Protein AF-A0A953KNL7-F1 (afdb_monomer)

Solvent-accessible surface area (backbone atoms only — not comparable to full-atom values): 30552 Å² total; per-residue (Å²): 141,82,90,82,88,82,84,88,79,86,80,79,83,77,80,79,78,76,78,77,75,75,77,71,71,60,40,79,76,41,76,48,49,67,74,67,85,80,68,62,52,41,63,51,33,69,56,98,76,17,45,70,95,56,56,50,45,57,48,76,49,56,78,44,77,34,35,98,85,50,65,59,49,67,74,48,52,91,89,44,81,69,45,63,68,36,28,33,39,29,42,30,36,80,56,94,50,98,61,26,27,30,35,20,49,43,69,55,69,50,28,37,25,33,32,48,72,54,69,42,63,30,61,51,25,38,82,23,28,46,34,34,32,34,29,14,13,12,20,93,90,43,64,78,33,22,29,30,40,41,29,38,21,72,63,82,69,76,53,75,48,72,51,93,63,70,38,43,71,28,69,54,83,38,73,50,77,67,48,68,47,83,82,52,31,41,24,75,28,35,35,50,32,42,31,44,38,26,71,42,67,57,74,44,29,57,30,19,46,30,43,36,55,37,33,34,29,17,33,78,48,86,54,76,55,45,35,43,24,65,33,80,72,57,74,26,40,30,49,52,38,76,46,73,42,35,37,40,43,47,52,80,42,42,88,84,11,34,36,33,35,30,35,31,38,49,79,44,44,69,87,75,49,45,80,36,26,61,37,85,48,46,67,54,55,54,70,31,57,28,40,42,52,69,81,57,66,74,30,59,28,25,34,43,26,38,31,39,63,31,59,74,34,82,24,41,58,32,87,54,61,18,24,32,42,72,64,44,78,44,70,74,44,41,43,62,78,87,59,48,59,36,43,84,47,61,37,34,42,34,45,69,90,75,55,41,80,41,35,30,37,78,85,63,48,60,58,59,54,49,80,43,74,69,62,45,67,33,36,40,36,27,21,35,76,50,67,22,55,21,39,33,69,80,45,68,31,42,74,49,60,55,24,45,44,43,68,50,75,48,72,87,46,41,47,37,34,42,37,44,64,63,49,43,63,53,74,46,45,41,38,35,65,82,86,53,74,48,61,58,74,60,46,71,51,70,54,93,66,70,46,74,43,66,34,34,41,37,21,29,35,98,58,40,71,26,65,35,73,48,73,45,80,41,60,74,40,72,94,65,49,63,45,66,86,57,36,49,80,47,72,40,58,73,67,22,60,47,48,42,34,38,44,36,38,46,38,65,83,39,66,28,39,42,35,33,23,42,85,88,68,50,75,79,43,76,47,79,47,71,41,32,54,71,37,79,47,77,44,83,38,71,91,58,76,71,44,59,37,39,40,38,40,39,39,92,72,27,52,50,75,50,77,44,40,35,94

pLDDT: mean 86.01, std 14.49, range [29.97, 98.75]

Mean predicted aligned error: 18.54 Å

Radius of gyration: 59.67 Å; Cα contacts (8 Å, |Δi|>4): 1459; chains: 1; bounding box: 164×69×153 Å

Nearest PDB structures (foldseek):
  4g5a-assembly1_B  TM=7.945E-01  e=3.357E-02  Bacteroides thetaiotaomicron VPI-5482
  3d33-assembly2_B  TM=7.230E-01  e=3.679E-02  Phocaeicola vulgatus ATCC 8482
  1hnf-assembly1_A  TM=6.784E-01  e=1.851E-02  Homo sapiens
  7uac-assembly1_H  TM=4.678E-01  e=1.493E-03  Homo sapiens
  5jmb-assembly2_B  TM=6.474E-01  e=7.310E-02  Phocaeicola coprocola

Foldseek 3Di:
DDDDDDDDDDDDPPPPPPPPPPPQDWDFQDKDFLQDDDDQKDWQDDPPQADDPDQKTKDKAQFQDWAPPAGGQDQDDPVRPPTRRGIWIFMFGPDNDPQGTGLGHQPDFGKTKMKGNAFGFQAQFFQKWKKWKKAAAWAPPDQVAKWKWKWKDLDNPPDIGTDPDIGHRRRDTDIDDIRTDRVQHRGRGMMMMMMIGGHHGDGTHDDGIIIGTITITGRHHQPPKAKAWQDDDAQEDEAFDKDKIKIFMDHWFDQQKKKWKWKAALQQHPPPTDTFWIDRDRHGIDITIGTHHNPHDWHFAMWMWIFMVGVTYTYDINPDTHTYDAAAAWDKAKVVGPDQEQQQHKIKIATDPQWAPKAKPPPGDGDRIDIDRDFDWIKMWTQHGPRHIYIYDIRGHHYDHFKDWDWDWDDPAFQKIKIATPIDRFDWKWKDQPVDIDTDNIDIDGDDAFDWTWIKMWGDDPSGIDMDTDTDGTHGHPPAPPLPPFKDWDWDDFAAAFKIKIWMARDDFWKKKKFKAAPVRDTPDIDIDTDDRIDIDMDTCNPPDFAKIKIWMQTPNHIDIDIGTHD

Secondary structure (DSSP, 8-state):
------------------------PPEEEEEE-SSSS--SEEEEES-TTB-SS-SEEEEEE---PPPTTSPPPPPPPTTSTTTTS--EEEEEE---STTEETTEETT---BEEEEESS-B--TTEEEEEEEEEEEE-B-TT-TTTEEEEEEEESSTTSS-EEEEEEE-SEEEEEEPPPEE-GGGTT-SSBEEEEEEEE-S-S--BSSP-EEEEEEEEEEES----EEEE-----SEE-TT-EEEEEEEEES---TT-EEEEEE--TTS--SSPEEEEEEE--SSEEEEEEE--TTPPPEEEE-EEEEEETTEEEEEE-SS-EEE--PEEE--EEESTT--B-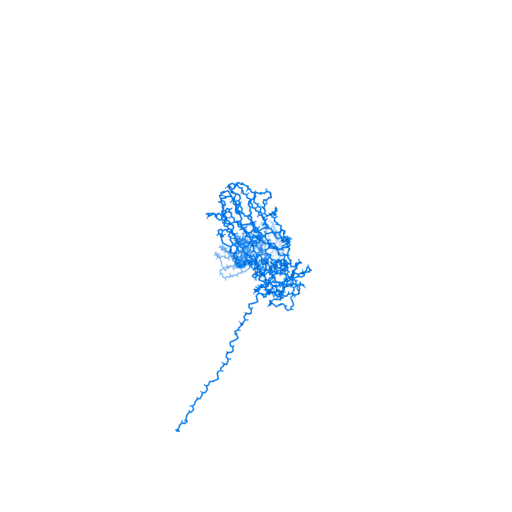TTS-EEEE--TT-EEEEEETT---SSEEEE-S-EEEEEEEE-GGG-EEEEPPEEEB--PPPB--EEEEEEEBTEEEEEE--BS-SEEEEE-SS-EE--SS-EEE-SSSEEEEEEEEEEETTEEEEEEEEEEE--B----BGGGT-EEEEESSSBSSEEEEEEES--SEEEEEEEE-TTS-EEEEEEEEE-SEEEEEEE-TTSPSEEEEEEEEETTEEEEEEEEE-

Sequence (567 aa):
MFNNFSKASHGLLMATLLGITSLNAQTVIYSENFNSGTPAFTLNASDMGSQTGGSNTWVINNVYDGGFFGGQTPTQPGGITGGPESKYMHIKSDMTDNASFNAGFSGVTGNVLTKMNTAVSTVGYTNVSLDFWTLCYGHASNTTRYYGKTFYSIDGGTTWVQNPTTYSQIDTWTKVAPITNPVFDNQPDLRFAFMWVQAGGGGAADPAFSIDEITIKGNSGSVTPTITTTFTAGASYCPGADIVVPFTSTGTFASGNTYKVELSDANGSFANPTAIGTLASNGNSGNVNATIPAGAANGTGYRVRVVSTDPVVNGSPNGTDFAIAPGQEIVVTSDPAGVNNLCGGSITLSIPNTYTGINWSPGGQTSNSIVVTAAGDYSVSANGTGGCPAQSAVISISAADAPTANFTYTQPSGYLIEFTNTSENGVTYLWNFGAATTTSVNPTFTFPFDGEYPVKLVVTNECGTDSITILVDVKKLVGINDLQANANLLIHPVPTQDVLNLDFTGATNENATINILNPTGQIVHSENCQLTASLKRTIQLGNLAQGLYLLSISSESGTITKKFIKN

Structure (mmCIF, N/CA/C/O backbone):
data_AF-A0A953KNL7-F1
#
_entry.id   AF-A0A953KNL7-F1
#
loop_
_atom_site.group_PDB
_atom_site.id
_atom_site.type_symbol
_atom_site.label_atom_id
_atom_site.label_alt_id
_atom_site.label_comp_id
_atom_site.label_asym_id
_atom_site.label_entity_id
_atom_site.label_seq_id
_atom_site.pdbx_PDB_ins_code
_atom_site.Cartn_x
_atom_site.Cartn_y
_atom_site.Cartn_z
_atom_site.occupancy
_atom_site.B_iso_or_equiv
_atom_site.auth_seq_id
_atom_site.auth_comp_id
_atom_site.auth_asym_id
_atom_site.auth_atom_id
_atom_site.pdbx_PDB_model_num
ATOM 1 N N . MET A 1 1 ? 91.371 -4.042 12.788 1.00 46.41 1 MET A N 1
ATOM 2 C CA . MET A 1 1 ? 90.566 -5.115 13.408 1.00 46.41 1 MET A CA 1
ATOM 3 C C . MET A 1 1 ? 89.578 -4.465 14.350 1.00 46.41 1 MET A C 1
ATOM 5 O O . MET A 1 1 ? 90.037 -3.922 15.335 1.00 46.41 1 MET A O 1
ATOM 9 N N . PHE A 1 2 ? 88.285 -4.467 14.035 1.00 33.22 2 PHE A N 1
ATOM 10 C CA . PHE A 1 2 ? 87.193 -4.461 15.015 1.00 33.22 2 PHE A CA 1
ATOM 11 C C . PHE A 1 2 ? 85.913 -4.818 14.252 1.00 33.22 2 PHE A C 1
ATOM 13 O O . PHE A 1 2 ? 85.444 -4.050 13.417 1.00 33.22 2 PHE A O 1
ATOM 20 N N . ASN A 1 3 ? 85.414 -6.028 14.499 1.00 37.84 3 ASN A N 1
ATOM 21 C CA . ASN A 1 3 ? 84.054 -6.437 14.162 1.00 37.84 3 ASN A CA 1
ATOM 22 C C . ASN A 1 3 ? 83.105 -5.817 15.188 1.00 37.84 3 ASN A C 1
ATOM 24 O O . ASN A 1 3 ? 83.423 -5.834 16.376 1.00 37.84 3 ASN A O 1
ATOM 28 N N . ASN A 1 4 ? 81.920 -5.384 14.757 1.00 36.59 4 ASN A N 1
ATOM 29 C CA . ASN A 1 4 ? 80.737 -5.433 15.609 1.00 36.59 4 ASN A CA 1
ATOM 30 C C . ASN A 1 4 ? 79.444 -5.570 14.791 1.00 36.59 4 ASN A C 1
ATOM 32 O O . ASN A 1 4 ? 79.271 -4.965 13.738 1.00 36.59 4 ASN A O 1
ATOM 36 N N . PHE A 1 5 ? 78.579 -6.430 15.324 1.00 39.97 5 PHE A N 1
ATOM 37 C CA . PHE A 1 5 ? 77.238 -6.822 14.891 1.00 39.97 5 PHE A CA 1
ATOM 38 C C . PHE A 1 5 ? 76.262 -5.647 14.698 1.00 39.97 5 PHE A C 1
ATOM 40 O O . PHE A 1 5 ? 76.324 -4.695 15.468 1.00 39.97 5 PHE A O 1
ATOM 47 N N . SER A 1 6 ? 75.252 -5.803 13.819 1.00 31.05 6 SER A N 1
ATOM 48 C CA . SER A 1 6 ? 73.821 -5.645 14.180 1.00 31.05 6 SER A CA 1
ATOM 49 C C . SER A 1 6 ? 72.845 -5.744 12.981 1.00 31.05 6 SER A C 1
ATOM 51 O O . SER A 1 6 ? 72.898 -4.946 12.058 1.00 31.05 6 SER A O 1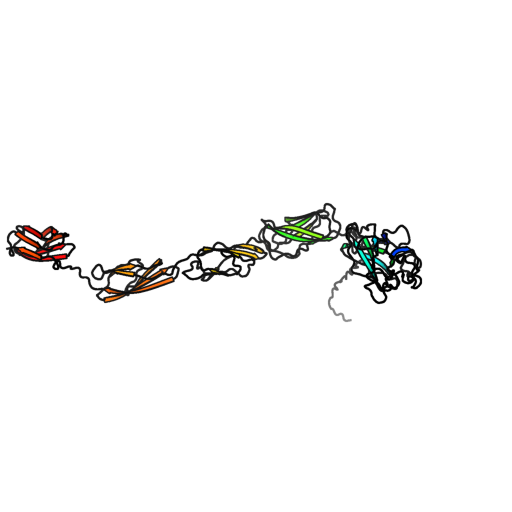
ATOM 53 N N . LYS A 1 7 ? 71.915 -6.706 13.097 1.00 32.16 7 LYS A N 1
ATOM 54 C CA . LYS A 1 7 ? 70.467 -6.720 12.763 1.00 32.16 7 LYS A CA 1
ATOM 55 C C . LYS A 1 7 ? 69.915 -6.135 11.440 1.00 32.16 7 LYS A C 1
ATOM 57 O O . LYS A 1 7 ? 69.851 -4.933 11.242 1.00 32.16 7 LYS A O 1
ATOM 62 N N . ALA A 1 8 ? 69.293 -7.057 10.694 1.00 34.88 8 ALA A N 1
ATOM 63 C CA . ALA A 1 8 ? 67.909 -7.071 10.187 1.00 34.88 8 ALA A CA 1
ATOM 64 C C . ALA A 1 8 ? 67.340 -5.882 9.382 1.00 34.88 8 ALA A C 1
ATOM 66 O O . ALA A 1 8 ? 67.022 -4.832 9.926 1.00 34.88 8 ALA A O 1
ATOM 67 N N . SER A 1 9 ? 66.962 -6.167 8.131 1.00 29.97 9 SER A N 1
ATOM 68 C CA . SER A 1 9 ? 65.647 -5.795 7.583 1.00 29.97 9 SER A CA 1
ATOM 69 C C . SER A 1 9 ? 65.290 -6.726 6.414 1.00 29.97 9 SER A C 1
ATOM 71 O O . SER A 1 9 ? 66.025 -6.834 5.437 1.00 29.97 9 SER A O 1
ATOM 73 N N . HIS A 1 10 ? 64.178 -7.456 6.538 1.00 34.66 10 HIS A N 1
ATOM 74 C CA . HIS A 1 10 ? 63.549 -8.141 5.408 1.00 34.66 10 HIS A CA 1
ATOM 75 C C . HIS A 1 10 ? 62.748 -7.088 4.640 1.00 34.66 10 HIS A C 1
ATOM 77 O O . HIS A 1 10 ? 61.700 -6.641 5.106 1.00 34.66 10 HIS A O 1
ATOM 83 N N . GLY A 1 11 ? 63.274 -6.657 3.494 1.00 31.66 11 GLY A N 1
ATOM 84 C CA . GLY A 1 11 ? 62.558 -5.810 2.548 1.00 31.66 11 GLY A CA 1
ATOM 85 C C . GLY A 1 11 ? 61.434 -6.603 1.889 1.00 31.66 11 GLY A C 1
ATOM 86 O O . GLY A 1 11 ? 61.685 -7.541 1.136 1.00 31.66 11 GLY A O 1
ATOM 87 N N . LEU A 1 12 ? 60.196 -6.231 2.200 1.00 31.55 12 LEU A N 1
ATOM 88 C CA . LEU A 1 12 ? 58.996 -6.703 1.524 1.00 31.55 12 LEU A CA 1
ATOM 89 C C . LEU A 1 12 ? 59.008 -6.137 0.094 1.00 31.55 12 LEU A C 1
ATOM 91 O O . LEU A 1 12 ? 58.912 -4.925 -0.099 1.00 31.55 12 LEU A O 1
ATOM 95 N N . LEU A 1 13 ? 59.170 -7.006 -0.905 1.00 31.91 13 LEU A N 1
ATOM 96 C CA . LEU A 1 13 ? 59.095 -6.642 -2.318 1.00 31.91 13 LEU A CA 1
ATOM 97 C C . LEU A 1 13 ? 57.631 -6.296 -2.648 1.00 31.91 13 LEU A C 1
ATOM 99 O O . LEU A 1 13 ? 56.806 -7.177 -2.881 1.00 31.91 13 LEU A O 1
ATOM 103 N N . MET A 1 14 ? 57.286 -5.010 -2.614 1.00 32.28 14 MET A N 1
ATOM 104 C CA . MET A 1 14 ? 55.994 -4.517 -3.090 1.00 32.28 14 MET A CA 1
ATOM 105 C C . MET A 1 14 ? 56.041 -4.501 -4.623 1.00 32.28 14 MET A C 1
ATOM 107 O O . MET A 1 14 ? 56.598 -3.589 -5.230 1.00 32.28 14 MET A O 1
ATOM 111 N N . ALA A 1 15 ? 55.505 -5.543 -5.258 1.00 35.09 15 ALA A N 1
ATOM 112 C CA . ALA A 1 15 ? 55.237 -5.526 -6.689 1.00 35.09 15 ALA A CA 1
ATOM 113 C C . ALA A 1 15 ? 54.053 -4.582 -6.941 1.00 35.09 15 ALA A C 1
ATOM 115 O O . ALA A 1 15 ? 52.892 -4.955 -6.776 1.00 35.09 15 ALA A O 1
ATOM 116 N N . THR A 1 16 ? 54.344 -3.336 -7.308 1.00 35.88 16 THR A N 1
ATOM 117 C CA . THR A 1 16 ? 53.372 -2.422 -7.908 1.00 35.88 16 THR A CA 1
ATOM 118 C C . THR A 1 16 ? 52.953 -2.999 -9.256 1.00 35.88 16 THR A C 1
ATOM 120 O O . THR A 1 16 ? 53.613 -2.811 -10.275 1.00 35.88 16 THR A O 1
ATOM 123 N N . LEU A 1 17 ? 51.841 -3.735 -9.257 1.00 36.25 17 LEU A N 1
ATOM 124 C CA . LEU A 1 17 ? 51.121 -4.087 -10.470 1.00 36.25 17 LEU A CA 1
ATOM 125 C C . LEU A 1 17 ? 50.503 -2.793 -11.019 1.00 36.25 17 LEU A C 1
ATOM 127 O O . LEU A 1 17 ? 49.385 -2.420 -10.670 1.00 36.25 17 LEU A O 1
ATOM 131 N N . LEU A 1 18 ? 51.269 -2.065 -11.835 1.00 38.06 18 LEU A N 1
ATOM 132 C CA . LEU A 1 18 ? 50.726 -1.068 -12.752 1.00 38.06 18 LEU A CA 1
ATOM 133 C C . LEU A 1 18 ? 49.735 -1.807 -13.650 1.00 38.06 18 LEU A C 1
ATOM 135 O O . LEU A 1 18 ? 50.129 -2.510 -14.579 1.00 38.06 18 LEU A O 1
ATOM 139 N N . GLY A 1 19 ? 48.448 -1.695 -13.324 1.00 34.38 19 GLY A N 1
ATOM 140 C CA . GLY A 1 19 ? 47.375 -2.070 -14.225 1.00 34.38 19 GLY A CA 1
ATOM 141 C C . GLY A 1 19 ? 47.517 -1.223 -15.478 1.00 34.38 19 GLY A C 1
ATOM 142 O O . GLY A 1 19 ? 47.094 -0.071 -15.506 1.00 34.38 19 GLY A O 1
ATOM 143 N N . ILE A 1 20 ? 48.157 -1.782 -16.500 1.00 38.06 20 ILE A N 1
ATOM 144 C CA . ILE A 1 20 ? 48.057 -1.271 -17.857 1.00 38.06 20 ILE A CA 1
ATOM 145 C C . ILE A 1 20 ? 46.597 -1.509 -18.232 1.00 38.06 20 ILE A C 1
ATOM 147 O O . ILE A 1 20 ? 46.216 -2.615 -18.612 1.00 38.06 20 ILE A O 1
ATOM 151 N N . THR A 1 21 ? 45.749 -0.497 -18.059 1.00 35.84 21 THR A N 1
ATOM 152 C CA . THR A 1 21 ? 44.483 -0.456 -18.777 1.00 35.84 21 THR A CA 1
ATOM 153 C C . THR A 1 21 ? 44.868 -0.399 -20.246 1.00 35.84 21 THR A C 1
ATOM 155 O O . THR A 1 21 ? 45.337 0.620 -20.750 1.00 35.84 21 THR A O 1
ATOM 158 N N . SER A 1 22 ? 44.755 -1.526 -20.945 1.00 40.72 22 SER A N 1
ATOM 159 C CA . SER A 1 22 ? 44.759 -1.489 -22.397 1.00 40.72 22 SER A CA 1
ATOM 160 C C . SER A 1 22 ? 43.578 -0.606 -22.791 1.00 40.72 22 SER A C 1
ATOM 162 O O . SER A 1 22 ? 42.422 -1.015 -22.658 1.00 40.72 22 SER A O 1
ATOM 164 N N . LEU A 1 23 ? 43.852 0.627 -23.215 1.00 42.50 23 LEU A N 1
ATOM 165 C CA . LEU A 1 23 ? 42.907 1.398 -24.005 1.00 42.50 23 LEU A CA 1
ATOM 166 C C . LEU A 1 23 ? 42.659 0.563 -25.259 1.00 42.50 23 LEU A C 1
ATOM 168 O O . LEU A 1 23 ? 43.455 0.586 -26.194 1.00 42.50 23 LEU A O 1
ATOM 172 N N . ASN A 1 24 ? 41.599 -0.245 -25.244 1.00 57.22 24 ASN A N 1
ATOM 173 C CA . ASN A 1 24 ? 41.099 -0.836 -26.470 1.00 57.22 24 ASN A CA 1
ATOM 174 C C . ASN A 1 24 ? 40.695 0.343 -27.348 1.00 57.22 24 ASN A C 1
ATOM 176 O O . ASN A 1 24 ? 39.771 1.083 -27.010 1.00 57.22 24 ASN A O 1
ATOM 180 N N . ALA A 1 25 ? 41.456 0.574 -28.416 1.00 67.38 25 ALA A N 1
ATOM 181 C CA . ALA A 1 25 ? 41.088 1.553 -29.417 1.00 67.38 25 ALA A CA 1
ATOM 182 C C . ALA A 1 25 ? 39.725 1.145 -29.987 1.00 67.38 25 ALA A C 1
ATOM 184 O O . ALA A 1 25 ? 39.529 -0.019 -30.347 1.00 67.38 25 ALA A O 1
ATOM 185 N N . GLN A 1 26 ? 38.779 2.083 -30.042 1.00 81.94 26 GLN A N 1
ATOM 186 C CA . GLN A 1 26 ? 37.492 1.812 -30.670 1.00 81.94 26 GLN A CA 1
ATOM 187 C C . GLN A 1 26 ? 37.716 1.391 -32.131 1.00 81.94 26 GLN A C 1
ATOM 189 O O . GLN A 1 26 ? 38.494 2.002 -32.866 1.00 81.94 26 GLN A O 1
ATOM 194 N N . THR A 1 27 ? 37.010 0.348 -32.551 1.00 90.19 27 THR A N 1
ATOM 195 C CA . THR A 1 27 ? 36.946 -0.120 -33.936 1.00 90.19 27 THR A CA 1
ATOM 196 C C . THR A 1 27 ? 35.937 0.725 -34.709 1.00 90.19 27 THR A C 1
ATOM 198 O O . THR A 1 27 ? 34.872 1.037 -34.182 1.00 90.19 27 THR A O 1
ATOM 201 N N . VAL A 1 28 ? 36.250 1.084 -35.957 1.00 93.44 28 VAL A N 1
ATOM 202 C CA . VAL A 1 28 ? 35.294 1.733 -36.868 1.00 93.44 28 VAL A CA 1
ATOM 203 C C . VAL A 1 28 ? 34.292 0.683 -37.355 1.00 93.44 28 VAL A C 1
ATOM 205 O O . VAL A 1 28 ? 34.678 -0.284 -38.005 1.00 93.44 28 VAL A O 1
ATOM 208 N N . ILE A 1 29 ? 33.020 0.870 -37.010 1.00 94.19 29 ILE A N 1
ATOM 209 C CA . ILE A 1 29 ? 31.888 0.000 -37.369 1.00 94.19 29 ILE A CA 1
ATOM 210 C C . ILE A 1 29 ? 31.284 0.452 -38.705 1.00 94.19 29 ILE A C 1
ATOM 212 O O . ILE A 1 29 ? 30.901 -0.366 -39.536 1.00 94.19 29 ILE A O 1
ATOM 216 N N . TYR A 1 30 ? 31.224 1.767 -38.915 1.00 95.94 30 TYR A N 1
ATOM 217 C CA . TYR A 1 30 ? 30.721 2.395 -40.132 1.00 95.94 30 TYR A CA 1
ATOM 218 C C . TYR A 1 30 ? 31.559 3.627 -40.463 1.00 95.94 30 TYR A C 1
ATOM 220 O O . TYR A 1 30 ? 31.981 4.346 -39.554 1.00 95.94 30 TYR A O 1
ATOM 228 N N . SER A 1 31 ? 31.760 3.887 -41.753 1.00 94.62 31 SER A N 1
ATOM 229 C CA . SER A 1 31 ? 32.416 5.094 -42.252 1.00 94.62 31 SER A CA 1
ATOM 230 C C . SER A 1 31 ? 31.765 5.586 -43.540 1.00 94.62 31 SER A C 1
ATOM 232 O O . SER A 1 31 ? 31.501 4.781 -44.431 1.00 94.62 31 SER A O 1
ATOM 234 N N . GLU A 1 32 ? 31.586 6.896 -43.661 1.00 95.50 32 GLU A N 1
ATOM 235 C CA . GLU A 1 32 ? 31.118 7.573 -44.869 1.00 95.50 32 GLU A CA 1
ATOM 236 C C . GLU A 1 32 ? 31.901 8.874 -45.060 1.00 95.50 32 GLU A C 1
ATOM 238 O O . GLU A 1 32 ? 31.928 9.728 -44.173 1.00 95.50 32 GLU A O 1
ATOM 243 N N . ASN A 1 33 ? 32.531 9.009 -46.225 1.00 93.81 33 ASN A N 1
ATOM 244 C CA . ASN A 1 33 ? 33.341 10.165 -46.613 1.00 93.81 33 ASN A CA 1
ATOM 245 C C . ASN A 1 33 ? 32.858 10.810 -47.920 1.00 93.81 33 ASN A C 1
ATOM 247 O O . ASN A 1 33 ? 33.561 11.631 -48.490 1.00 93.81 33 ASN A O 1
ATOM 251 N N . PHE A 1 34 ? 31.715 10.370 -48.458 1.00 94.19 34 PHE A N 1
ATOM 252 C CA . PHE A 1 34 ? 31.017 10.932 -49.616 1.00 94.19 34 PHE A CA 1
ATOM 253 C C . PHE A 1 34 ? 31.772 10.932 -50.957 1.00 94.19 34 PHE A C 1
ATOM 255 O O . PHE A 1 34 ? 31.248 11.408 -51.971 1.00 94.19 34 PHE A O 1
ATOM 262 N N . ASN A 1 35 ? 32.976 10.360 -51.012 1.00 90.69 35 ASN A N 1
ATOM 263 C CA . ASN A 1 35 ? 33.837 10.394 -52.193 1.00 90.69 35 ASN A CA 1
ATOM 264 C C . ASN A 1 35 ? 33.593 9.233 -53.171 1.00 90.69 35 ASN A C 1
ATOM 266 O O . ASN A 1 35 ? 34.034 9.292 -54.321 1.00 90.69 35 ASN A O 1
ATOM 270 N N . SER A 1 36 ? 32.883 8.182 -52.755 1.00 81.69 36 SER A N 1
ATOM 271 C CA . SER A 1 36 ? 32.622 7.003 -53.590 1.00 81.69 36 SER A CA 1
ATOM 272 C C . SER A 1 36 ? 31.292 6.329 -53.245 1.00 81.69 36 SER A C 1
ATOM 274 O O . SER A 1 36 ? 30.797 6.467 -52.133 1.00 81.69 36 SER A O 1
ATOM 276 N N . GLY A 1 37 ? 30.717 5.590 -54.200 1.00 80.06 37 GLY A N 1
ATOM 277 C CA . GLY A 1 37 ? 29.446 4.882 -54.010 1.00 80.06 37 GLY A CA 1
ATOM 278 C C . GLY A 1 37 ? 28.212 5.792 -53.966 1.00 80.06 37 GLY A C 1
ATOM 279 O O . GLY A 1 37 ? 28.291 7.001 -54.178 1.00 80.06 37 GLY A O 1
ATOM 280 N N . THR A 1 38 ? 27.044 5.186 -53.740 1.00 83.25 38 THR A N 1
ATOM 281 C CA . THR A 1 38 ? 25.817 5.908 -53.379 1.00 83.25 38 THR A CA 1
ATOM 282 C C . THR A 1 38 ? 25.750 5.959 -51.854 1.00 83.25 38 THR A C 1
ATOM 284 O O . THR A 1 38 ? 25.642 4.892 -51.248 1.00 83.25 38 THR A O 1
ATOM 287 N N . PRO A 1 39 ? 25.810 7.149 -51.234 1.00 87.62 39 PRO A N 1
ATOM 288 C CA . PRO A 1 39 ? 25.784 7.269 -49.783 1.00 87.62 39 PRO A CA 1
ATOM 289 C C . PRO A 1 39 ? 24.525 6.643 -49.190 1.00 87.62 39 PRO A C 1
ATOM 291 O O . PRO A 1 39 ? 23.437 6.758 -49.765 1.00 87.62 39 PRO A O 1
ATOM 294 N N . ALA A 1 40 ? 24.654 6.019 -48.020 1.00 91.88 40 ALA A N 1
ATOM 295 C CA . ALA A 1 40 ? 23.551 5.360 -47.313 1.00 91.88 40 ALA A CA 1
ATOM 296 C C . ALA A 1 40 ? 22.593 6.364 -46.637 1.00 91.88 40 ALA A C 1
ATOM 298 O O . ALA A 1 40 ? 22.176 6.187 -45.491 1.00 91.88 40 ALA A O 1
ATOM 299 N N . PHE A 1 41 ? 22.243 7.436 -47.349 1.00 95.38 41 PHE A N 1
ATOM 300 C CA . PHE A 1 41 ? 21.427 8.549 -46.888 1.00 95.38 41 PHE A CA 1
ATOM 301 C C . PHE A 1 41 ? 20.249 8.801 -47.829 1.00 95.38 41 PHE A C 1
ATOM 303 O O . PHE A 1 41 ? 20.375 8.791 -49.052 1.00 95.38 41 PHE A O 1
ATOM 310 N N . THR A 1 42 ? 19.089 9.087 -47.243 1.00 95.56 42 THR A N 1
ATOM 311 C CA . THR A 1 42 ? 17.995 9.766 -47.939 1.00 95.56 42 THR A CA 1
ATOM 312 C C . THR A 1 42 ? 18.196 11.264 -47.759 1.00 95.56 42 THR A C 1
ATOM 314 O O . THR A 1 42 ? 17.952 11.792 -46.671 1.00 95.56 42 THR A O 1
ATOM 317 N N . LEU A 1 43 ? 18.652 11.938 -48.814 1.00 93.75 43 LEU A N 1
ATOM 318 C CA . LEU A 1 43 ? 18.737 13.397 -48.835 1.00 93.75 43 LEU A CA 1
ATOM 319 C C . LEU A 1 43 ? 17.333 13.997 -48.949 1.00 93.75 43 LEU A C 1
ATOM 321 O O . LEU A 1 43 ? 16.486 13.450 -49.654 1.00 93.75 43 LEU A O 1
ATOM 325 N N . ASN A 1 44 ? 17.113 15.146 -48.305 1.00 92.75 44 ASN A N 1
ATOM 326 C CA . ASN A 1 44 ? 15.861 15.907 -48.393 1.00 92.75 44 ASN A CA 1
ATOM 327 C C . ASN A 1 44 ? 14.627 15.088 -47.981 1.00 92.75 44 ASN A C 1
ATOM 329 O O . ASN A 1 44 ? 13.589 15.111 -48.645 1.00 92.75 44 ASN A O 1
ATOM 333 N N . ALA A 1 45 ? 14.756 14.332 -46.891 1.00 93.44 45 ALA A N 1
ATOM 334 C CA . ALA A 1 45 ? 13.673 13.523 -46.353 1.00 93.44 45 ALA A CA 1
ATOM 335 C C . ALA A 1 45 ? 12.498 14.406 -45.886 1.00 93.44 45 ALA A C 1
ATOM 337 O O . ALA A 1 45 ? 12.692 15.557 -45.497 1.00 93.44 45 ALA A O 1
ATOM 338 N N . SER A 1 46 ? 11.276 13.871 -45.937 1.00 92.00 46 SER A N 1
ATOM 339 C CA . SER A 1 46 ? 10.022 14.609 -45.706 1.00 92.00 46 SER A CA 1
ATOM 340 C C . SER A 1 46 ? 9.428 14.451 -44.298 1.00 92.00 46 SER A C 1
ATOM 342 O O . SER A 1 46 ? 8.308 14.889 -44.045 1.00 92.00 46 SER A O 1
ATOM 344 N N . ASP A 1 47 ? 10.145 13.802 -43.383 1.00 90.12 47 ASP A N 1
ATOM 345 C CA . ASP A 1 47 ? 9.719 13.540 -42.008 1.00 90.12 47 ASP A CA 1
ATOM 346 C C . ASP A 1 47 ? 10.376 14.484 -40.989 1.00 90.12 47 ASP A C 1
ATOM 348 O O . ASP A 1 47 ? 11.093 15.416 -41.344 1.00 90.12 47 ASP A O 1
ATOM 352 N N . MET A 1 48 ? 10.071 14.295 -39.700 1.00 91.75 48 MET A N 1
ATOM 353 C CA . MET A 1 48 ? 10.583 15.110 -38.582 1.00 91.75 48 MET A CA 1
ATOM 354 C C . MET A 1 48 ? 10.393 16.631 -38.760 1.00 91.75 48 MET A C 1
ATOM 356 O O . MET A 1 48 ? 11.211 17.430 -38.304 1.00 91.75 48 MET A O 1
ATOM 360 N N . GLY A 1 49 ? 9.310 17.039 -39.430 1.00 88.69 49 GLY A N 1
ATOM 361 C CA . GLY A 1 49 ? 9.010 18.449 -39.704 1.00 88.69 49 GLY A CA 1
ATOM 362 C C . GLY A 1 49 ? 9.879 19.083 -40.798 1.00 88.69 49 GLY A C 1
ATOM 363 O O . GLY A 1 49 ? 9.951 20.308 -40.873 1.00 88.69 49 GLY A O 1
ATOM 364 N N . SER A 1 50 ? 10.546 18.267 -41.618 1.00 91.19 50 SER A N 1
ATOM 365 C CA . SER A 1 50 ? 11.318 18.705 -42.779 1.00 91.19 50 SER A CA 1
ATOM 366 C C . SER A 1 50 ? 10.416 19.198 -43.913 1.00 91.19 50 SER A C 1
ATOM 368 O O . SER A 1 50 ? 9.402 18.580 -44.245 1.00 91.19 50 SER A O 1
ATOM 370 N N . GLN A 1 51 ? 10.793 20.313 -44.527 1.00 87.50 51 GLN A N 1
ATOM 371 C CA . GLN A 1 51 ? 10.126 20.888 -45.685 1.00 87.50 51 GLN A CA 1
ATOM 372 C C . GLN A 1 51 ? 10.488 20.112 -46.959 1.00 87.50 51 GLN A C 1
ATOM 374 O O . GLN A 1 51 ? 11.644 19.771 -47.195 1.00 87.50 51 GLN A O 1
ATOM 379 N N . THR A 1 52 ? 9.498 19.894 -47.827 1.00 77.50 52 THR A N 1
ATOM 380 C CA . THR A 1 52 ? 9.692 19.313 -49.165 1.00 77.50 52 THR A CA 1
ATOM 381 C C . THR A 1 52 ? 9.554 20.383 -50.245 1.00 77.50 52 THR A C 1
ATOM 383 O O . THR A 1 52 ? 8.696 21.259 -50.146 1.00 77.50 52 THR A O 1
ATOM 386 N N . GLY A 1 53 ? 10.420 20.342 -51.265 1.00 71.38 53 GLY A N 1
ATOM 387 C CA . GLY A 1 53 ? 10.389 21.291 -52.389 1.00 71.38 53 GLY A CA 1
ATOM 388 C C . GLY A 1 53 ? 10.681 22.751 -52.012 1.00 71.38 53 GLY A C 1
ATOM 389 O O . GLY A 1 53 ? 10.242 23.657 -52.715 1.00 71.38 53 GLY A O 1
ATOM 390 N N . GLY A 1 54 ? 11.357 22.983 -50.880 1.00 73.94 54 GLY A N 1
ATOM 391 C CA . GLY A 1 54 ? 11.782 24.310 -50.435 1.00 73.94 54 GLY A CA 1
ATOM 392 C C . GLY A 1 54 ? 13.053 24.806 -51.124 1.00 73.94 54 GLY A C 1
ATOM 393 O O . GLY A 1 54 ? 13.715 24.065 -51.842 1.00 73.94 54 GLY A O 1
ATOM 394 N N . SER A 1 55 ? 13.406 26.067 -50.866 1.00 80.06 55 SER A N 1
ATOM 395 C CA . SER A 1 55 ? 14.582 26.728 -51.449 1.00 80.06 55 SER A CA 1
ATOM 396 C C . SER A 1 55 ? 15.919 26.130 -51.013 1.00 80.06 55 SER A C 1
ATOM 398 O O . SER A 1 55 ? 16.902 26.307 -51.721 1.00 80.06 55 SER A O 1
ATOM 400 N N . ASN A 1 56 ? 15.967 25.444 -49.868 1.00 83.75 56 ASN A N 1
ATOM 401 C CA . ASN A 1 56 ? 17.183 24.820 -49.358 1.00 83.75 56 ASN A CA 1
ATOM 402 C C . ASN A 1 56 ? 17.142 23.308 -49.594 1.00 83.75 56 ASN A C 1
ATOM 404 O O . ASN A 1 56 ? 16.143 22.661 -49.269 1.00 83.75 56 ASN A O 1
ATOM 408 N N . THR A 1 57 ? 18.240 22.743 -50.090 1.00 87.25 57 THR A N 1
ATOM 409 C CA . THR A 1 57 ? 18.372 21.309 -50.361 1.00 87.25 57 THR A CA 1
ATOM 410 C C . THR A 1 57 ? 19.724 20.770 -49.903 1.00 87.25 57 THR A C 1
ATOM 412 O O . THR A 1 57 ? 20.766 21.414 -50.026 1.00 87.25 57 THR A O 1
ATOM 415 N N . TRP A 1 58 ? 19.707 19.563 -49.340 1.00 90.81 58 TRP A N 1
ATOM 416 C CA . TRP A 1 58 ? 20.892 18.762 -49.078 1.00 90.81 58 TRP A CA 1
ATOM 417 C C . TRP A 1 58 ? 21.426 18.204 -50.386 1.00 90.81 58 TRP A C 1
ATOM 419 O O . TRP A 1 58 ? 20.690 17.562 -51.145 1.00 90.81 58 TRP A O 1
ATOM 429 N N . VAL A 1 59 ? 22.722 18.391 -50.604 1.00 89.12 59 VAL A N 1
ATOM 430 C CA . VAL A 1 59 ? 23.458 17.846 -51.742 1.00 89.12 59 VAL A CA 1
ATOM 431 C C . VAL A 1 59 ? 24.785 17.246 -51.304 1.00 89.12 59 VAL A C 1
ATOM 433 O O . VAL A 1 59 ? 25.262 17.478 -50.194 1.00 89.12 59 VAL A O 1
ATOM 436 N N . ILE A 1 60 ? 25.373 16.458 -52.202 1.00 92.00 60 ILE A N 1
ATOM 437 C CA . ILE A 1 60 ? 26.700 15.871 -52.041 1.00 92.00 60 ILE A CA 1
ATOM 438 C C . ILE A 1 60 ? 27.508 16.186 -53.293 1.00 92.00 60 ILE A C 1
ATOM 440 O O . ILE A 1 60 ? 27.220 15.672 -54.377 1.00 92.00 60 ILE A O 1
ATOM 444 N N . ASN A 1 61 ? 28.502 17.052 -53.153 1.00 89.00 61 ASN A N 1
ATOM 445 C CA . ASN A 1 61 ? 29.438 17.419 -54.211 1.00 89.00 61 ASN A CA 1
ATOM 446 C C . ASN A 1 61 ? 30.697 18.047 -53.579 1.00 89.00 61 ASN A C 1
ATOM 448 O O . ASN A 1 61 ? 30.831 18.064 -52.359 1.00 89.00 61 ASN A O 1
ATOM 452 N N . ASN A 1 62 ? 31.620 18.523 -54.413 1.00 83.88 62 ASN A N 1
ATOM 453 C CA . ASN A 1 62 ? 32.849 19.216 -54.022 1.00 83.88 62 ASN A CA 1
ATOM 454 C C . ASN A 1 62 ? 32.865 20.679 -54.509 1.00 83.88 62 ASN A C 1
ATOM 456 O O . ASN A 1 62 ? 33.914 21.228 -54.832 1.00 83.88 62 ASN A O 1
ATOM 460 N N . VAL A 1 63 ? 31.689 21.291 -54.648 1.00 74.12 63 VAL A N 1
ATOM 461 C CA . VAL A 1 63 ? 31.560 22.684 -55.077 1.00 74.12 63 VAL A CA 1
ATOM 462 C C . VAL A 1 63 ? 31.717 23.566 -53.840 1.00 74.12 63 VAL A C 1
ATOM 464 O O . VAL A 1 63 ? 30.998 23.405 -52.855 1.00 74.12 63 VAL A O 1
ATOM 467 N N . TYR A 1 64 ? 32.689 24.476 -53.879 1.00 66.19 64 TYR A N 1
ATOM 468 C CA . TYR A 1 64 ? 32.971 25.431 -52.799 1.00 66.19 64 TYR A CA 1
ATOM 469 C C . TYR A 1 64 ? 32.232 26.763 -52.998 1.00 66.19 64 TYR A C 1
ATOM 471 O O . TYR A 1 64 ? 32.328 27.647 -52.151 1.00 66.19 64 TYR A O 1
ATOM 479 N N . ASP A 1 65 ? 31.469 26.897 -54.086 1.00 58.53 65 ASP A N 1
ATOM 480 C CA . ASP A 1 65 ? 30.831 28.147 -54.480 1.00 58.53 65 ASP A CA 1
ATOM 481 C C . ASP A 1 65 ? 29.647 28.508 -53.579 1.00 58.53 65 ASP A C 1
ATOM 483 O O . ASP A 1 65 ? 28.664 27.774 -53.490 1.00 58.53 65 ASP A O 1
ATOM 487 N N . GLY A 1 66 ? 29.748 29.663 -52.917 1.00 55.03 66 GLY A N 1
ATOM 488 C CA . GLY A 1 66 ? 28.608 30.396 -52.367 1.00 55.03 66 GLY A CA 1
ATOM 489 C C . GLY A 1 66 ? 27.857 31.163 -53.458 1.00 55.03 66 GLY A C 1
ATOM 490 O O . GLY A 1 66 ? 28.363 31.366 -54.565 1.00 55.03 66 GLY A O 1
ATOM 491 N N . GLY A 1 67 ? 26.635 31.608 -53.154 1.00 50.69 67 GLY A N 1
ATOM 492 C CA . GLY A 1 67 ? 25.883 32.516 -54.025 1.00 50.69 67 GLY A CA 1
ATOM 493 C C . GLY A 1 67 ? 26.624 33.839 -54.289 1.00 50.69 67 GLY A C 1
ATOM 494 O O . GLY A 1 67 ? 27.599 34.171 -53.619 1.00 50.69 67 GLY A O 1
ATOM 495 N N . PHE A 1 68 ? 26.128 34.625 -55.254 1.00 52.81 68 PHE A N 1
ATOM 496 C CA . PHE A 1 68 ? 26.751 35.807 -55.895 1.00 52.81 68 PHE A CA 1
ATOM 497 C C . PHE A 1 68 ? 27.347 36.902 -54.957 1.00 52.81 68 PHE A C 1
ATOM 499 O O . PHE A 1 68 ? 28.023 37.802 -55.450 1.00 52.81 68 PHE A O 1
ATOM 506 N N . PHE A 1 69 ? 27.148 36.842 -53.628 1.00 52.62 69 PHE A N 1
ATOM 507 C CA . PHE A 1 69 ? 27.637 37.821 -52.635 1.00 52.62 69 PHE A CA 1
ATOM 508 C C . PHE A 1 69 ? 28.284 37.253 -51.341 1.00 52.62 69 PHE A C 1
ATOM 510 O O . PHE A 1 69 ? 28.520 38.034 -50.417 1.00 52.62 69 PHE A O 1
ATOM 517 N N . GLY A 1 70 ? 28.622 35.961 -51.219 1.00 51.28 70 GLY A N 1
ATOM 518 C CA . GLY A 1 70 ? 29.127 35.410 -49.941 1.00 51.28 70 GLY A CA 1
ATOM 519 C C . GLY A 1 70 ? 30.151 34.283 -50.078 1.00 51.28 70 GLY A C 1
ATOM 520 O O . GLY A 1 70 ? 30.138 33.554 -51.059 1.00 51.28 70 GLY A O 1
ATOM 521 N N . GLY A 1 71 ? 31.082 34.212 -49.120 1.00 58.94 71 GLY A N 1
ATOM 522 C CA . GLY A 1 71 ? 32.343 33.462 -49.170 1.00 58.94 71 GLY A CA 1
ATOM 523 C C . GLY A 1 71 ? 32.248 31.986 -49.568 1.00 58.94 71 GLY A C 1
ATOM 524 O O . GLY A 1 71 ? 31.282 31.292 -49.273 1.00 58.94 71 GLY A O 1
ATOM 525 N N . GLN A 1 72 ? 33.315 31.514 -50.211 1.00 65.56 72 GLN A N 1
ATOM 526 C CA . GLN A 1 72 ? 33.503 30.104 -50.541 1.00 65.56 72 GLN A CA 1
ATOM 527 C C . GLN A 1 72 ? 33.474 29.249 -49.268 1.00 65.56 72 GLN A C 1
ATOM 529 O O . GLN A 1 72 ? 33.955 29.690 -48.216 1.00 65.56 72 GLN A O 1
ATOM 534 N N . THR A 1 73 ? 32.968 28.017 -49.363 1.00 75.19 73 THR A N 1
ATOM 535 C CA . THR A 1 73 ? 33.131 27.033 -48.289 1.00 75.19 73 THR A CA 1
ATOM 536 C C . THR A 1 73 ? 34.625 26.948 -47.939 1.00 75.19 73 THR A C 1
ATOM 538 O O . THR A 1 73 ? 35.448 26.792 -48.845 1.00 75.19 73 THR A O 1
ATOM 541 N N . PRO A 1 74 ? 35.009 27.063 -46.654 1.00 84.25 74 PRO A N 1
ATOM 542 C CA . PRO A 1 74 ? 36.397 26.933 -46.238 1.00 84.25 74 PRO A CA 1
ATOM 543 C C . PRO A 1 74 ? 37.056 25.674 -46.806 1.00 84.25 74 PRO A C 1
ATOM 545 O O . PRO A 1 74 ? 36.462 24.592 -46.822 1.00 84.25 74 PRO A O 1
ATOM 548 N N . THR A 1 75 ? 38.311 25.811 -47.228 1.00 86.25 75 THR A N 1
ATOM 549 C CA . THR A 1 75 ? 39.129 24.697 -47.716 1.00 86.25 75 THR A CA 1
ATOM 550 C C . THR A 1 75 ? 39.215 23.589 -46.663 1.00 86.25 75 THR A C 1
ATOM 552 O O . THR A 1 75 ? 39.460 23.861 -45.484 1.00 86.25 75 THR A O 1
ATOM 555 N N . GLN A 1 76 ? 39.019 22.336 -47.077 1.00 89.06 76 GLN A N 1
ATOM 556 C CA . GLN A 1 76 ? 39.073 21.192 -46.167 1.00 89.06 76 GLN A CA 1
ATOM 557 C C . GLN A 1 76 ? 40.496 20.990 -45.603 1.00 89.06 76 GLN A C 1
ATOM 559 O O . GLN A 1 76 ? 41.474 21.071 -46.353 1.00 89.06 76 GLN A O 1
ATOM 564 N N . PRO A 1 77 ? 40.647 20.715 -44.294 1.00 90.56 77 PRO A N 1
ATOM 565 C CA . PRO A 1 77 ? 41.940 20.459 -43.670 1.00 90.56 77 PRO A CA 1
ATOM 566 C C . PRO A 1 77 ? 42.460 19.056 -44.015 1.00 90.56 77 PRO A C 1
ATOM 568 O O . PRO A 1 77 ? 41.696 18.167 -44.380 1.00 90.56 77 PRO A O 1
ATOM 571 N N . GLY A 1 78 ? 43.756 18.807 -43.790 1.00 85.62 78 GLY A N 1
ATOM 572 C CA . GLY A 1 78 ? 44.394 17.507 -44.071 1.00 85.62 78 GLY A CA 1
ATOM 573 C C . GLY A 1 78 ? 43.867 16.305 -43.264 1.00 85.62 78 GLY A C 1
ATOM 574 O O . GLY A 1 78 ? 44.341 15.193 -43.463 1.00 85.62 78 GLY A O 1
ATOM 575 N N . GLY A 1 79 ? 42.917 16.514 -42.345 1.00 86.00 79 GLY A N 1
ATOM 576 C CA . GLY A 1 79 ? 42.220 15.456 -41.607 1.00 86.00 79 GLY A CA 1
ATOM 577 C C . GLY A 1 79 ? 40.959 14.911 -42.294 1.00 86.00 79 GLY A C 1
ATOM 578 O O . GLY A 1 79 ? 40.340 14.009 -41.730 1.00 86.00 79 GLY A O 1
ATOM 579 N N . ILE A 1 80 ? 40.581 15.457 -43.456 1.00 90.56 80 ILE A N 1
ATOM 580 C CA . ILE A 1 80 ? 39.481 14.982 -44.309 1.00 90.56 80 ILE A CA 1
ATOM 581 C C . ILE A 1 80 ? 40.062 14.176 -45.479 1.00 90.56 80 ILE A C 1
ATOM 583 O O . ILE A 1 80 ? 40.995 14.632 -46.152 1.00 90.56 80 ILE A O 1
ATOM 587 N N . THR A 1 81 ? 39.539 12.973 -45.727 1.00 91.38 81 THR A N 1
ATOM 588 C CA . THR A 1 81 ? 40.060 12.075 -46.766 1.00 91.38 81 THR A CA 1
ATOM 589 C C . THR A 1 81 ? 39.817 12.667 -48.148 1.00 91.38 81 THR A C 1
ATOM 591 O O . THR A 1 81 ? 38.693 12.974 -48.523 1.00 91.38 81 THR A O 1
ATOM 594 N N . GLY A 1 82 ? 40.883 12.795 -48.942 1.00 86.19 82 GLY A N 1
ATOM 595 C CA . GLY A 1 82 ? 40.797 13.340 -50.300 1.00 86.19 82 GLY A CA 1
ATOM 596 C C . GLY A 1 82 ? 40.688 14.866 -50.374 1.00 86.19 82 GLY A C 1
ATOM 597 O O . GLY A 1 82 ? 40.534 15.395 -51.473 1.00 86.19 82 GLY A O 1
ATOM 598 N N . GLY A 1 83 ? 40.768 15.582 -49.244 1.00 85.56 83 GLY A N 1
ATOM 599 C CA . GLY A 1 83 ? 40.849 17.044 -49.240 1.00 85.56 83 GLY A CA 1
ATOM 600 C C . GLY A 1 83 ? 42.074 17.558 -50.023 1.00 85.56 83 GLY A C 1
ATOM 601 O O . GLY A 1 83 ? 43.048 16.820 -50.203 1.00 85.56 83 GLY A O 1
ATOM 602 N N . PRO A 1 84 ? 42.071 18.819 -50.490 1.00 84.81 84 PRO A N 1
ATOM 603 C CA . PRO A 1 84 ? 41.121 19.875 -50.148 1.00 84.81 84 PRO A CA 1
ATOM 604 C C . PRO A 1 84 ? 39.873 19.970 -51.038 1.00 84.81 84 PRO A C 1
ATOM 606 O O . PRO A 1 84 ? 39.069 20.853 -50.770 1.00 84.81 84 PRO A O 1
ATOM 609 N N . GLU A 1 85 ? 39.737 19.120 -52.065 1.00 80.44 85 GLU A N 1
ATOM 610 C CA . GLU A 1 85 ? 38.681 19.167 -53.102 1.00 80.44 85 GLU A CA 1
ATOM 611 C C . GLU A 1 85 ? 37.736 17.945 -53.058 1.00 80.44 85 GLU A C 1
ATOM 613 O O . GLU A 1 85 ? 37.160 17.538 -54.077 1.00 80.44 85 GLU A O 1
ATOM 618 N N . SER A 1 86 ? 37.612 17.313 -51.886 1.00 90.38 86 SER A N 1
ATOM 619 C CA . SER A 1 86 ? 36.779 16.122 -51.712 1.00 90.38 86 SER A CA 1
ATOM 620 C C . SER A 1 86 ? 35.292 16.468 -51.670 1.00 90.38 86 SER A C 1
ATOM 622 O O . SER A 1 86 ? 34.896 17.609 -51.419 1.00 90.38 86 SER A O 1
ATOM 624 N N . LYS A 1 87 ? 34.442 15.477 -51.946 1.00 91.94 87 LYS A N 1
ATOM 625 C CA . LYS A 1 87 ? 32.994 15.656 -51.816 1.00 91.94 87 LYS A CA 1
ATOM 626 C C . LYS A 1 87 ? 32.591 15.633 -50.347 1.00 91.94 87 LYS A C 1
ATOM 628 O O . LYS A 1 87 ? 33.109 14.831 -49.588 1.00 91.94 87 LYS A O 1
ATOM 633 N N . TYR A 1 88 ? 31.595 16.436 -49.996 1.00 92.56 88 TYR A N 1
ATOM 634 C CA . TYR A 1 88 ? 30.999 16.471 -48.663 1.00 92.56 88 TYR A CA 1
ATOM 635 C C . TYR A 1 88 ? 29.490 16.711 -48.764 1.00 92.56 88 TYR A C 1
ATOM 637 O O . TYR A 1 88 ? 28.982 17.217 -49.773 1.00 92.56 88 TYR A O 1
ATOM 645 N N . MET A 1 89 ? 28.753 16.342 -47.718 1.00 93.12 89 MET A N 1
ATOM 646 C CA . MET A 1 89 ? 27.314 16.577 -47.650 1.00 93.12 89 MET A CA 1
ATOM 647 C C . MET A 1 89 ? 27.046 17.949 -47.038 1.00 93.12 89 MET A C 1
ATOM 649 O O . MET A 1 89 ? 27.517 18.236 -45.942 1.00 93.12 89 MET A O 1
ATOM 653 N N . HIS A 1 90 ? 26.276 18.799 -47.708 1.00 90.19 90 HIS A N 1
ATOM 654 C CA . HIS A 1 90 ? 25.945 20.128 -47.191 1.00 90.19 90 HIS A CA 1
ATOM 655 C C . HIS A 1 90 ? 24.579 20.601 -47.663 1.00 90.19 90 HIS A C 1
ATOM 657 O O . HIS A 1 90 ? 24.042 20.123 -48.667 1.00 90.19 90 HIS A O 1
ATOM 663 N N . ILE A 1 91 ? 24.018 21.545 -46.913 1.00 88.00 91 ILE A N 1
ATOM 664 C CA . ILE A 1 91 ? 22.857 22.308 -47.352 1.00 88.00 91 ILE A CA 1
ATOM 665 C C . ILE A 1 91 ? 23.312 23.419 -48.307 1.00 88.00 91 ILE A C 1
ATOM 667 O O . ILE A 1 91 ? 24.332 24.066 -48.073 1.00 88.00 91 ILE A O 1
ATOM 671 N N . LYS A 1 92 ? 22.549 23.638 -49.375 1.00 81.81 92 LYS A N 1
ATOM 672 C CA . LYS A 1 92 ? 22.678 24.804 -50.253 1.00 81.81 92 LYS A CA 1
ATOM 673 C C . LYS A 1 92 ? 21.306 25.407 -50.550 1.00 81.81 92 LYS A C 1
ATOM 675 O O . LYS A 1 92 ? 20.287 24.740 -50.370 1.00 81.81 92 LYS A O 1
ATOM 680 N N . SER A 1 93 ? 21.290 26.636 -51.058 1.00 79.75 93 SER A N 1
ATOM 681 C CA . SER A 1 93 ? 20.097 27.246 -51.653 1.00 79.75 93 SER A CA 1
ATOM 682 C C . SER A 1 93 ? 20.065 26.996 -53.167 1.00 79.75 93 SER A C 1
ATOM 684 O O . SER A 1 93 ? 21.063 27.221 -53.849 1.00 79.75 93 SER A O 1
ATOM 686 N N . ASP A 1 94 ? 18.923 26.562 -53.707 1.00 73.38 94 ASP A N 1
ATOM 687 C CA . ASP A 1 94 ? 18.674 26.436 -55.156 1.00 73.38 94 ASP A CA 1
ATOM 688 C C . ASP A 1 94 ? 18.110 27.734 -55.781 1.00 73.38 94 ASP A C 1
ATOM 690 O O . ASP A 1 94 ? 17.790 27.779 -56.970 1.00 73.38 94 ASP A O 1
ATOM 694 N N . MET A 1 95 ? 17.983 28.806 -54.992 1.00 71.50 95 MET A N 1
ATOM 695 C CA . MET A 1 95 ? 17.522 30.118 -55.457 1.00 71.50 95 MET A CA 1
ATOM 696 C C . MET A 1 95 ? 18.667 30.908 -56.109 1.00 71.50 95 MET A C 1
ATOM 698 O O . MET A 1 95 ? 19.791 30.929 -55.616 1.00 71.50 95 MET A O 1
ATOM 702 N N . THR A 1 96 ? 18.374 31.601 -57.213 1.00 62.75 96 THR A N 1
ATOM 703 C CA . THR A 1 96 ? 19.359 32.364 -58.007 1.00 62.75 96 THR A CA 1
ATOM 704 C C . THR A 1 96 ? 19.337 33.873 -57.723 1.00 62.75 96 THR A C 1
ATOM 706 O O . THR A 1 96 ? 19.624 34.668 -58.617 1.00 62.75 96 THR A O 1
ATOM 709 N N . ASP A 1 97 ? 18.935 34.296 -56.522 1.00 62.38 97 ASP A N 1
ATOM 710 C CA . ASP A 1 97 ? 18.813 35.714 -56.155 1.00 62.38 97 ASP A CA 1
ATOM 711 C C . ASP A 1 97 ? 19.925 36.209 -55.209 1.00 62.38 97 ASP A C 1
ATOM 713 O O . ASP A 1 97 ? 20.681 35.438 -54.622 1.00 62.38 97 ASP A O 1
ATOM 717 N N . ASN A 1 98 ? 20.019 37.535 -55.050 1.00 57.50 98 ASN A N 1
ATOM 718 C CA . ASN A 1 98 ? 21.044 38.200 -54.234 1.00 57.50 98 ASN A CA 1
ATOM 719 C C . ASN A 1 98 ? 20.886 37.993 -52.708 1.00 57.50 98 ASN A C 1
ATOM 721 O O . ASN A 1 98 ? 21.680 38.548 -51.951 1.00 57.50 98 ASN A O 1
ATOM 725 N N . ALA A 1 99 ? 19.872 37.251 -52.244 1.00 60.22 99 ALA A N 1
ATOM 726 C CA . ALA A 1 99 ? 19.623 36.955 -50.826 1.00 60.22 99 ALA A CA 1
ATOM 727 C C . ALA A 1 99 ? 19.942 35.489 -50.458 1.00 60.22 99 ALA A C 1
ATOM 729 O O . ALA A 1 99 ? 19.662 35.038 -49.342 1.00 60.22 99 ALA A O 1
ATOM 730 N N . SER A 1 100 ? 20.514 34.741 -51.403 1.00 64.00 100 SER A N 1
ATOM 731 C CA . SER A 1 100 ? 20.817 33.318 -51.280 1.00 64.00 100 SER A CA 1
ATOM 732 C C . SER A 1 100 ? 22.266 33.089 -50.841 1.00 64.00 100 SER A C 1
ATOM 734 O O . SER A 1 100 ? 23.200 33.410 -51.574 1.00 64.00 100 SER A O 1
ATOM 736 N N . PHE A 1 101 ? 22.442 32.507 -49.652 1.00 71.25 101 PHE A N 1
ATOM 737 C CA . PHE A 1 101 ? 23.725 32.011 -49.135 1.00 71.25 101 PHE A CA 1
ATOM 738 C C . PHE A 1 101 ? 23.758 30.477 -49.216 1.00 71.25 101 PHE A C 1
ATOM 740 O O . PHE A 1 101 ? 22.701 29.846 -49.336 1.00 71.25 101 PHE A O 1
ATOM 747 N N . ASN A 1 102 ? 24.934 29.849 -49.100 1.00 69.62 102 ASN A N 1
ATOM 748 C CA . ASN A 1 102 ? 24.989 28.387 -48.942 1.00 69.62 102 ASN A CA 1
ATOM 749 C C . ASN A 1 102 ? 24.302 27.973 -47.638 1.00 69.62 102 ASN A C 1
ATOM 751 O O . ASN A 1 102 ? 23.555 26.998 -47.613 1.00 69.62 102 ASN A O 1
ATOM 755 N N . ALA A 1 103 ? 24.444 28.777 -46.582 1.00 72.12 103 ALA A N 1
ATOM 756 C CA . ALA A 1 103 ? 23.676 28.646 -45.345 1.00 72.12 103 ALA A CA 1
ATOM 757 C C . ALA A 1 103 ? 22.155 28.876 -45.522 1.00 72.12 103 ALA A C 1
ATOM 759 O O . ALA A 1 103 ? 21.407 28.837 -44.554 1.00 72.12 103 ALA A O 1
ATOM 760 N N . GLY A 1 104 ? 21.662 29.085 -46.740 1.00 73.06 104 GLY A N 1
ATOM 761 C CA . GLY A 1 104 ? 20.248 29.038 -47.080 1.00 73.06 104 GLY A CA 1
ATOM 762 C C . GLY A 1 104 ? 19.642 30.381 -47.478 1.00 73.06 104 GLY A C 1
ATOM 763 O O . GLY A 1 104 ? 20.258 31.445 -47.377 1.00 73.06 104 GLY A O 1
ATOM 764 N N . PHE A 1 105 ? 18.401 30.321 -47.961 1.00 72.25 105 PHE A N 1
ATOM 765 C CA . PHE A 1 105 ? 17.657 31.481 -48.449 1.00 72.25 105 PHE A CA 1
ATOM 766 C C . PHE A 1 105 ? 17.061 32.315 -47.306 1.00 72.25 105 PHE A C 1
ATOM 768 O O . PHE A 1 105 ? 16.174 31.848 -46.586 1.00 72.25 105 PHE A O 1
ATOM 775 N N . SER A 1 106 ? 17.487 33.573 -47.155 1.00 64.94 106 SER A N 1
ATOM 776 C CA . SER A 1 106 ? 17.011 34.444 -46.075 1.00 64.94 106 SER A CA 1
ATOM 777 C C . SER A 1 106 ? 15.599 34.987 -46.339 1.00 64.94 106 SER A C 1
ATOM 779 O O . SER A 1 106 ? 15.434 36.110 -46.811 1.00 64.94 106 SER A O 1
ATOM 781 N N . GLY A 1 107 ? 14.558 34.211 -46.025 1.00 63.19 107 GLY A N 1
ATOM 782 C CA . GLY A 1 107 ? 13.175 34.673 -46.218 1.00 63.19 107 GLY A CA 1
ATOM 783 C C . GLY A 1 107 ? 12.059 33.677 -45.912 1.00 63.19 107 GLY A C 1
ATOM 784 O O . GLY A 1 107 ? 10.903 34.084 -45.823 1.00 63.19 107 GLY A O 1
ATOM 785 N N . VAL A 1 108 ? 12.377 32.398 -45.715 1.00 66.31 108 VAL A N 1
ATOM 786 C CA . VAL A 1 108 ? 11.395 31.337 -45.448 1.00 66.31 108 VAL A CA 1
ATOM 787 C C . VAL A 1 108 ? 11.771 30.574 -44.185 1.0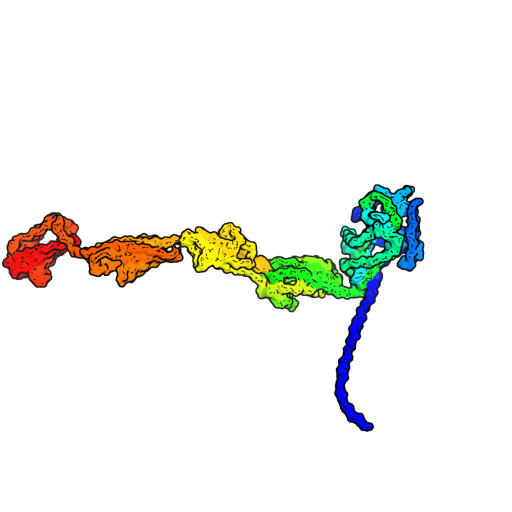0 66.31 108 VAL A C 1
ATOM 789 O O . VAL A 1 108 ? 12.942 30.372 -43.915 1.00 66.31 108 VAL A O 1
ATOM 792 N N . THR A 1 109 ? 10.796 30.159 -43.385 1.00 73.81 109 THR A N 1
ATOM 793 C CA . THR A 1 109 ? 11.040 29.219 -42.281 1.00 73.81 109 THR A CA 1
ATOM 794 C C . THR A 1 109 ? 10.926 27.808 -42.841 1.00 73.81 109 THR A C 1
ATOM 796 O O . THR A 1 109 ? 9.934 27.511 -43.505 1.00 73.81 109 THR A O 1
ATOM 799 N N . GLY A 1 110 ? 11.898 26.940 -42.568 1.00 84.19 110 GLY A N 1
ATOM 800 C CA . GLY A 1 110 ? 11.903 25.605 -43.160 1.00 84.19 110 GLY A CA 1
ATOM 801 C C . GLY A 1 110 ? 13.084 24.751 -42.731 1.00 84.19 110 GLY A C 1
ATOM 802 O O . GLY A 1 110 ? 14.222 25.016 -43.107 1.00 84.19 110 GLY A O 1
ATOM 803 N N . ASN A 1 111 ? 12.817 23.696 -41.966 1.00 90.94 111 ASN A N 1
ATOM 804 C CA . ASN A 1 111 ? 13.842 22.712 -41.633 1.00 90.94 111 ASN A CA 1
ATOM 805 C C . ASN A 1 111 ? 14.055 21.782 -42.825 1.00 90.94 111 ASN A C 1
ATOM 807 O O . ASN A 1 111 ? 13.093 21.460 -43.516 1.00 90.94 111 ASN A O 1
ATOM 811 N N . VAL A 1 112 ? 15.277 21.304 -43.043 1.00 91.88 112 VAL A N 1
ATOM 812 C CA . VAL A 1 112 ? 15.563 20.328 -44.102 1.00 91.88 112 VAL A CA 1
ATOM 813 C C . VAL A 1 112 ? 16.383 19.184 -43.527 1.00 91.88 112 VAL A C 1
ATOM 815 O O . VAL A 1 112 ? 17.452 19.387 -42.946 1.00 91.88 112 VAL A O 1
ATOM 818 N N . LEU A 1 113 ? 15.872 17.968 -43.679 1.00 95.56 113 LEU A N 1
ATOM 819 C CA . LEU A 1 113 ? 16.421 16.749 -43.099 1.00 95.56 113 LEU A CA 1
ATOM 820 C C . LEU A 1 113 ? 17.181 15.915 -44.135 1.00 95.56 113 LEU A C 1
ATOM 822 O O . LEU A 1 113 ? 16.736 15.730 -45.268 1.00 95.56 113 LEU A O 1
ATOM 826 N N . THR A 1 114 ? 18.285 15.328 -43.695 1.00 95.88 114 THR A N 1
ATOM 827 C CA . THR A 1 114 ? 18.920 14.166 -44.319 1.00 95.88 114 THR A CA 1
ATOM 828 C C . THR A 1 114 ? 19.096 13.078 -43.264 1.00 95.88 114 THR A C 1
ATOM 830 O O . THR A 1 114 ? 19.368 13.370 -42.098 1.00 95.88 114 THR A O 1
ATOM 833 N N . LYS A 1 115 ? 18.904 11.811 -43.630 1.00 96.75 115 LYS A N 1
ATOM 834 C CA . LYS A 1 115 ? 18.945 10.699 -42.667 1.00 96.75 115 LYS A CA 1
ATOM 835 C C . LYS A 1 115 ? 19.502 9.429 -43.275 1.00 96.75 115 LYS A C 1
ATOM 837 O O . LYS A 1 115 ? 19.298 9.179 -44.463 1.00 96.75 115 LYS A O 1
ATOM 842 N N . MET A 1 116 ? 20.150 8.608 -42.456 1.00 97.12 116 MET A N 1
ATOM 843 C CA . MET A 1 116 ? 20.601 7.290 -42.890 1.00 97.12 116 MET A CA 1
ATOM 844 C C . MET A 1 116 ? 19.403 6.429 -43.318 1.00 97.12 116 MET A C 1
ATOM 846 O O . MET A 1 116 ? 18.384 6.368 -42.625 1.00 97.12 116 MET A O 1
ATOM 850 N N . ASN A 1 117 ? 19.519 5.772 -44.473 1.00 93.06 117 ASN A N 1
ATOM 851 C CA . ASN A 1 117 ? 18.508 4.848 -45.004 1.00 93.06 117 ASN A CA 1
ATOM 852 C C . ASN A 1 117 ? 18.858 3.374 -44.766 1.00 93.06 117 ASN A C 1
ATOM 854 O O . ASN A 1 117 ? 18.009 2.505 -44.950 1.00 93.06 117 ASN A O 1
ATOM 858 N N . THR A 1 118 ? 20.088 3.116 -44.329 1.00 92.56 118 THR A N 1
ATOM 859 C CA . THR A 1 118 ? 20.601 1.791 -44.002 1.00 92.56 118 THR A CA 1
ATOM 860 C C . THR A 1 118 ? 21.003 1.769 -42.533 1.00 92.56 118 THR A C 1
ATOM 862 O O . THR A 1 118 ? 21.607 2.716 -42.031 1.00 92.56 118 THR A O 1
ATOM 865 N N . ALA A 1 119 ? 20.630 0.692 -41.850 1.00 93.12 119 ALA A N 1
ATOM 866 C CA . ALA A 1 119 ? 20.963 0.443 -40.457 1.00 93.12 119 ALA A CA 1
ATOM 867 C C . ALA A 1 119 ? 22.458 0.155 -40.270 1.00 93.12 119 ALA A C 1
ATOM 869 O O . ALA A 1 119 ? 23.063 -0.542 -41.088 1.00 93.12 119 ALA A O 1
ATOM 870 N N . VAL A 1 120 ? 23.028 0.610 -39.155 1.00 95.06 120 VAL A N 1
ATOM 871 C CA . VAL A 1 120 ? 24.339 0.159 -38.680 1.00 95.06 120 VAL A CA 1
ATOM 872 C C . VAL A 1 120 ? 24.127 -0.746 -37.479 1.00 95.06 120 VAL A C 1
ATOM 874 O O . VAL A 1 120 ? 23.557 -0.333 -36.473 1.00 95.06 120 VAL A O 1
ATOM 877 N N . SER A 1 121 ? 24.585 -1.993 -37.584 1.00 91.19 121 SER A N 1
ATOM 878 C CA . SER A 1 121 ? 24.556 -2.915 -36.453 1.00 91.19 121 SER A CA 1
ATOM 879 C C . SER A 1 121 ? 25.755 -2.656 -35.551 1.00 91.19 121 SER A C 1
ATOM 881 O O . SER A 1 121 ? 26.902 -2.762 -35.980 1.00 91.19 121 SER A O 1
ATOM 883 N N . THR A 1 122 ? 25.488 -2.338 -34.291 1.00 89.94 122 THR A N 1
ATOM 884 C CA . THR A 1 122 ? 26.491 -2.183 -33.232 1.00 89.94 122 THR A CA 1
ATOM 885 C C . THR A 1 122 ? 26.429 -3.340 -32.231 1.00 89.94 122 THR A C 1
ATOM 887 O O . THR A 1 122 ? 26.981 -3.259 -31.134 1.00 89.94 122 THR A O 1
ATOM 890 N N . VAL A 1 123 ? 25.775 -4.446 -32.609 1.00 81.81 123 VAL A N 1
ATOM 891 C CA . VAL A 1 123 ? 25.726 -5.694 -31.835 1.00 81.81 123 VAL A CA 1
ATOM 892 C C . VAL A 1 123 ? 27.144 -6.180 -31.535 1.00 81.81 123 VAL A C 1
ATOM 894 O O . VAL A 1 123 ? 27.967 -6.319 -32.436 1.00 81.81 123 VAL A O 1
ATOM 897 N N . GLY A 1 124 ? 27.431 -6.438 -30.258 1.00 76.81 124 GLY A N 1
ATOM 898 C CA . GLY A 1 124 ? 28.768 -6.835 -29.802 1.00 76.81 124 GLY A CA 1
ATOM 899 C C . GLY A 1 124 ? 29.771 -5.684 -29.637 1.00 76.81 124 GLY A C 1
ATOM 900 O O . GLY A 1 124 ? 30.959 -5.948 -29.441 1.00 76.81 124 GLY A O 1
ATOM 901 N N . TYR A 1 125 ? 29.316 -4.427 -29.691 1.00 83.56 125 TYR A N 1
ATOM 902 C CA . TYR A 1 125 ? 30.137 -3.244 -29.426 1.00 83.56 125 TYR A CA 1
ATOM 903 C C . TYR A 1 125 ? 29.623 -2.449 -28.219 1.00 83.56 125 TYR A C 1
ATOM 905 O O . TYR A 1 125 ? 28.419 -2.376 -27.969 1.00 83.56 125 TYR A O 1
ATOM 913 N N . THR A 1 126 ? 30.558 -1.838 -27.486 1.00 83.94 126 THR A N 1
ATOM 914 C CA . THR A 1 126 ? 30.294 -0.907 -26.368 1.00 83.94 126 THR A CA 1
ATOM 915 C C . THR A 1 126 ? 31.005 0.419 -26.571 1.00 83.94 126 THR A C 1
ATOM 917 O O . THR A 1 126 ? 31.916 0.505 -27.399 1.00 83.94 126 THR A O 1
ATOM 920 N N . ASN A 1 127 ? 30.643 1.437 -25.786 1.00 85.62 127 ASN A N 1
ATOM 921 C CA . ASN A 1 127 ? 31.172 2.795 -25.932 1.00 85.62 127 ASN A CA 1
ATOM 922 C C . ASN A 1 127 ? 31.017 3.281 -27.375 1.00 85.62 127 ASN A C 1
ATOM 924 O O . ASN A 1 127 ? 31.970 3.800 -27.964 1.00 85.62 127 ASN A O 1
ATOM 928 N N . VAL A 1 128 ? 29.848 3.035 -27.961 1.00 92.44 128 VAL A N 1
ATOM 929 C CA . VAL A 1 128 ? 29.564 3.400 -29.336 1.00 92.44 128 VAL A CA 1
ATOM 930 C C . VAL A 1 128 ? 29.464 4.921 -29.439 1.00 92.44 128 VAL A C 1
ATOM 932 O O . VAL A 1 128 ? 28.787 5.574 -28.640 1.00 92.44 128 VAL A O 1
ATOM 935 N N . SER A 1 129 ? 30.148 5.494 -30.427 1.00 94.75 129 SER A N 1
ATOM 936 C CA . SER A 1 129 ? 30.156 6.932 -30.689 1.00 94.75 129 SER A CA 1
ATOM 937 C C . SER A 1 129 ? 29.884 7.263 -32.149 1.00 94.75 129 SER A C 1
ATOM 939 O O . SER A 1 129 ? 30.211 6.482 -33.042 1.00 94.75 129 SER A O 1
ATOM 941 N N . LEU A 1 130 ? 29.311 8.448 -32.373 1.00 97.12 130 LEU A N 1
ATOM 942 C CA . LEU A 1 130 ? 29.264 9.119 -33.670 1.00 97.12 130 LEU A CA 1
ATOM 943 C C . LEU A 1 130 ? 30.318 10.233 -33.703 1.00 97.12 130 LEU A C 1
ATOM 945 O O . LEU A 1 130 ? 30.301 11.146 -32.873 1.00 97.12 130 LEU A O 1
ATOM 949 N N . ASP A 1 131 ? 31.173 10.199 -34.715 1.00 95.44 131 ASP A N 1
ATOM 950 C CA . ASP A 1 131 ? 32.200 11.196 -34.994 1.00 95.44 131 ASP A CA 1
ATOM 951 C C . ASP A 1 131 ? 31.999 11.732 -36.420 1.00 95.44 131 ASP A C 1
ATOM 953 O O . ASP A 1 131 ? 31.698 10.960 -37.328 1.00 95.44 131 ASP A O 1
ATOM 957 N N . PHE A 1 132 ? 32.192 13.033 -36.643 1.00 96.88 132 PHE A N 1
ATOM 958 C CA . PHE A 1 132 ? 32.173 13.641 -37.981 1.00 96.88 132 PHE A CA 1
ATOM 959 C C . PHE A 1 132 ? 32.884 15.000 -37.981 1.00 96.88 132 PHE A C 1
ATOM 961 O O . PHE A 1 132 ? 33.125 15.596 -36.926 1.00 96.88 132 PHE A O 1
ATOM 968 N N . TRP A 1 133 ? 33.226 15.496 -39.165 1.00 96.69 133 TRP A N 1
ATOM 969 C CA . TRP A 1 133 ? 33.680 16.866 -39.391 1.00 96.69 133 TRP A CA 1
ATOM 970 C C . TRP A 1 133 ? 32.514 17.751 -39.809 1.00 96.69 133 TRP A C 1
ATOM 972 O O . TRP A 1 133 ? 31.620 17.302 -40.525 1.00 96.69 133 TRP A O 1
ATOM 982 N N . THR A 1 134 ? 32.516 19.012 -39.376 1.00 95.94 134 THR A N 1
ATOM 983 C CA . THR A 1 134 ? 31.434 19.938 -39.707 1.00 95.94 134 THR A CA 1
ATOM 984 C C . THR A 1 134 ? 31.879 21.378 -39.940 1.00 95.94 134 THR A C 1
ATOM 986 O O . THR A 1 134 ? 32.865 21.846 -39.366 1.00 95.94 134 THR A O 1
ATOM 989 N N . LEU A 1 135 ? 31.094 22.070 -40.763 1.00 92.56 135 LEU A N 1
ATOM 990 C CA . LEU A 1 135 ? 30.963 23.523 -40.826 1.00 92.56 135 LEU A CA 1
ATOM 991 C C . LEU A 1 135 ? 29.516 23.866 -40.519 1.00 92.56 135 LEU A C 1
ATOM 993 O O . LEU A 1 135 ? 28.629 23.104 -40.894 1.00 92.56 135 LEU A O 1
ATOM 997 N N . CYS A 1 136 ? 29.266 24.984 -39.848 1.00 92.00 136 CYS A N 1
ATOM 998 C CA . CYS A 1 136 ? 27.910 25.439 -39.573 1.00 92.00 136 CYS A CA 1
ATOM 999 C C . CYS A 1 136 ? 27.951 26.847 -38.985 1.00 92.00 136 CYS A C 1
ATOM 1001 O O . CYS A 1 136 ? 27.895 27.005 -37.766 1.00 92.00 136 CYS A O 1
ATOM 1003 N N . TYR A 1 137 ? 28.085 27.884 -39.804 1.00 88.12 137 TYR A N 1
ATOM 1004 C CA . TYR A 1 137 ? 28.122 29.249 -39.285 1.00 88.12 137 TYR A CA 1
ATOM 1005 C C . TYR A 1 137 ? 26.716 29.772 -38.986 1.00 88.12 137 TYR A C 1
ATOM 1007 O O . TYR A 1 137 ? 26.423 30.183 -37.859 1.00 88.12 137 TYR A O 1
ATOM 1015 N N . GLY A 1 138 ? 25.814 29.662 -39.960 1.00 85.69 138 GLY A N 1
ATOM 1016 C CA . GLY A 1 138 ? 24.394 29.940 -39.789 1.00 85.69 138 GLY A CA 1
ATOM 1017 C C . GLY A 1 138 ? 24.054 31.422 -39.794 1.00 85.69 138 GLY A C 1
ATOM 1018 O O . GLY A 1 138 ? 23.643 31.938 -40.824 1.00 85.69 138 GLY A O 1
ATOM 1019 N N . HIS A 1 139 ? 24.164 32.115 -38.660 1.00 84.38 139 HIS A N 1
ATOM 1020 C CA . HIS A 1 139 ? 23.862 33.550 -38.569 1.00 84.38 139 HIS A CA 1
ATOM 1021 C C . HIS A 1 139 ? 24.870 34.255 -37.672 1.00 84.38 139 HIS A C 1
ATOM 1023 O O . HIS A 1 139 ? 25.049 33.873 -36.514 1.00 84.38 139 HIS A O 1
ATOM 1029 N N . ALA A 1 140 ? 25.450 35.348 -38.172 1.00 81.94 140 ALA A N 1
ATOM 1030 C CA . ALA A 1 140 ? 26.562 36.051 -37.526 1.00 81.94 140 ALA A CA 1
ATOM 1031 C C . ALA A 1 140 ? 26.288 36.436 -36.059 1.00 81.94 140 ALA A C 1
ATOM 1033 O O . ALA A 1 140 ? 27.165 36.322 -35.210 1.00 81.94 140 ALA A O 1
ATOM 1034 N N . SER A 1 141 ? 25.059 36.856 -35.742 1.00 82.38 141 SER A N 1
ATOM 1035 C CA . SER A 1 141 ? 24.690 37.353 -34.405 1.00 82.38 141 SER A CA 1
ATOM 1036 C C . SER A 1 141 ? 23.541 36.615 -33.700 1.00 82.38 141 SER A C 1
ATOM 1038 O O . SER A 1 141 ? 23.126 37.044 -32.626 1.00 82.38 141 SER A O 1
ATOM 1040 N N . ASN A 1 142 ? 22.990 35.533 -34.269 1.00 85.88 142 ASN A N 1
ATOM 1041 C CA . ASN A 1 142 ? 21.825 34.848 -33.686 1.00 85.88 142 ASN A CA 1
ATOM 1042 C C . ASN A 1 142 ? 21.827 33.342 -33.980 1.00 85.88 142 ASN A C 1
ATOM 1044 O O . ASN A 1 142 ? 21.252 32.875 -34.963 1.00 85.88 142 ASN A O 1
ATOM 1048 N N . THR A 1 143 ? 22.408 32.581 -33.060 1.00 86.75 143 THR A N 1
ATOM 1049 C CA . THR A 1 143 ? 22.582 31.122 -33.138 1.00 86.75 143 THR A CA 1
ATOM 1050 C C . THR A 1 143 ? 21.279 30.319 -33.140 1.00 86.75 143 THR A C 1
ATOM 1052 O O . THR A 1 143 ? 21.301 29.121 -33.395 1.00 86.75 143 THR A O 1
ATOM 1055 N N . THR A 1 144 ? 20.130 30.953 -32.889 1.00 87.94 144 THR A N 1
ATOM 1056 C CA . THR A 1 144 ? 18.826 30.270 -32.834 1.00 87.94 144 THR A CA 1
ATOM 1057 C C . THR A 1 144 ? 18.056 30.308 -34.152 1.00 87.94 144 THR A C 1
ATOM 1059 O O . THR A 1 144 ? 17.007 29.677 -34.257 1.00 87.94 144 THR A O 1
ATOM 1062 N N . ARG A 1 145 ? 18.542 31.044 -35.161 1.00 85.69 145 ARG A N 1
ATOM 1063 C CA . ARG A 1 145 ? 17.842 31.199 -36.449 1.00 85.69 145 ARG A CA 1
ATOM 1064 C C . ARG A 1 145 ? 18.250 30.170 -37.494 1.00 85.69 145 ARG A C 1
ATOM 1066 O O . ARG A 1 145 ? 17.375 29.660 -38.181 1.00 85.69 145 ARG A O 1
ATOM 1073 N N . TYR A 1 146 ? 19.545 29.888 -37.590 1.00 87.88 146 TYR A N 1
ATOM 1074 C CA . TYR A 1 146 ? 20.143 29.032 -38.611 1.00 87.88 146 TYR A CA 1
ATOM 1075 C C . TYR A 1 146 ? 21.199 28.156 -37.957 1.00 87.88 146 TYR A C 1
ATOM 1077 O O . TYR A 1 146 ? 22.198 28.681 -37.461 1.00 87.88 146 TYR A O 1
ATOM 1085 N N . TYR A 1 147 ? 20.951 26.854 -37.881 1.00 92.56 147 TYR A N 1
ATOM 1086 C CA . TYR A 1 147 ? 21.828 25.947 -37.150 1.00 92.56 147 TYR A CA 1
ATOM 1087 C C . TYR A 1 147 ? 21.590 24.480 -37.523 1.00 92.56 147 TYR A C 1
ATOM 1089 O O . TYR A 1 147 ? 20.527 24.101 -38.014 1.00 92.56 147 TYR A O 1
ATOM 1097 N N . GLY A 1 148 ? 22.591 23.644 -37.272 1.00 94.31 148 GLY A N 1
ATOM 1098 C CA . GLY A 1 148 ? 22.530 22.200 -37.457 1.00 94.31 148 GLY A CA 1
ATOM 1099 C C . GLY A 1 148 ? 22.060 21.466 -36.200 1.00 94.31 148 GLY A C 1
ATOM 1100 O O . GLY A 1 148 ? 22.338 21.889 -35.075 1.00 94.31 148 GLY A O 1
ATOM 1101 N N . LYS A 1 149 ? 21.397 20.324 -36.381 1.00 95.50 149 LYS A N 1
ATOM 1102 C CA . LYS A 1 149 ? 21.069 19.350 -35.326 1.00 95.50 149 LYS A CA 1
ATOM 1103 C C . LYS A 1 149 ? 21.375 17.932 -35.788 1.00 95.50 149 LYS A C 1
ATOM 1105 O O . LYS A 1 149 ? 21.291 17.647 -36.982 1.00 95.50 149 LYS A O 1
ATOM 1110 N N . THR A 1 150 ? 21.631 17.038 -34.837 1.00 97.69 150 THR A N 1
ATOM 1111 C CA . THR A 1 150 ? 21.701 15.593 -35.089 1.00 97.69 150 THR A CA 1
ATOM 1112 C C . THR A 1 150 ? 20.662 14.826 -34.283 1.00 97.69 150 THR A C 1
ATOM 1114 O O . THR A 1 150 ? 20.226 15.262 -33.216 1.00 97.69 150 THR A O 1
ATOM 1117 N N . PHE A 1 151 ? 20.262 13.673 -34.807 1.00 98.00 151 PHE A N 1
ATOM 1118 C CA . PHE A 1 151 ? 19.291 12.767 -34.206 1.00 98.00 151 PHE A CA 1
ATOM 1119 C C . PHE A 1 151 ? 19.752 11.324 -34.375 1.00 98.00 151 PHE A C 1
ATOM 1121 O O . PHE A 1 151 ? 20.543 11.034 -35.274 1.00 98.00 151 PHE A O 1
ATOM 1128 N N . TYR A 1 152 ? 19.220 10.426 -33.553 1.00 97.75 152 TYR A N 1
ATOM 1129 C CA . TYR A 1 152 ? 19.421 8.988 -33.682 1.00 97.75 152 TYR A CA 1
ATOM 1130 C C . TYR A 1 152 ? 18.096 8.223 -33.656 1.00 97.75 152 TYR A C 1
ATOM 1132 O O . TYR A 1 152 ? 17.093 8.718 -33.137 1.00 97.75 152 TYR A O 1
ATOM 1140 N N . SER A 1 153 ? 18.113 7.008 -34.196 1.00 96.00 153 SER A N 1
ATOM 1141 C CA . SER A 1 153 ? 17.023 6.035 -34.113 1.00 96.00 153 SER A CA 1
ATOM 1142 C C . SER A 1 153 ? 17.597 4.649 -33.826 1.00 96.00 153 SER A C 1
ATOM 1144 O O . SER A 1 153 ? 18.665 4.308 -34.339 1.00 96.00 153 SER A O 1
ATOM 1146 N N . ILE A 1 154 ? 16.884 3.887 -32.994 1.00 93.06 154 ILE A N 1
ATOM 1147 C CA . ILE A 1 154 ? 17.203 2.498 -32.618 1.00 93.06 154 ILE A CA 1
ATOM 1148 C C . ILE A 1 154 ? 16.058 1.518 -32.940 1.00 93.06 154 ILE A C 1
ATOM 1150 O O . ILE A 1 154 ? 16.077 0.360 -32.536 1.00 93.06 154 ILE A O 1
ATOM 1154 N N . ASP A 1 155 ? 15.015 1.996 -33.624 1.00 84.12 155 ASP A N 1
ATOM 1155 C CA . ASP A 1 155 ? 13.747 1.287 -33.847 1.00 84.12 155 ASP A CA 1
ATOM 1156 C C . ASP A 1 155 ? 13.383 1.202 -35.338 1.00 84.12 155 ASP A C 1
ATOM 1158 O O . ASP A 1 155 ? 12.218 1.293 -35.745 1.00 84.12 155 ASP A O 1
ATOM 1162 N N . GLY A 1 156 ? 14.410 1.069 -36.179 1.00 85.12 156 GLY A N 1
ATOM 1163 C CA . GLY A 1 156 ? 14.254 0.973 -37.628 1.00 85.12 156 GLY A CA 1
ATOM 1164 C C . GLY A 1 156 ? 13.929 2.297 -38.322 1.00 85.12 156 GLY A C 1
ATOM 1165 O O . GLY A 1 156 ? 13.525 2.290 -39.487 1.00 85.12 156 GLY A O 1
ATOM 1166 N N . GLY A 1 157 ? 14.119 3.434 -37.645 1.00 88.12 157 GLY A N 1
ATOM 1167 C CA . GLY A 1 157 ? 13.802 4.762 -38.173 1.00 88.12 157 GLY A CA 1
ATOM 1168 C C . GLY A 1 157 ? 12.360 5.206 -37.924 1.00 88.12 157 GLY A C 1
ATOM 1169 O O . GLY A 1 157 ? 11.916 6.138 -38.599 1.00 88.12 157 GLY A O 1
ATOM 1170 N N . THR A 1 158 ? 11.638 4.552 -37.004 1.00 88.56 158 THR A N 1
ATOM 1171 C CA . THR A 1 158 ? 10.239 4.873 -36.666 1.00 88.56 158 THR A CA 1
ATOM 1172 C C . THR A 1 158 ? 10.165 6.098 -35.760 1.00 88.56 158 THR A C 1
ATOM 1174 O O . THR A 1 158 ? 9.373 7.011 -36.006 1.00 88.56 158 THR A O 1
ATOM 1177 N N . THR A 1 159 ? 11.019 6.149 -34.738 1.00 92.25 159 THR A N 1
ATOM 1178 C CA . THR A 1 159 ? 11.190 7.305 -33.858 1.00 92.25 159 THR A CA 1
ATOM 1179 C C . THR A 1 159 ? 12.611 7.847 -33.950 1.00 92.25 159 THR A C 1
ATOM 1181 O O . THR A 1 159 ? 13.578 7.113 -34.162 1.00 92.25 159 THR A O 1
ATOM 1184 N N . TRP A 1 160 ? 12.732 9.169 -33.816 1.00 95.56 160 TRP A N 1
ATOM 1185 C CA . TRP A 1 160 ? 13.999 9.886 -33.902 1.00 95.56 160 TRP A CA 1
ATOM 1186 C C . TRP A 1 160 ? 14.170 10.792 -32.691 1.00 95.56 160 TRP A C 1
ATOM 1188 O O . TRP A 1 160 ? 13.355 11.685 -32.447 1.00 95.56 160 TRP A O 1
ATOM 1198 N N . VAL A 1 161 ? 15.248 10.576 -31.944 1.00 96.19 161 VAL A N 1
ATOM 1199 C CA . VAL A 1 161 ? 15.565 11.320 -30.723 1.00 96.19 161 VAL A CA 1
ATOM 1200 C C . VAL A 1 161 ? 16.696 12.300 -31.011 1.00 96.19 161 VAL A C 1
ATOM 1202 O O . VAL A 1 161 ? 17.719 11.930 -31.582 1.00 96.19 161 VAL A O 1
ATOM 1205 N N . GLN A 1 162 ? 16.512 13.569 -30.637 1.00 96.12 162 GLN A N 1
ATOM 1206 C CA . GLN A 1 162 ? 17.519 14.610 -30.853 1.00 96.12 162 GLN A CA 1
ATOM 1207 C C . GLN A 1 162 ? 18.715 14.407 -29.918 1.00 96.12 162 GLN A C 1
ATOM 1209 O O . GLN A 1 162 ? 18.538 14.208 -28.715 1.00 96.12 162 GLN A O 1
ATOM 1214 N N . ASN A 1 163 ? 19.931 14.543 -30.445 1.00 94.69 163 ASN A N 1
ATOM 1215 C CA . ASN A 1 163 ? 21.108 14.715 -29.602 1.00 94.69 163 ASN A CA 1
ATOM 1216 C C . ASN A 1 163 ? 21.123 16.134 -28.984 1.00 94.69 163 ASN A C 1
ATOM 1218 O O . ASN A 1 163 ? 20.572 17.073 -29.571 1.00 94.69 163 ASN A O 1
ATOM 1222 N N . PRO A 1 164 ? 21.759 16.334 -27.815 1.00 90.56 164 PRO A N 1
ATOM 1223 C CA . PRO A 1 164 ? 21.705 17.619 -27.108 1.00 90.56 164 PRO A CA 1
ATOM 1224 C C . PRO A 1 164 ? 22.345 18.793 -27.864 1.00 90.56 164 PRO A C 1
ATOM 1226 O O . PRO A 1 164 ? 21.943 19.939 -27.676 1.00 90.56 164 PRO A O 1
ATOM 1229 N N . THR A 1 165 ? 23.340 18.520 -28.710 1.00 92.12 165 THR A N 1
ATOM 1230 C CA . THR A 1 165 ? 24.173 19.549 -29.342 1.00 92.12 165 THR A CA 1
ATOM 1231 C C . THR A 1 165 ? 23.522 20.147 -30.589 1.00 92.12 165 THR A C 1
ATOM 1233 O O . THR A 1 165 ? 23.093 19.432 -31.496 1.00 92.12 165 THR A O 1
ATOM 1236 N N . THR A 1 166 ? 23.520 21.478 -30.660 1.00 94.38 166 THR A N 1
ATOM 1237 C CA . THR A 1 166 ? 23.216 22.267 -31.861 1.00 94.38 166 THR A CA 1
ATOM 1238 C C . THR A 1 166 ? 24.496 22.884 -32.421 1.00 94.38 166 THR A C 1
ATOM 1240 O O . THR A 1 166 ? 25.366 23.285 -31.650 1.00 94.38 166 THR A O 1
ATOM 1243 N N . TYR A 1 167 ? 24.600 23.011 -33.742 1.00 94.88 167 TYR A N 1
ATOM 1244 C CA . TYR A 1 167 ? 25.800 23.500 -34.427 1.00 94.88 167 TYR A CA 1
ATOM 1245 C C . TYR A 1 167 ? 25.535 24.875 -35.044 1.00 94.88 167 TYR A C 1
ATOM 1247 O O . TYR A 1 167 ? 24.622 25.021 -35.848 1.00 94.88 167 TYR A O 1
ATOM 1255 N N . SER A 1 168 ? 26.311 25.890 -34.676 1.00 93.19 168 SER A N 1
ATOM 1256 C CA . SER A 1 168 ? 26.235 27.259 -35.214 1.00 93.19 168 SER A CA 1
ATOM 1257 C C . SER A 1 168 ? 27.560 27.976 -34.945 1.00 93.19 168 SER A C 1
ATOM 1259 O O . SER A 1 168 ? 28.252 27.593 -34.004 1.00 93.19 168 SER A O 1
ATOM 1261 N N . GLN A 1 169 ? 27.877 29.039 -35.685 1.00 91.81 169 GLN A N 1
ATOM 1262 C CA . GLN A 1 169 ? 29.121 29.814 -35.551 1.00 91.81 169 GLN A CA 1
ATOM 1263 C C . GLN A 1 169 ? 30.412 28.991 -35.740 1.00 91.81 169 GLN A C 1
ATOM 1265 O O . GLN A 1 169 ? 31.443 29.299 -35.152 1.00 91.81 169 GLN A O 1
ATOM 1270 N N . ILE A 1 170 ? 30.363 27.953 -36.579 1.00 92.88 170 ILE A N 1
ATOM 1271 C CA . ILE A 1 170 ? 31.521 27.139 -36.969 1.00 92.88 170 ILE A CA 1
ATOM 1272 C C . ILE A 1 170 ? 31.926 27.535 -38.395 1.00 92.88 170 ILE A C 1
ATOM 1274 O O . ILE A 1 170 ? 31.351 27.039 -39.366 1.00 92.88 170 ILE A O 1
ATOM 1278 N N . ASP A 1 171 ? 32.883 28.457 -38.510 1.00 89.75 171 ASP A N 1
ATOM 1279 C CA . ASP A 1 171 ? 33.416 29.001 -39.774 1.00 89.75 171 ASP A CA 1
ATOM 1280 C C . ASP A 1 171 ? 34.644 28.254 -40.312 1.00 89.75 171 ASP A C 1
ATOM 1282 O O . ASP A 1 171 ? 35.127 28.543 -41.403 1.00 89.75 171 ASP A O 1
ATOM 1286 N N . THR A 1 172 ? 35.152 27.282 -39.560 1.00 91.19 172 THR A N 1
ATOM 1287 C CA . THR A 1 172 ? 36.318 26.470 -39.904 1.00 91.19 172 THR A CA 1
ATOM 1288 C C . THR A 1 172 ? 36.002 25.004 -39.671 1.00 91.19 172 THR A C 1
ATOM 1290 O O . THR A 1 172 ? 35.327 24.649 -38.701 1.00 91.19 172 THR A O 1
ATOM 1293 N N . TRP A 1 173 ? 36.456 24.138 -40.585 1.00 93.25 173 TRP A N 1
ATOM 1294 C CA . TRP A 1 173 ? 36.166 22.707 -40.520 1.00 93.25 173 TRP A CA 1
ATOM 1295 C C . TRP A 1 173 ? 36.609 22.165 -39.170 1.00 93.25 173 TRP A C 1
ATOM 1297 O O . TRP A 1 173 ? 37.796 22.168 -38.842 1.00 93.25 173 TRP A O 1
ATOM 1307 N N . THR A 1 174 ? 35.639 21.711 -38.387 1.00 96.31 174 THR A N 1
ATOM 1308 C CA . THR A 1 174 ? 35.857 21.299 -37.006 1.00 96.31 174 THR A CA 1
ATOM 1309 C C . THR A 1 174 ? 35.450 19.850 -36.849 1.00 96.31 174 THR A C 1
ATOM 1311 O O . THR A 1 174 ? 34.327 19.466 -37.182 1.00 96.31 174 THR A O 1
ATOM 1314 N N . LYS A 1 175 ? 36.358 19.033 -36.316 1.00 95.31 175 LYS A N 1
ATOM 1315 C CA . LYS A 1 175 ? 36.023 17.673 -35.908 1.00 95.31 175 LYS A CA 1
ATOM 1316 C C . LYS A 1 175 ? 35.188 17.728 -34.634 1.00 95.31 175 LYS A C 1
ATOM 1318 O O . LYS A 1 175 ? 35.644 18.240 -33.612 1.00 95.31 175 LYS A O 1
ATOM 1323 N N . VAL A 1 176 ? 33.969 17.210 -34.701 1.00 93.81 176 VAL A N 1
ATOM 1324 C CA . VAL A 1 176 ? 33.039 17.197 -33.571 1.00 93.81 176 VAL A CA 1
ATOM 1325 C C . VAL A 1 176 ? 33.560 16.245 -32.494 1.00 93.81 176 VAL A C 1
ATOM 1327 O O . VAL A 1 176 ? 34.071 15.166 -32.799 1.00 93.81 176 VAL A O 1
ATOM 1330 N N . ALA A 1 177 ? 33.444 16.648 -31.225 1.00 92.31 177 ALA A N 1
ATOM 1331 C CA . ALA A 1 177 ? 33.717 15.754 -30.103 1.00 92.31 177 ALA A CA 1
ATOM 1332 C C . ALA A 1 177 ? 32.780 14.530 -30.183 1.00 92.31 177 ALA A C 1
ATOM 1334 O O . ALA A 1 177 ? 31.591 14.733 -30.436 1.00 92.31 177 ALA A O 1
ATOM 1335 N N . PRO A 1 178 ? 33.268 13.290 -29.974 1.00 92.56 178 PRO A N 1
ATOM 1336 C CA . PRO A 1 178 ? 32.459 12.091 -30.180 1.00 92.56 178 PRO A CA 1
ATOM 1337 C C . PRO A 1 178 ? 31.133 12.156 -29.420 1.00 92.56 178 PRO A C 1
ATOM 1339 O O . PRO A 1 178 ? 31.112 12.353 -28.203 1.00 92.56 178 PRO A O 1
ATOM 1342 N N . ILE A 1 179 ? 30.023 11.988 -30.137 1.00 95.12 179 ILE A N 1
ATOM 1343 C CA . ILE A 1 179 ? 28.697 11.914 -29.526 1.00 95.12 179 ILE A CA 1
ATOM 1344 C C . ILE A 1 179 ? 28.528 10.494 -29.002 1.00 95.12 179 ILE A C 1
ATOM 1346 O O . ILE A 1 179 ? 28.463 9.552 -29.790 1.00 95.12 179 ILE A O 1
ATOM 1350 N N . THR A 1 180 ? 28.448 10.343 -27.684 1.00 90.56 180 THR A N 1
ATOM 1351 C CA . THR A 1 180 ? 28.231 9.057 -27.018 1.00 90.56 180 THR A CA 1
ATOM 1352 C C . THR A 1 180 ? 26.867 9.024 -26.346 1.00 90.56 180 THR A C 1
ATOM 1354 O O . THR A 1 180 ? 26.393 10.013 -25.783 1.00 90.56 180 THR A O 1
ATOM 1357 N N . ASN A 1 181 ? 26.227 7.862 -26.394 1.00 87.94 181 ASN A N 1
ATOM 1358 C CA . ASN A 1 181 ? 25.018 7.574 -25.641 1.00 87.94 181 ASN A CA 1
ATOM 1359 C C . ASN A 1 181 ? 25.000 6.065 -25.369 1.00 87.94 181 ASN A C 1
ATOM 1361 O O . ASN A 1 181 ? 25.118 5.305 -26.328 1.00 87.94 181 ASN A O 1
ATOM 1365 N N . PRO A 1 182 ? 24.833 5.608 -24.113 1.00 83.06 182 PRO A N 1
ATOM 1366 C CA . PRO A 1 182 ? 24.770 4.178 -23.807 1.00 83.06 182 PRO A CA 1
ATOM 1367 C C . PRO A 1 182 ? 23.727 3.408 -24.627 1.00 83.06 182 PRO A C 1
ATOM 1369 O O . PRO A 1 182 ? 23.886 2.215 -24.849 1.00 83.06 182 PRO A O 1
ATOM 1372 N N . VAL A 1 183 ? 22.678 4.081 -25.116 1.00 85.44 183 VAL A N 1
ATOM 1373 C CA . VAL A 1 183 ? 21.661 3.464 -25.979 1.00 85.44 183 VAL A CA 1
ATOM 1374 C C . VAL A 1 183 ? 22.178 3.099 -27.379 1.00 85.44 183 VAL A C 1
ATOM 1376 O O . VAL A 1 183 ? 21.507 2.375 -28.101 1.00 85.44 183 VAL A O 1
ATOM 1379 N N . PHE A 1 184 ? 23.347 3.596 -27.793 1.00 91.19 184 PHE A N 1
ATOM 1380 C CA . PHE A 1 184 ? 23.965 3.243 -29.078 1.00 91.19 184 PHE A CA 1
ATOM 1381 C C . PHE A 1 184 ? 24.649 1.875 -29.036 1.00 91.19 184 PHE A C 1
ATOM 1383 O O . PHE A 1 184 ? 24.905 1.282 -30.088 1.00 91.19 184 PHE A O 1
ATOM 1390 N N . ASP A 1 185 ? 24.953 1.380 -27.838 1.00 86.38 185 ASP A N 1
ATOM 1391 C CA . ASP A 1 185 ? 25.629 0.108 -27.641 1.00 86.38 185 ASP A CA 1
ATOM 1392 C C . ASP A 1 185 ? 24.689 -1.049 -27.982 1.00 86.38 185 ASP A C 1
ATOM 1394 O O . ASP A 1 185 ? 23.503 -1.039 -27.642 1.00 86.38 185 ASP A O 1
ATOM 1398 N N . ASN A 1 186 ? 25.246 -2.074 -28.628 1.00 79.12 186 ASN A N 1
ATOM 1399 C CA . ASN A 1 186 ? 24.564 -3.332 -28.905 1.00 79.12 186 ASN A CA 1
ATOM 1400 C C . ASN A 1 186 ? 23.206 -3.202 -29.633 1.00 79.12 186 ASN A C 1
ATOM 1402 O O . ASN A 1 186 ? 22.268 -3.950 -29.359 1.00 79.12 186 ASN A O 1
ATOM 1406 N N . GLN A 1 187 ? 23.095 -2.268 -30.575 1.00 86.25 187 GLN A N 1
ATOM 1407 C CA . GLN A 1 187 ? 21.872 -2.052 -31.341 1.00 86.25 187 GLN A CA 1
ATOM 1408 C C . GLN A 1 187 ? 21.903 -2.843 -32.655 1.00 86.25 187 GLN A C 1
ATOM 1410 O O . GLN A 1 187 ? 22.864 -2.730 -33.418 1.00 86.25 187 GLN A O 1
ATOM 1415 N N . PRO A 1 188 ? 20.864 -3.636 -32.975 1.00 83.25 188 PRO A N 1
ATOM 1416 C CA . PRO A 1 188 ? 20.769 -4.292 -34.278 1.00 83.25 188 PRO A CA 1
ATOM 1417 C C . PRO A 1 188 ? 20.529 -3.287 -35.411 1.00 83.25 188 PRO A C 1
ATOM 1419 O O . PRO A 1 188 ? 20.920 -3.558 -36.544 1.00 83.25 188 PRO A O 1
ATOM 1422 N N . ASP A 1 189 ? 19.924 -2.138 -35.100 1.00 91.12 189 ASP A N 1
ATOM 1423 C CA . ASP A 1 189 ? 19.601 -1.084 -36.054 1.00 91.12 189 ASP A CA 1
ATOM 1424 C C . ASP A 1 189 ? 19.831 0.294 -35.422 1.00 91.12 189 ASP A C 1
ATOM 1426 O O . ASP A 1 189 ? 18.924 0.857 -34.819 1.00 91.12 189 ASP A O 1
ATOM 1430 N N . LEU A 1 190 ? 21.054 0.822 -35.523 1.00 95.94 190 LEU A N 1
ATOM 1431 C CA . LEU A 1 190 ? 21.374 2.205 -35.167 1.00 95.94 190 LEU A CA 1
ATOM 1432 C C . LEU A 1 190 ? 21.433 3.069 -36.430 1.00 95.94 190 LEU A C 1
ATOM 1434 O O . LEU A 1 190 ? 22.106 2.723 -37.406 1.00 95.94 190 LEU A O 1
ATOM 1438 N N . ARG A 1 191 ? 20.769 4.227 -36.401 1.00 97.25 191 ARG A N 1
ATOM 1439 C CA . ARG A 1 191 ? 20.786 5.213 -37.494 1.00 97.25 191 ARG A CA 1
ATOM 1440 C C . ARG A 1 191 ? 20.977 6.619 -36.961 1.00 97.25 191 ARG A C 1
ATOM 1442 O O . ARG A 1 191 ? 20.524 6.930 -35.862 1.00 97.25 191 ARG A O 1
ATOM 1449 N N . PHE A 1 192 ? 21.562 7.483 -37.786 1.00 98.00 192 PHE A N 1
ATOM 1450 C CA . PHE A 1 192 ? 21.695 8.909 -37.504 1.00 98.00 192 PHE A CA 1
ATOM 1451 C C . PHE A 1 192 ? 21.040 9.774 -38.582 1.00 98.00 192 PHE A C 1
ATOM 1453 O O . PHE A 1 192 ? 20.918 9.385 -39.746 1.00 98.00 192 PHE A O 1
ATOM 1460 N N . ALA A 1 193 ? 20.606 10.962 -38.177 1.00 97.94 193 ALA A N 1
ATOM 1461 C CA . ALA A 1 193 ? 20.062 11.976 -39.064 1.00 97.94 193 ALA A CA 1
ATOM 1462 C C . ALA A 1 193 ? 20.620 13.353 -38.725 1.00 97.94 193 ALA A C 1
ATOM 1464 O O . ALA A 1 193 ? 20.988 13.630 -37.581 1.00 97.94 193 ALA A O 1
ATOM 1465 N N . PHE A 1 194 ? 20.656 14.214 -39.733 1.00 97.62 194 PHE A N 1
ATOM 1466 C CA . PHE A 1 194 ? 21.174 15.568 -39.659 1.00 97.62 194 PHE A CA 1
ATOM 1467 C C . PHE A 1 194 ? 20.128 16.525 -40.211 1.00 97.62 194 PHE A C 1
ATOM 1469 O O . PHE A 1 194 ? 19.542 16.296 -41.269 1.00 97.62 194 PHE A O 1
ATOM 1476 N N . MET A 1 195 ? 19.881 17.604 -39.485 1.00 95.62 195 MET A N 1
ATOM 1477 C CA . MET A 1 195 ? 18.855 18.571 -39.840 1.00 95.62 195 MET A CA 1
ATOM 1478 C C . MET A 1 195 ? 19.460 19.958 -39.907 1.00 95.62 195 MET A C 1
ATOM 1480 O O . MET A 1 195 ? 20.085 20.414 -38.949 1.00 95.62 195 MET A O 1
ATOM 1484 N N . TRP A 1 196 ? 19.226 20.626 -41.029 1.00 92.75 196 TRP A N 1
ATOM 1485 C CA . TRP A 1 196 ? 19.361 22.066 -41.123 1.00 92.75 196 TRP A CA 1
ATOM 1486 C C . TRP A 1 196 ? 18.092 22.710 -40.579 1.00 92.75 196 TRP A C 1
ATOM 1488 O O . TRP A 1 196 ? 16.994 22.397 -41.042 1.00 92.75 196 TRP A O 1
ATOM 1498 N N . VAL A 1 197 ? 18.229 23.579 -39.584 1.00 91.62 197 VAL A N 1
ATOM 1499 C CA . VAL A 1 197 ? 17.111 24.309 -38.991 1.00 91.62 197 VAL A CA 1
ATOM 1500 C C . VAL A 1 197 ? 17.154 25.750 -39.462 1.00 91.62 197 VAL A C 1
ATOM 1502 O O . VAL A 1 197 ? 18.144 26.445 -39.242 1.00 91.62 197 VAL A O 1
ATOM 1505 N N . GLN A 1 198 ? 16.040 26.204 -40.033 1.00 87.06 198 GLN A N 1
ATOM 1506 C CA . GLN A 1 198 ? 15.795 27.603 -40.353 1.00 87.06 198 GLN A CA 1
ATOM 1507 C C . GLN A 1 198 ? 14.541 28.064 -39.610 1.00 87.06 198 GLN A C 1
ATOM 1509 O O . GLN A 1 198 ? 13.417 27.863 -40.067 1.00 87.06 198 GLN A O 1
ATOM 1514 N N . ALA A 1 199 ? 14.740 28.663 -38.438 1.00 83.44 199 ALA A N 1
ATOM 1515 C CA . ALA A 1 199 ? 13.681 28.998 -37.486 1.00 83.44 199 ALA A CA 1
ATOM 1516 C C . ALA A 1 199 ? 13.120 30.430 -37.634 1.00 83.44 199 ALA A C 1
ATOM 1518 O O . ALA A 1 199 ? 12.282 30.844 -36.834 1.00 83.44 199 ALA A O 1
ATOM 1519 N N . GLY A 1 200 ? 13.557 31.206 -38.632 1.00 73.31 200 GLY A N 1
ATOM 1520 C CA . GLY A 1 200 ? 13.000 32.533 -38.912 1.00 73.31 200 GLY A CA 1
ATOM 1521 C C . GLY A 1 200 ? 13.695 33.281 -40.053 1.00 73.31 200 GLY A C 1
ATOM 1522 O O . GLY A 1 200 ? 14.715 32.836 -40.568 1.00 73.31 200 GLY A O 1
ATOM 1523 N N . GLY A 1 201 ? 13.144 34.441 -40.432 1.00 68.25 201 GLY A N 1
ATOM 1524 C CA . GLY A 1 201 ? 13.722 35.329 -41.451 1.00 68.25 201 GLY A CA 1
ATOM 1525 C C . GLY A 1 201 ? 14.906 36.173 -40.949 1.00 68.25 201 GLY A C 1
ATOM 1526 O O . GLY A 1 201 ? 15.109 36.335 -39.745 1.00 68.25 201 GLY A O 1
ATOM 1527 N N . GLY A 1 202 ? 15.680 36.745 -41.877 1.00 65.19 202 GLY A N 1
ATOM 1528 C CA . GLY A 1 202 ? 16.926 37.493 -41.620 1.00 65.19 202 GLY A CA 1
ATOM 1529 C C . GLY A 1 202 ? 18.139 36.823 -42.275 1.00 65.19 202 GLY A C 1
ATOM 1530 O O . GLY A 1 202 ? 18.080 35.630 -42.549 1.00 65.19 202 GLY A O 1
ATOM 1531 N N . GLY A 1 203 ? 19.195 37.584 -42.578 1.00 73.31 203 GLY A N 1
ATOM 1532 C CA . GLY A 1 203 ? 20.325 37.131 -43.405 1.00 73.31 203 GLY A CA 1
ATOM 1533 C C . GLY A 1 203 ? 21.048 35.904 -42.845 1.00 73.31 203 GLY A C 1
ATOM 1534 O O . GLY A 1 203 ? 21.501 35.929 -41.703 1.00 73.31 203 GLY A O 1
ATOM 1535 N N . ALA A 1 204 ? 21.151 34.841 -43.642 1.00 75.75 204 ALA A N 1
ATOM 1536 C CA . ALA A 1 204 ? 22.044 33.726 -43.350 1.00 75.75 204 ALA A CA 1
ATOM 1537 C C . ALA A 1 204 ? 23.506 34.159 -43.569 1.00 75.75 204 ALA A C 1
ATOM 1539 O O . ALA A 1 204 ? 23.779 35.166 -44.222 1.00 75.75 204 ALA A O 1
ATOM 1540 N N . ALA A 1 205 ? 24.445 33.425 -42.987 1.00 80.75 205 ALA A N 1
ATOM 1541 C CA . ALA A 1 205 ? 25.870 33.655 -43.129 1.00 80.75 205 ALA A CA 1
ATOM 1542 C C . ALA A 1 205 ? 26.590 32.318 -43.327 1.00 80.75 205 ALA A C 1
ATOM 1544 O O . ALA A 1 205 ? 26.335 31.344 -42.614 1.00 80.75 205 ALA A O 1
ATOM 1545 N N . ASP A 1 206 ? 27.484 32.300 -44.309 1.00 79.00 206 ASP A N 1
ATOM 1546 C CA . ASP A 1 206 ? 28.274 31.134 -44.685 1.00 79.00 206 ASP A CA 1
ATOM 1547 C C . ASP A 1 206 ? 29.419 30.874 -43.695 1.00 79.00 206 ASP A C 1
ATOM 1549 O O . ASP A 1 206 ? 29.889 31.809 -43.041 1.00 79.00 206 ASP A O 1
ATOM 1553 N N . PRO A 1 207 ? 29.913 29.626 -43.600 1.00 84.31 207 PRO A N 1
ATOM 1554 C CA . PRO A 1 207 ? 29.470 28.424 -44.319 1.00 84.31 207 PRO A CA 1
ATOM 1555 C C . PRO A 1 207 ? 28.178 27.772 -43.800 1.00 84.31 207 PRO A C 1
ATOM 1557 O O . PRO A 1 207 ? 27.788 27.898 -42.637 1.00 84.31 207 PRO A O 1
ATOM 1560 N N . ALA A 1 208 ? 27.541 27.014 -44.691 1.00 82.00 208 ALA A N 1
ATOM 1561 C CA . ALA A 1 208 ? 26.350 26.216 -44.428 1.00 82.00 208 ALA A CA 1
ATOM 1562 C C . ALA A 1 208 ? 26.617 25.010 -43.522 1.00 82.00 208 ALA A C 1
ATOM 1564 O O . ALA A 1 208 ? 27.769 24.598 -43.361 1.00 82.00 208 ALA A O 1
ATOM 1565 N N . PHE A 1 209 ? 25.552 24.389 -42.996 1.00 92.19 209 PHE A N 1
ATOM 1566 C CA . PHE A 1 209 ? 25.706 23.110 -42.306 1.00 92.19 209 PHE A CA 1
ATOM 1567 C C . PHE A 1 209 ? 26.221 22.049 -43.273 1.00 92.19 209 PHE A C 1
ATOM 1569 O O . PHE A 1 209 ? 25.534 21.646 -44.212 1.00 92.19 209 PHE A O 1
ATOM 1576 N N . SER A 1 210 ? 27.455 21.641 -43.025 1.00 92.69 210 SER A N 1
ATOM 1577 C CA . SER A 1 210 ? 28.225 20.714 -43.838 1.00 92.69 210 SER A CA 1
ATOM 1578 C C . SER A 1 210 ? 28.732 19.599 -42.944 1.00 92.69 210 SER A C 1
ATOM 1580 O O . SER A 1 210 ? 29.064 19.837 -41.780 1.00 92.69 210 SER A O 1
ATOM 1582 N N . ILE A 1 211 ? 28.764 18.384 -43.472 1.00 95.44 211 ILE A N 1
ATOM 1583 C CA . ILE A 1 211 ? 29.125 17.164 -42.763 1.00 95.44 211 ILE A CA 1
ATOM 1584 C C . ILE A 1 211 ? 30.060 16.364 -43.658 1.00 95.44 211 ILE A C 1
ATOM 1586 O O . ILE A 1 211 ? 29.792 16.182 -44.848 1.00 95.44 211 ILE A O 1
ATOM 1590 N N . ASP A 1 212 ? 31.130 15.862 -43.061 1.00 95.00 212 ASP A N 1
ATOM 1591 C CA . ASP A 1 212 ? 32.084 14.987 -43.725 1.00 95.00 212 ASP A CA 1
ATOM 1592 C C . ASP A 1 212 ? 32.659 13.958 -42.744 1.00 95.00 212 ASP A C 1
ATOM 1594 O O . ASP A 1 212 ? 32.532 14.124 -41.526 1.00 95.00 212 ASP A O 1
ATOM 1598 N N . GLU A 1 213 ? 33.303 12.912 -43.265 1.00 95.00 213 GLU A N 1
ATOM 1599 C CA . GLU A 1 213 ? 34.052 11.915 -42.484 1.00 95.00 213 GLU A CA 1
ATOM 1600 C C . GLU A 1 213 ? 33.246 11.344 -41.307 1.00 95.00 213 GLU A C 1
ATOM 1602 O O . GLU A 1 213 ? 33.698 11.295 -40.154 1.00 95.00 213 GLU A O 1
ATOM 1607 N N . ILE A 1 214 ? 32.012 10.933 -41.599 1.00 96.25 214 ILE A N 1
ATOM 1608 C CA . ILE A 1 214 ? 31.140 10.301 -40.618 1.00 96.25 214 ILE A CA 1
ATOM 1609 C C . ILE A 1 214 ? 31.750 8.953 -40.262 1.00 96.25 214 ILE A C 1
ATOM 1611 O O . ILE A 1 214 ? 31.935 8.101 -41.126 1.00 96.25 214 ILE A O 1
ATOM 1615 N N . THR A 1 215 ? 32.004 8.720 -38.979 1.00 95.75 215 THR A N 1
ATOM 1616 C CA . THR A 1 215 ? 32.376 7.401 -38.471 1.00 95.75 215 THR A CA 1
ATOM 1617 C C . THR A 1 215 ? 31.531 7.039 -37.262 1.00 95.75 215 THR A C 1
ATOM 1619 O O . THR A 1 215 ? 31.297 7.864 -36.382 1.00 95.75 215 THR A O 1
ATOM 1622 N N . ILE A 1 216 ? 31.078 5.787 -37.223 1.00 96.81 216 ILE A N 1
ATOM 1623 C CA . ILE A 1 216 ? 30.517 5.176 -36.018 1.00 96.81 216 ILE A CA 1
ATOM 1624 C C . ILE A 1 216 ? 31.561 4.206 -35.506 1.00 96.81 216 ILE A C 1
ATOM 1626 O O . ILE A 1 216 ? 32.039 3.351 -36.258 1.00 96.81 216 ILE A O 1
ATOM 1630 N N . LYS A 1 217 ? 31.938 4.349 -34.242 1.00 94.50 217 LYS A N 1
ATOM 1631 C CA . LYS A 1 217 ? 32.997 3.551 -33.626 1.00 94.50 217 LYS A CA 1
ATOM 1632 C C . LYS A 1 217 ? 32.489 2.880 -32.371 1.00 94.50 217 LYS A C 1
ATOM 1634 O O . LYS A 1 217 ? 31.567 3.387 -31.755 1.00 94.50 217 LYS A O 1
ATOM 1639 N N . GLY A 1 218 ? 33.108 1.777 -31.974 1.00 92.06 218 GLY A N 1
ATOM 1640 C CA . GLY A 1 218 ? 32.838 1.125 -30.697 1.00 92.06 218 GLY A CA 1
ATOM 1641 C C . GLY A 1 218 ? 33.941 0.146 -30.322 1.00 92.06 218 GLY A C 1
ATOM 1642 O O . GLY A 1 218 ? 34.717 -0.307 -31.163 1.00 92.06 218 GLY A O 1
ATOM 1643 N N . ASN A 1 219 ? 34.030 -0.198 -29.048 1.00 87.75 219 ASN A N 1
ATOM 1644 C CA . ASN A 1 219 ? 34.959 -1.207 -28.561 1.00 87.75 219 ASN A CA 1
ATOM 1645 C C . ASN A 1 219 ? 34.410 -2.595 -28.897 1.00 87.75 219 ASN A C 1
ATOM 1647 O O . ASN A 1 219 ? 33.360 -2.981 -28.381 1.00 87.75 219 ASN A O 1
ATOM 1651 N N . SER A 1 220 ? 35.122 -3.337 -29.750 1.00 75.69 220 SER A N 1
ATOM 1652 C CA . SER A 1 220 ? 34.790 -4.725 -30.075 1.00 75.69 220 SER A CA 1
ATOM 1653 C C . SER A 1 220 ? 35.065 -5.626 -28.873 1.00 75.69 220 SER A C 1
ATOM 1655 O O . SER A 1 220 ? 36.196 -5.680 -28.383 1.00 75.69 220 SER A O 1
ATOM 1657 N N . GLY A 1 221 ? 34.060 -6.364 -28.420 1.00 64.81 221 GLY A N 1
ATOM 1658 C CA . GLY A 1 221 ? 34.226 -7.354 -27.365 1.00 64.81 221 GLY A CA 1
ATOM 1659 C C . GLY A 1 221 ? 32.898 -8.009 -27.025 1.00 64.81 221 GLY A C 1
ATOM 1660 O O . GLY A 1 221 ? 31.867 -7.347 -27.009 1.00 64.81 221 GLY A O 1
ATOM 1661 N N . SER A 1 222 ? 32.921 -9.313 -26.740 1.00 56.94 222 SER A N 1
ATOM 1662 C CA . SER A 1 222 ? 31.753 -10.019 -26.210 1.00 56.94 222 SER A CA 1
ATOM 1663 C C . SER A 1 222 ? 31.309 -9.331 -24.922 1.00 56.94 222 SER A C 1
ATOM 1665 O O . SER A 1 222 ? 31.935 -9.505 -23.876 1.00 56.94 222 SER A O 1
ATOM 1667 N N . VAL A 1 223 ? 30.242 -8.537 -24.993 1.00 62.59 223 VAL A N 1
ATOM 1668 C CA . VAL A 1 223 ? 29.607 -7.987 -23.800 1.00 62.59 223 VAL A CA 1
ATOM 1669 C C . VAL A 1 223 ? 28.928 -9.158 -23.125 1.00 62.59 223 VAL A C 1
ATOM 1671 O O . VAL A 1 223 ? 27.891 -9.618 -23.598 1.00 62.59 223 VAL A O 1
ATOM 1674 N N . THR A 1 224 ? 29.539 -9.684 -22.064 1.00 73.88 224 THR A N 1
ATOM 1675 C CA . THR A 1 224 ? 28.857 -10.623 -21.173 1.00 73.88 224 THR A CA 1
ATOM 1676 C C . THR A 1 224 ? 27.563 -9.953 -20.731 1.00 73.88 224 THR A C 1
ATOM 1678 O O . THR A 1 224 ? 27.647 -8.905 -20.085 1.00 73.88 224 THR A O 1
ATOM 1681 N N . PRO A 1 225 ? 26.386 -10.487 -21.094 1.00 85.50 225 PRO A N 1
ATOM 1682 C CA . PRO A 1 225 ? 25.151 -9.786 -20.811 1.00 85.50 225 PRO A CA 1
ATOM 1683 C C . PRO A 1 225 ? 24.951 -9.657 -19.305 1.00 85.50 225 PRO A C 1
ATOM 1685 O O . PRO A 1 225 ? 25.190 -10.599 -18.546 1.00 85.50 225 PRO A O 1
ATOM 1688 N N . THR A 1 226 ? 24.551 -8.470 -18.867 1.00 89.81 226 THR A N 1
ATOM 1689 C CA . THR A 1 226 ? 24.295 -8.169 -17.455 1.00 89.81 226 THR A CA 1
ATOM 1690 C C . THR A 1 226 ? 22.887 -7.637 -17.294 1.00 89.81 226 THR A C 1
ATOM 1692 O O . THR A 1 226 ? 22.332 -7.055 -18.222 1.00 89.81 226 THR A O 1
ATOM 1695 N N . ILE A 1 227 ? 22.309 -7.826 -16.111 1.00 95.06 227 ILE A N 1
ATOM 1696 C CA . ILE A 1 227 ? 21.016 -7.256 -15.735 1.00 95.06 227 ILE A CA 1
ATOM 1697 C C . ILE A 1 227 ? 21.204 -6.544 -14.399 1.00 95.06 227 ILE A C 1
ATOM 1699 O O . ILE A 1 227 ? 21.755 -7.114 -13.456 1.00 95.06 227 ILE A O 1
ATOM 1703 N N . THR A 1 228 ? 20.725 -5.312 -14.313 1.00 96.38 228 THR A N 1
ATOM 1704 C CA . THR A 1 228 ? 20.704 -4.518 -13.089 1.00 96.38 228 THR A CA 1
ATOM 1705 C C . THR A 1 228 ? 19.259 -4.331 -12.661 1.00 96.38 228 THR A C 1
ATOM 1707 O O . THR A 1 228 ? 18.472 -3.688 -13.357 1.00 96.38 228 THR A O 1
ATOM 1710 N N . THR A 1 229 ? 18.901 -4.882 -11.502 1.00 97.94 229 THR A N 1
ATOM 1711 C CA . THR A 1 229 ? 17.583 -4.647 -10.897 1.00 97.94 229 THR A CA 1
ATOM 1712 C C . THR A 1 229 ? 17.585 -3.275 -10.237 1.00 97.94 229 THR A C 1
ATOM 1714 O O . THR A 1 229 ? 18.350 -3.045 -9.304 1.00 97.94 229 THR A O 1
ATOM 1717 N N . THR A 1 230 ? 16.723 -2.366 -10.692 1.00 95.00 230 THR A N 1
ATOM 1718 C CA . THR A 1 230 ? 16.674 -0.973 -10.208 1.00 95.00 230 THR A CA 1
ATOM 1719 C C . THR A 1 230 ? 15.466 -0.710 -9.306 1.00 95.00 230 THR A C 1
ATOM 1721 O O . THR A 1 230 ? 15.052 0.433 -9.114 1.00 95.00 230 THR A O 1
ATOM 1724 N N . PHE A 1 231 ? 14.858 -1.772 -8.779 1.00 95.75 231 PHE A N 1
ATOM 1725 C CA . PHE A 1 231 ? 13.733 -1.687 -7.858 1.00 95.75 231 PHE A CA 1
ATOM 1726 C C . PHE A 1 231 ? 14.143 -1.013 -6.548 1.00 95.75 231 PHE A C 1
ATOM 1728 O O . PHE A 1 231 ? 15.075 -1.449 -5.880 1.00 95.75 231 PHE A O 1
ATOM 1735 N N . THR A 1 232 ? 13.418 0.035 -6.166 1.00 94.19 232 THR A N 1
ATOM 1736 C CA . THR A 1 232 ? 13.568 0.666 -4.852 1.00 94.19 232 THR A CA 1
ATOM 1737 C C . THR A 1 232 ? 12.514 0.078 -3.932 1.00 94.19 232 THR A C 1
ATOM 1739 O O . THR A 1 232 ? 11.323 0.323 -4.122 1.00 94.19 232 THR A O 1
ATOM 1742 N N . ALA A 1 233 ? 12.947 -0.731 -2.971 1.00 86.88 233 ALA A N 1
ATOM 1743 C CA . ALA A 1 233 ? 12.019 -1.422 -2.096 1.00 86.88 233 ALA A CA 1
ATOM 1744 C C . ALA A 1 233 ? 11.411 -0.467 -1.059 1.00 86.88 233 ALA A C 1
ATOM 1746 O O . ALA A 1 233 ? 12.113 0.346 -0.455 1.00 86.88 233 ALA A O 1
ATOM 1747 N N . GLY A 1 234 ? 10.102 -0.585 -0.841 1.00 82.94 234 GLY A N 1
ATOM 1748 C CA . GLY A 1 234 ? 9.444 -0.037 0.340 1.00 82.94 234 GLY A CA 1
ATOM 1749 C C . GLY A 1 234 ? 9.861 -0.788 1.608 1.00 82.94 234 GLY A C 1
ATOM 1750 O O . GLY A 1 234 ? 10.461 -1.858 1.543 1.00 82.94 234 GLY A O 1
ATOM 1751 N N . ALA A 1 235 ? 9.519 -0.242 2.778 1.00 80.88 235 ALA A N 1
ATOM 1752 C CA . ALA A 1 235 ? 9.900 -0.848 4.057 1.00 80.88 235 ALA A CA 1
ATOM 1753 C C . ALA A 1 235 ? 9.283 -2.245 4.273 1.00 80.88 235 ALA A C 1
ATOM 1755 O O . ALA A 1 235 ? 9.922 -3.126 4.845 1.00 80.88 235 ALA A O 1
ATOM 1756 N N . SER A 1 236 ? 8.039 -2.450 3.829 1.00 87.88 236 SER A N 1
ATOM 1757 C CA . SER A 1 236 ? 7.314 -3.710 3.985 1.00 87.88 236 SER A CA 1
ATOM 1758 C C . SER A 1 236 ? 6.255 -3.863 2.898 1.00 87.88 236 SER A C 1
ATOM 1760 O O . SER A 1 236 ? 5.745 -2.865 2.393 1.00 87.88 236 SER A O 1
ATOM 1762 N N . TYR A 1 237 ? 5.904 -5.107 2.592 1.00 91.00 237 TYR A N 1
ATOM 1763 C CA . TYR A 1 237 ? 4.804 -5.490 1.716 1.00 91.00 237 TYR A CA 1
ATOM 1764 C C . TYR A 1 237 ? 4.008 -6.639 2.336 1.00 91.00 237 TYR A C 1
ATOM 1766 O O . TYR A 1 237 ? 4.486 -7.340 3.230 1.00 91.00 237 TYR A O 1
ATOM 1774 N N . CYS A 1 238 ? 2.797 -6.856 1.837 1.00 90.62 238 CYS A N 1
ATOM 1775 C CA . CYS A 1 238 ? 1.932 -7.929 2.312 1.00 90.62 238 CYS A CA 1
ATOM 1776 C C . CYS A 1 238 ? 2.060 -9.154 1.407 1.00 90.62 238 CYS A C 1
ATOM 1778 O O . CYS A 1 238 ? 2.283 -9.004 0.200 1.00 90.62 238 CYS A O 1
ATOM 1780 N N . PRO A 1 239 ? 1.857 -10.369 1.937 1.00 91.62 239 PRO A N 1
ATOM 1781 C CA . PRO A 1 239 ? 1.596 -11.530 1.102 1.00 91.62 239 PRO A CA 1
ATOM 1782 C C . PRO A 1 239 ? 0.454 -11.233 0.119 1.00 91.62 239 PRO A C 1
ATOM 1784 O O . PRO A 1 239 ? -0.591 -10.717 0.515 1.00 91.62 239 PRO A O 1
ATOM 1787 N N . GLY A 1 240 ? 0.658 -11.529 -1.165 1.00 91.69 240 GLY A N 1
ATOM 1788 C CA . GLY A 1 240 ? -0.306 -11.235 -2.231 1.00 91.69 240 GLY A CA 1
ATOM 1789 C C . GLY A 1 240 ? -0.225 -9.824 -2.821 1.00 91.69 240 GLY A C 1
ATOM 1790 O O . GLY A 1 240 ? -0.984 -9.533 -3.739 1.00 91.69 240 GLY A O 1
ATOM 1791 N N . ALA A 1 241 ? 0.652 -8.943 -2.326 1.00 91.62 241 ALA A N 1
ATOM 1792 C CA . ALA A 1 241 ? 0.772 -7.587 -2.858 1.00 91.62 241 ALA A CA 1
ATOM 1793 C C . ALA A 1 241 ? 1.394 -7.569 -4.264 1.00 91.62 241 ALA A C 1
ATOM 1795 O O . ALA A 1 241 ? 2.389 -8.253 -4.522 1.00 91.62 241 ALA A O 1
ATOM 1796 N N . ASP A 1 242 ? 0.851 -6.728 -5.142 1.00 93.94 242 ASP A N 1
ATOM 1797 C CA . ASP A 1 242 ? 1.426 -6.461 -6.459 1.00 93.94 242 ASP A CA 1
ATOM 1798 C C . ASP A 1 242 ? 2.557 -5.428 -6.366 1.00 93.94 242 ASP A C 1
ATOM 1800 O O . ASP A 1 242 ? 2.442 -4.396 -5.699 1.00 93.94 242 ASP A O 1
ATOM 1804 N N . ILE A 1 243 ? 3.657 -5.697 -7.067 1.00 94.81 243 ILE A N 1
ATOM 1805 C CA . ILE A 1 243 ? 4.829 -4.829 -7.178 1.00 94.81 243 ILE A CA 1
ATOM 1806 C C . ILE A 1 243 ? 5.257 -4.694 -8.643 1.00 94.81 243 ILE A C 1
ATOM 1808 O O . ILE A 1 243 ? 5.047 -5.582 -9.469 1.00 94.81 243 ILE A O 1
ATOM 1812 N N . VAL A 1 244 ? 5.912 -3.580 -8.967 1.00 97.31 244 VAL A N 1
ATOM 1813 C CA . VAL A 1 244 ? 6.506 -3.344 -10.289 1.00 97.31 244 VAL A CA 1
ATOM 1814 C C . VAL A 1 244 ? 8.018 -3.264 -10.131 1.00 97.31 244 VAL A C 1
ATOM 1816 O O . VAL A 1 244 ? 8.523 -2.379 -9.442 1.00 97.31 244 VAL A O 1
ATOM 1819 N N . VAL A 1 245 ? 8.745 -4.175 -10.777 1.00 98.12 245 VAL A N 1
ATOM 1820 C CA . VAL A 1 245 ? 10.205 -4.299 -10.658 1.00 98.12 245 VAL A CA 1
ATOM 1821 C C . VAL A 1 245 ? 10.870 -3.769 -11.935 1.00 98.12 245 VAL A C 1
ATOM 1823 O O . VAL A 1 245 ? 10.876 -4.466 -12.954 1.00 98.12 245 VAL A O 1
ATOM 1826 N N . PRO A 1 246 ? 11.401 -2.530 -11.929 1.00 97.62 246 PRO A N 1
ATOM 1827 C CA . PRO A 1 246 ? 12.171 -1.997 -13.047 1.00 97.62 246 PRO A CA 1
ATOM 1828 C C . PRO A 1 246 ? 13.569 -2.628 -13.129 1.00 97.62 246 PRO A C 1
ATOM 1830 O O . PRO A 1 246 ? 14.167 -2.993 -12.109 1.00 97.62 246 PRO A O 1
ATOM 1833 N N . PHE A 1 247 ? 14.105 -2.715 -14.346 1.00 97.00 247 PHE A N 1
ATOM 1834 C CA . PHE A 1 247 ? 15.474 -3.161 -14.608 1.00 97.00 247 PHE A CA 1
ATOM 1835 C C . PHE A 1 247 ? 16.084 -2.477 -15.841 1.00 97.00 247 PHE A C 1
ATOM 1837 O O . PHE A 1 247 ? 15.377 -1.966 -16.716 1.00 97.00 247 PHE A O 1
ATOM 1844 N N . THR A 1 248 ? 17.411 -2.545 -15.930 1.00 91.50 248 THR A N 1
ATOM 1845 C CA . THR A 1 248 ? 18.194 -2.304 -17.152 1.00 91.50 248 THR A CA 1
ATOM 1846 C C . THR A 1 248 ? 19.089 -3.511 -17.435 1.00 91.50 248 THR A C 1
ATOM 1848 O O . THR A 1 248 ? 19.375 -4.303 -16.535 1.00 91.50 248 THR A O 1
ATOM 1851 N N . SER A 1 249 ? 19.527 -3.695 -18.676 1.00 89.56 249 SER A N 1
ATOM 1852 C CA . SER A 1 249 ? 20.462 -4.754 -19.056 1.00 89.56 249 SER A CA 1
ATOM 1853 C C . SER A 1 249 ? 21.435 -4.296 -20.139 1.00 89.56 249 SER A C 1
ATOM 1855 O O . SER A 1 249 ? 21.200 -3.308 -20.828 1.00 89.56 249 SER A O 1
ATOM 1857 N N . THR A 1 250 ? 22.541 -5.018 -20.300 1.00 82.31 250 THR A N 1
ATOM 1858 C CA . THR A 1 250 ? 23.512 -4.808 -21.387 1.00 82.31 250 THR A CA 1
ATOM 1859 C C . THR A 1 250 ? 23.764 -6.118 -22.126 1.00 82.31 250 THR A C 1
ATOM 1861 O O . THR A 1 250 ? 23.520 -7.192 -21.575 1.00 82.31 250 THR A O 1
ATOM 1864 N N . GLY A 1 251 ? 24.251 -6.041 -23.365 1.00 76.81 251 GLY A N 1
ATOM 1865 C CA . GLY A 1 251 ? 24.457 -7.209 -24.225 1.00 76.81 251 GLY A CA 1
ATOM 1866 C C . GLY A 1 251 ? 23.195 -7.639 -24.981 1.00 76.81 251 GLY A C 1
ATOM 1867 O O . GLY A 1 251 ? 22.159 -6.974 -24.926 1.00 76.81 251 GLY A O 1
ATOM 1868 N N . THR A 1 252 ? 23.313 -8.737 -25.735 1.00 74.38 252 THR A N 1
ATOM 1869 C CA . THR A 1 252 ? 22.261 -9.229 -26.641 1.00 74.38 252 THR A CA 1
ATOM 1870 C C . THR A 1 252 ? 21.401 -10.289 -25.968 1.00 74.38 252 THR A C 1
ATOM 1872 O O . THR A 1 252 ? 21.931 -11.268 -25.446 1.00 74.38 252 THR A O 1
ATOM 1875 N N . PHE A 1 253 ? 20.082 -10.118 -26.054 1.00 85.06 253 PHE A N 1
ATOM 1876 C CA . PHE A 1 253 ? 19.077 -11.093 -25.631 1.00 85.06 253 PHE A CA 1
ATOM 1877 C C . PHE A 1 253 ? 18.323 -11.614 -26.857 1.00 85.06 253 PHE A C 1
ATOM 1879 O O . PHE A 1 253 ? 18.021 -10.851 -27.780 1.00 85.06 253 PHE A O 1
ATOM 1886 N N . ALA A 1 254 ? 18.046 -12.917 -26.899 1.00 83.25 254 ALA A N 1
ATOM 1887 C CA . ALA A 1 254 ? 17.382 -13.536 -28.042 1.00 83.25 254 ALA A CA 1
ATOM 1888 C C . ALA A 1 254 ? 15.935 -13.032 -28.184 1.00 83.25 254 ALA A C 1
ATOM 1890 O O . ALA A 1 254 ? 15.303 -12.643 -27.204 1.00 83.25 254 ALA A O 1
ATOM 1891 N N . SER A 1 255 ? 15.359 -13.085 -29.389 1.00 79.12 255 SER A N 1
ATOM 1892 C CA . SER A 1 255 ? 13.980 -12.624 -29.641 1.00 79.12 255 SER A CA 1
ATOM 1893 C C . SER A 1 255 ? 12.906 -13.373 -28.833 1.00 79.12 255 SER A C 1
ATOM 1895 O O . SER A 1 255 ? 11.815 -12.846 -28.642 1.00 79.12 255 SER A O 1
ATOM 1897 N N . GLY A 1 256 ? 13.210 -14.578 -28.336 1.00 85.38 256 GLY A N 1
ATOM 1898 C CA . GLY A 1 256 ? 12.358 -15.356 -27.427 1.00 85.38 256 GLY A CA 1
ATOM 1899 C C . GLY A 1 256 ? 12.636 -15.130 -25.935 1.00 85.38 256 GLY A C 1
ATOM 1900 O O . GLY A 1 256 ? 12.113 -15.873 -25.103 1.00 85.38 256 GLY A O 1
ATOM 1901 N N . ASN A 1 257 ? 13.479 -14.159 -25.576 1.00 93.12 257 ASN A N 1
ATOM 1902 C CA . ASN A 1 257 ? 13.858 -13.918 -24.191 1.00 93.12 257 ASN A CA 1
ATOM 1903 C C . ASN A 1 257 ? 12.665 -13.490 -23.321 1.00 93.12 257 ASN A C 1
ATOM 1905 O O . ASN A 1 257 ? 11.804 -12.703 -23.719 1.00 93.12 257 ASN A O 1
ATOM 1909 N N . THR A 1 258 ? 12.651 -13.991 -22.089 1.00 97.50 258 THR A N 1
ATOM 1910 C CA . THR A 1 258 ? 11.729 -13.576 -21.037 1.00 97.50 258 THR A CA 1
ATOM 1911 C C . THR A 1 258 ? 12.528 -13.130 -19.823 1.00 97.50 258 THR A C 1
ATOM 1913 O O . THR A 1 258 ? 13.336 -13.891 -19.289 1.00 97.50 258 THR A O 1
ATOM 1916 N N . TYR A 1 259 ? 12.260 -11.919 -19.346 1.00 98.50 259 TYR A N 1
ATOM 1917 C CA . TYR A 1 259 ? 12.722 -11.463 -18.044 1.00 98.50 259 TYR A CA 1
ATOM 1918 C C . TYR A 1 259 ? 11.792 -11.989 -16.950 1.00 98.50 259 TYR A C 1
ATOM 1920 O O . TYR A 1 259 ? 10.571 -11.942 -17.098 1.00 98.50 259 TYR A O 1
ATOM 1928 N N . LYS A 1 260 ? 12.350 -12.493 -15.850 1.00 98.44 260 LYS A N 1
ATOM 1929 C CA . LYS A 1 260 ? 11.601 -12.984 -14.687 1.00 98.44 260 LYS A CA 1
ATOM 1930 C C . LYS A 1 260 ? 12.046 -12.251 -13.434 1.00 98.44 260 LYS A C 1
ATOM 1932 O O . LYS A 1 260 ? 13.239 -12.031 -13.251 1.00 98.44 260 LYS A O 1
ATOM 1937 N N . VAL A 1 261 ? 11.101 -11.919 -12.564 1.00 98.75 261 VAL A N 1
ATOM 1938 C CA . VAL A 1 261 ? 11.416 -11.453 -11.211 1.00 98.75 261 VAL A CA 1
ATOM 1939 C C . VAL A 1 261 ? 11.493 -12.664 -10.304 1.00 98.75 261 VAL A C 1
ATOM 1941 O O . VAL A 1 261 ? 10.546 -13.445 -10.211 1.00 98.75 261 VAL A O 1
ATOM 1944 N N . GLU A 1 262 ? 12.614 -12.785 -9.616 1.00 98.6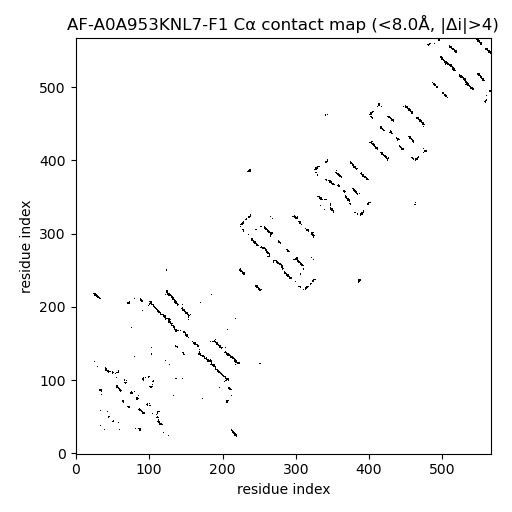2 262 GLU A N 1
ATOM 1945 C CA . GLU A 1 262 ? 12.848 -13.755 -8.564 1.00 98.62 262 GLU A CA 1
ATOM 1946 C C . GLU A 1 262 ? 12.803 -13.058 -7.204 1.00 98.62 262 GLU A C 1
ATOM 1948 O O . GLU A 1 262 ? 13.448 -12.026 -7.008 1.00 98.62 262 GLU A O 1
ATOM 1953 N N . LEU A 1 263 ? 12.056 -13.638 -6.269 1.00 98.50 263 LEU A N 1
ATOM 1954 C CA . LEU A 1 263 ? 12.017 -13.286 -4.854 1.00 98.50 263 LEU A CA 1
ATOM 1955 C C . LEU A 1 263 ? 12.976 -14.200 -4.084 1.00 98.50 263 LEU A C 1
ATOM 1957 O O . LEU A 1 263 ? 12.951 -15.421 -4.267 1.00 98.50 263 LEU A O 1
ATOM 1961 N N . SER A 1 264 ? 13.816 -13.614 -3.233 1.00 98.25 264 SER A N 1
ATOM 1962 C CA . SER A 1 264 ? 14.690 -14.356 -2.320 1.00 98.25 264 SER A CA 1
ATOM 1963 C C . SER A 1 264 ? 13.901 -15.048 -1.202 1.00 98.25 264 SER A C 1
ATOM 1965 O O . SER A 1 264 ? 12.700 -14.846 -1.046 1.00 98.25 264 SER A O 1
ATOM 1967 N N . ASP A 1 265 ? 14.584 -15.815 -0.356 1.00 96.38 265 ASP A N 1
ATOM 1968 C CA . ASP A 1 265 ? 14.028 -16.181 0.948 1.00 96.38 265 ASP A CA 1
ATOM 1969 C C . ASP A 1 265 ? 14.002 -14.987 1.930 1.00 96.38 265 ASP A C 1
ATOM 1971 O O . ASP A 1 265 ? 14.487 -13.890 1.628 1.00 96.38 265 ASP A O 1
ATOM 1975 N N . ALA A 1 266 ? 13.449 -15.222 3.125 1.00 95.38 266 ALA A N 1
ATOM 1976 C CA . ALA A 1 266 ? 13.308 -14.238 4.201 1.00 95.38 266 ALA A CA 1
ATOM 1977 C C . ALA A 1 266 ? 14.636 -13.659 4.732 1.00 95.38 266 ALA A C 1
ATOM 1979 O O . ALA A 1 266 ? 14.604 -12.666 5.459 1.00 95.38 266 ALA A O 1
ATOM 1980 N N . ASN A 1 267 ? 15.778 -14.267 4.385 1.00 94.12 267 ASN A N 1
ATOM 1981 C CA . ASN A 1 267 ? 17.124 -13.831 4.768 1.00 94.12 267 ASN A CA 1
ATOM 1982 C C . ASN A 1 267 ? 17.890 -13.191 3.593 1.00 94.12 267 ASN A C 1
ATOM 1984 O O . ASN A 1 267 ? 19.085 -12.919 3.716 1.00 94.12 267 ASN A O 1
ATOM 1988 N N . GLY A 1 268 ? 17.237 -12.990 2.444 1.00 95.62 268 GLY A N 1
ATOM 1989 C CA . GLY A 1 268 ? 17.836 -12.351 1.270 1.00 95.62 268 GLY A CA 1
ATOM 1990 C C . GLY A 1 268 ? 18.603 -13.300 0.352 1.00 95.62 268 GLY A C 1
ATOM 1991 O O . GLY A 1 268 ? 19.292 -12.843 -0.564 1.00 95.62 268 GLY A O 1
ATOM 1992 N N . SER A 1 269 ? 18.505 -14.616 0.564 1.00 96.19 269 SER A N 1
ATOM 1993 C CA . SER A 1 269 ? 19.212 -15.614 -0.239 1.00 96.19 269 SER A CA 1
ATOM 1994 C C . SER A 1 269 ? 18.428 -16.014 -1.488 1.00 96.19 269 SER A C 1
ATOM 1996 O O . SER A 1 269 ? 17.244 -16.343 -1.435 1.00 96.19 269 SER A O 1
ATOM 1998 N N . PHE A 1 270 ? 19.124 -16.068 -2.623 1.00 97.75 270 PHE A N 1
ATOM 1999 C CA . PHE A 1 270 ? 18.601 -16.565 -3.901 1.00 97.75 270 PHE A CA 1
ATOM 2000 C C . PHE A 1 270 ? 19.033 -18.014 -4.184 1.00 97.75 270 PHE A C 1
ATOM 2002 O O . PHE A 1 270 ? 19.226 -18.385 -5.340 1.00 97.75 270 PHE A O 1
ATOM 2009 N N . ALA A 1 271 ? 19.241 -18.833 -3.147 1.00 96.75 271 ALA A N 1
ATOM 2010 C CA . ALA A 1 271 ? 19.590 -20.246 -3.323 1.00 96.75 271 ALA A CA 1
ATOM 2011 C C . ALA A 1 271 ? 18.422 -21.071 -3.896 1.00 96.75 271 ALA A C 1
ATOM 2013 O O . ALA A 1 271 ? 18.640 -21.941 -4.731 1.00 96.75 271 ALA A O 1
ATOM 2014 N N . ASN A 1 272 ? 17.190 -20.768 -3.470 1.00 95.50 272 ASN A N 1
ATOM 2015 C CA . ASN A 1 272 ? 15.952 -21.375 -3.970 1.00 95.50 272 ASN A CA 1
ATOM 2016 C C . ASN A 1 272 ? 14.901 -20.272 -4.199 1.00 95.50 272 ASN A C 1
ATOM 2018 O O . ASN A 1 272 ? 13.953 -20.157 -3.420 1.00 95.50 272 ASN A O 1
ATOM 2022 N N . PRO A 1 273 ? 15.107 -19.391 -5.191 1.00 97.50 273 PRO A N 1
ATOM 2023 C CA . PRO A 1 273 ? 14.254 -18.231 -5.372 1.00 97.50 273 PRO A CA 1
ATOM 2024 C C . PRO A 1 273 ? 12.877 -18.621 -5.914 1.00 97.50 273 PRO A C 1
ATOM 2026 O O . PRO A 1 273 ? 12.725 -19.603 -6.641 1.00 97.50 273 PRO A O 1
ATOM 2029 N N . THR A 1 274 ? 11.873 -17.809 -5.599 1.00 98.00 274 THR A N 1
ATOM 2030 C CA . THR A 1 274 ? 10.517 -17.968 -6.140 1.00 98.00 274 THR A CA 1
ATOM 2031 C C . THR A 1 274 ? 10.313 -17.000 -7.299 1.00 98.00 274 THR A C 1
ATOM 2033 O O . THR A 1 274 ? 10.508 -15.800 -7.133 1.00 98.00 274 THR A O 1
ATOM 2036 N N . ALA A 1 275 ? 9.905 -17.488 -8.471 1.00 97.81 275 ALA A N 1
ATOM 2037 C CA . ALA A 1 275 ? 9.527 -16.612 -9.579 1.00 97.81 275 ALA A CA 1
ATOM 2038 C C . ALA A 1 275 ? 8.160 -15.965 -9.297 1.00 97.81 275 ALA A C 1
ATOM 2040 O O . ALA A 1 275 ? 7.190 -16.675 -9.040 1.00 97.81 275 ALA A O 1
ATOM 2041 N N . ILE A 1 276 ? 8.090 -14.633 -9.351 1.00 98.25 276 ILE A N 1
ATOM 2042 C CA . ILE A 1 276 ? 6.905 -13.855 -8.941 1.00 98.25 276 ILE A CA 1
ATOM 2043 C C . ILE A 1 276 ? 6.339 -12.952 -10.045 1.00 98.25 276 ILE A C 1
ATOM 2045 O O . ILE A 1 276 ? 5.291 -12.345 -9.859 1.00 98.25 276 ILE A O 1
ATOM 2049 N N . GLY A 1 277 ? 7.001 -12.870 -11.202 1.00 98.31 277 GLY A N 1
ATOM 2050 C CA . GLY A 1 277 ? 6.534 -12.099 -12.358 1.00 98.31 277 GLY A CA 1
ATOM 2051 C C . GLY A 1 277 ? 7.370 -12.364 -13.608 1.00 98.31 277 GLY A C 1
ATOM 2052 O O . GLY A 1 277 ? 8.509 -12.828 -13.504 1.00 98.31 277 GLY A O 1
ATOM 2053 N N . THR A 1 278 ? 6.817 -12.080 -14.791 1.00 98.19 278 THR A N 1
ATOM 2054 C CA . THR A 1 278 ? 7.486 -12.313 -16.086 1.00 98.19 278 THR A CA 1
ATOM 2055 C C . THR A 1 278 ? 7.172 -11.233 -17.121 1.00 98.19 278 THR A C 1
ATOM 2057 O O . THR A 1 278 ? 6.055 -10.723 -17.154 1.00 98.19 278 THR A O 1
ATOM 2060 N N . LEU A 1 279 ? 8.121 -10.955 -18.017 1.00 97.88 279 LEU A N 1
ATOM 2061 C CA . LEU A 1 279 ? 7.986 -10.053 -19.162 1.00 97.88 279 LEU A CA 1
ATOM 2062 C C . LEU A 1 279 ? 8.688 -10.656 -20.388 1.00 97.88 279 LEU A C 1
ATOM 2064 O O . LEU A 1 279 ? 9.909 -10.802 -20.385 1.00 97.88 279 LEU A O 1
ATOM 2068 N N . ALA A 1 280 ? 7.942 -10.968 -21.449 1.00 96.62 280 ALA A N 1
ATOM 2069 C CA . ALA A 1 280 ? 8.528 -11.342 -22.738 1.00 96.62 280 ALA A CA 1
ATOM 2070 C C . ALA A 1 280 ? 9.113 -10.090 -23.412 1.00 96.62 280 ALA A C 1
ATOM 2072 O O . ALA A 1 280 ? 8.372 -9.166 -23.744 1.00 96.62 280 ALA A O 1
ATOM 2073 N N . SER A 1 281 ? 10.437 -10.028 -23.547 1.00 91.56 281 SER A N 1
ATOM 2074 C CA . SER A 1 281 ? 11.148 -8.893 -24.141 1.00 91.56 281 SER A CA 1
ATOM 2075 C C . SER A 1 281 ? 12.616 -9.244 -24.370 1.00 91.56 281 SER A C 1
ATOM 2077 O O . SER A 1 281 ? 13.250 -9.910 -23.552 1.00 91.56 281 SER A O 1
ATOM 2079 N N . ASN A 1 282 ? 13.178 -8.726 -25.455 1.00 84.50 282 ASN A N 1
ATOM 2080 C CA . ASN A 1 282 ? 14.612 -8.702 -25.733 1.00 84.50 282 ASN A CA 1
ATOM 2081 C C . ASN A 1 282 ? 15.215 -7.289 -25.611 1.00 84.50 282 ASN A C 1
ATOM 2083 O O . ASN A 1 282 ? 16.389 -7.101 -25.916 1.00 84.50 282 ASN A O 1
ATOM 2087 N N . GLY A 1 283 ? 14.423 -6.301 -25.177 1.00 80.81 283 GLY A N 1
ATOM 2088 C CA . GLY A 1 283 ? 14.887 -4.938 -24.930 1.00 80.81 283 GLY A CA 1
ATOM 2089 C C . GLY A 1 283 ? 15.794 -4.842 -23.703 1.00 80.81 283 GLY A C 1
ATOM 2090 O O . GLY A 1 283 ? 15.713 -5.659 -22.783 1.00 80.81 283 GLY A O 1
ATOM 2091 N N . ASN A 1 284 ? 16.645 -3.816 -23.682 1.00 84.81 284 ASN A N 1
ATOM 2092 C CA . ASN A 1 284 ? 17.656 -3.606 -22.643 1.00 84.81 284 ASN A CA 1
ATOM 2093 C C . ASN A 1 284 ? 17.160 -2.826 -21.406 1.00 84.81 284 ASN A C 1
ATOM 2095 O O . ASN A 1 284 ? 17.945 -2.382 -20.568 1.00 84.81 284 ASN A O 1
ATOM 2099 N N . SER A 1 285 ? 15.850 -2.640 -21.275 1.00 89.31 285 SER A N 1
ATOM 2100 C CA . SER A 1 285 ? 15.198 -2.068 -20.096 1.00 89.31 285 SER A CA 1
ATOM 2101 C C . SER A 1 285 ? 13.719 -2.450 -20.064 1.00 89.31 285 SER A C 1
ATOM 2103 O O . SER A 1 285 ? 13.146 -2.862 -21.078 1.00 89.31 285 SER A O 1
ATOM 2105 N N . GLY A 1 286 ? 13.091 -2.331 -18.895 1.00 91.94 286 GLY A N 1
ATOM 2106 C CA . GLY A 1 286 ? 11.655 -2.555 -18.765 1.00 91.94 286 GLY A CA 1
ATOM 2107 C C . GLY A 1 286 ? 11.159 -2.608 -17.325 1.00 91.94 286 GLY A C 1
ATOM 2108 O O . GLY A 1 286 ? 11.921 -2.467 -16.368 1.00 91.94 286 GLY A O 1
ATOM 2109 N N . ASN A 1 287 ? 9.854 -2.841 -17.192 1.00 97.12 287 ASN A N 1
ATOM 2110 C CA . ASN A 1 287 ? 9.148 -3.018 -15.928 1.00 97.12 287 ASN A CA 1
ATOM 2111 C C . ASN A 1 287 ? 8.491 -4.399 -15.917 1.00 97.12 287 ASN A C 1
ATOM 2113 O O . ASN A 1 287 ? 7.676 -4.697 -16.790 1.00 97.12 287 ASN A O 1
ATOM 2117 N N . VAL A 1 288 ? 8.822 -5.234 -14.933 1.00 98.31 288 VAL A N 1
ATOM 2118 C CA . VAL A 1 288 ? 8.154 -6.527 -14.747 1.00 98.31 288 VAL A CA 1
ATOM 2119 C C . VAL A 1 288 ? 7.107 -6.390 -13.646 1.00 98.31 288 VAL A C 1
ATOM 2121 O O . VAL A 1 288 ? 7.447 -6.086 -12.502 1.00 98.31 288 VAL A O 1
ATOM 2124 N N . ASN A 1 289 ? 5.839 -6.618 -13.987 1.00 98.12 289 ASN A N 1
ATOM 2125 C CA . ASN A 1 289 ? 4.766 -6.722 -12.999 1.00 98.12 289 ASN A CA 1
ATOM 2126 C C . ASN A 1 289 ? 4.889 -8.070 -12.279 1.00 98.12 289 ASN A C 1
ATOM 2128 O O . ASN A 1 289 ? 5.036 -9.110 -12.930 1.00 98.12 289 ASN A O 1
ATOM 2132 N N . ALA A 1 290 ? 4.854 -8.047 -10.951 1.00 97.56 290 ALA A N 1
ATOM 2133 C CA . ALA A 1 290 ? 5.026 -9.221 -10.111 1.00 97.56 290 ALA A CA 1
ATOM 2134 C C . ALA A 1 290 ? 4.073 -9.189 -8.9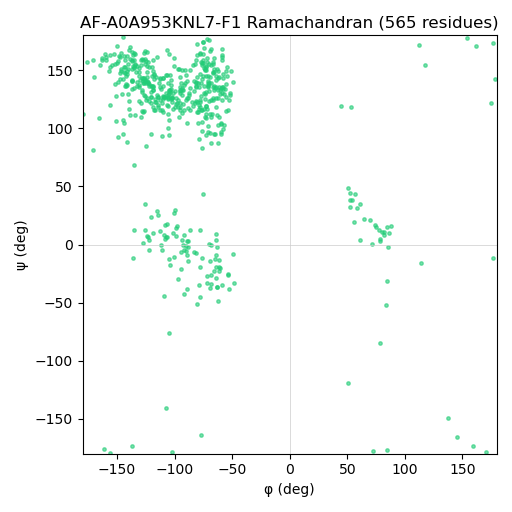12 1.00 97.56 290 ALA A C 1
ATOM 2136 O O . ALA A 1 290 ? 3.686 -8.118 -8.456 1.00 97.56 290 ALA A O 1
ATOM 2137 N N . THR A 1 291 ? 3.751 -10.360 -8.368 1.00 97.19 291 THR A N 1
ATOM 2138 C CA . THR A 1 291 ? 2.881 -10.502 -7.193 1.00 97.19 291 THR A CA 1
ATOM 2139 C C . THR A 1 291 ? 3.614 -11.290 -6.118 1.00 97.19 291 THR A C 1
ATOM 2141 O O . THR A 1 291 ? 4.078 -12.408 -6.356 1.00 97.19 291 THR A O 1
ATOM 2144 N N . ILE A 1 292 ? 3.727 -10.723 -4.917 1.00 95.62 292 ILE A N 1
ATOM 2145 C CA . ILE A 1 292 ? 4.320 -11.414 -3.770 1.00 95.62 292 ILE A CA 1
ATOM 2146 C C . ILE A 1 292 ? 3.465 -12.647 -3.442 1.00 95.62 292 ILE A C 1
ATOM 2148 O O . ILE A 1 292 ? 2.244 -12.522 -3.349 1.00 95.62 292 ILE A O 1
ATOM 2152 N N . PRO A 1 293 ? 4.050 -13.838 -3.219 1.00 95.31 293 PRO A N 1
ATOM 2153 C CA . PRO A 1 293 ? 3.271 -15.034 -2.928 1.00 95.31 293 PRO A CA 1
ATOM 2154 C C . PRO A 1 293 ? 2.380 -14.850 -1.694 1.00 95.31 293 PRO A C 1
ATOM 2156 O O . PRO A 1 293 ? 2.846 -14.415 -0.643 1.00 95.31 293 PRO A O 1
ATOM 2159 N N . ALA A 1 294 ? 1.108 -15.245 -1.790 1.00 90.75 294 ALA A N 1
ATOM 2160 C CA . ALA A 1 294 ? 0.165 -15.168 -0.668 1.00 90.75 294 ALA A CA 1
ATOM 2161 C C . ALA A 1 294 ? 0.585 -16.030 0.543 1.00 90.75 294 ALA A C 1
ATOM 2163 O O . ALA A 1 294 ? 0.183 -15.755 1.667 1.00 90.75 294 ALA A O 1
ATOM 2164 N N . GLY A 1 295 ? 1.407 -17.062 0.315 1.00 88.62 295 GLY A N 1
ATOM 2165 C CA . GLY A 1 295 ? 1.991 -17.916 1.355 1.00 88.62 295 GLY A CA 1
ATOM 2166 C C . GLY A 1 295 ? 3.429 -17.556 1.741 1.00 88.62 295 GLY A C 1
ATOM 2167 O O . GLY A 1 295 ? 4.106 -18.386 2.344 1.00 88.62 295 GLY A O 1
ATOM 2168 N N . ALA A 1 296 ? 3.934 -16.379 1.350 1.00 91.19 296 ALA A N 1
ATOM 2169 C CA . ALA A 1 296 ? 5.273 -15.944 1.736 1.00 91.19 296 ALA A CA 1
ATOM 2170 C C . ALA A 1 296 ? 5.380 -15.844 3.267 1.00 91.19 296 ALA A C 1
ATOM 2172 O O . ALA A 1 296 ? 4.533 -15.239 3.924 1.00 91.19 296 ALA A O 1
ATOM 2173 N N . ALA A 1 297 ? 6.419 -16.459 3.832 1.00 90.75 297 ALA A N 1
ATOM 2174 C CA . ALA A 1 297 ? 6.652 -16.443 5.270 1.00 90.75 297 ALA A CA 1
ATOM 2175 C C . ALA A 1 297 ? 7.036 -15.039 5.756 1.00 90.75 297 ALA A C 1
ATOM 2177 O O . ALA A 1 297 ? 7.638 -14.256 5.017 1.00 90.75 297 ALA A O 1
ATOM 2178 N N . ASN A 1 298 ? 6.768 -14.749 7.027 1.00 89.88 298 ASN A N 1
ATOM 2179 C CA . ASN A 1 298 ? 7.177 -13.479 7.616 1.00 89.88 298 ASN A CA 1
ATOM 2180 C C . ASN A 1 298 ? 8.703 -13.365 7.656 1.00 89.88 298 ASN A C 1
ATOM 2182 O O . ASN A 1 298 ? 9.392 -14.295 8.079 1.00 89.88 298 ASN A O 1
ATOM 2186 N N . GLY A 1 299 ? 9.227 -12.212 7.255 1.00 91.44 299 GLY A N 1
ATOM 2187 C CA . GLY A 1 299 ? 10.665 -11.967 7.240 1.00 91.44 299 GLY A CA 1
ATOM 2188 C C . GLY A 1 299 ? 10.999 -10.542 6.840 1.00 91.44 299 GLY A C 1
ATOM 2189 O O . GLY A 1 299 ? 10.196 -9.883 6.191 1.00 91.44 299 GLY A O 1
ATOM 2190 N N . THR A 1 300 ? 12.178 -10.063 7.231 1.00 92.94 300 THR A N 1
ATOM 2191 C CA . THR A 1 300 ? 12.628 -8.679 6.993 1.00 92.94 300 THR A CA 1
ATOM 2192 C C . THR A 1 300 ? 13.770 -8.564 5.988 1.00 92.94 300 THR A C 1
ATOM 2194 O O . THR A 1 300 ? 14.185 -7.452 5.689 1.00 92.94 300 THR A O 1
ATOM 2197 N N . GLY A 1 301 ? 14.311 -9.688 5.510 1.00 95.25 301 GLY A N 1
ATOM 2198 C CA . GLY A 1 301 ? 15.494 -9.734 4.649 1.00 95.25 301 GLY A CA 1
ATOM 2199 C C . GLY A 1 301 ? 15.193 -9.951 3.168 1.00 95.25 301 GLY A C 1
ATOM 2200 O O . GLY A 1 301 ? 16.115 -10.244 2.415 1.00 95.25 301 GLY A O 1
ATOM 2201 N N . TYR A 1 302 ? 13.934 -9.875 2.728 1.00 97.38 302 TYR A N 1
ATOM 2202 C CA . TYR A 1 302 ? 13.590 -10.192 1.343 1.00 97.38 302 TYR A CA 1
ATOM 2203 C C . TYR A 1 302 ? 14.243 -9.220 0.354 1.00 97.38 302 TYR A C 1
ATOM 2205 O O . TYR A 1 302 ? 14.389 -8.026 0.615 1.00 97.38 302 TYR A O 1
ATOM 2213 N N . ARG A 1 303 ? 14.612 -9.753 -0.810 1.00 97.62 303 ARG A N 1
ATOM 2214 C CA . ARG A 1 303 ? 15.167 -9.043 -1.963 1.00 97.62 303 ARG A CA 1
ATOM 2215 C C . ARG A 1 303 ? 14.530 -9.564 -3.239 1.00 97.62 303 ARG A C 1
ATOM 2217 O O . ARG A 1 303 ? 14.079 -10.708 -3.306 1.00 97.62 303 ARG A O 1
ATOM 2224 N N . VAL A 1 304 ? 14.570 -8.745 -4.282 1.00 98.50 304 VAL A N 1
ATOM 2225 C CA . VAL A 1 304 ? 14.204 -9.158 -5.639 1.00 98.50 304 VAL A CA 1
ATOM 2226 C C . VAL A 1 304 ? 15.384 -9.010 -6.586 1.00 98.50 304 VAL A C 1
ATOM 2228 O O . VAL A 1 304 ? 16.235 -8.131 -6.417 1.00 98.50 304 VAL A O 1
ATOM 2231 N N . ARG A 1 305 ? 15.430 -9.870 -7.602 1.00 98.38 305 ARG A N 1
ATOM 2232 C CA . ARG A 1 305 ? 16.314 -9.705 -8.758 1.00 98.38 305 ARG A CA 1
ATOM 2233 C C . ARG A 1 305 ? 15.572 -10.034 -10.045 1.00 98.38 305 ARG A C 1
ATOM 2235 O O . ARG A 1 305 ? 14.673 -10.873 -10.041 1.00 98.38 305 ARG A O 1
ATOM 2242 N N . VAL A 1 306 ? 15.971 -9.404 -11.140 1.00 98.69 306 VAL A N 1
ATOM 2243 C CA . VAL A 1 306 ? 15.521 -9.767 -12.484 1.00 98.69 306 VAL A CA 1
ATOM 2244 C C . VAL A 1 306 ? 16.534 -10.710 -13.124 1.00 98.69 306 VAL A C 1
ATOM 2246 O O . VAL A 1 306 ? 17.741 -10.484 -13.050 1.00 98.69 306 VAL A O 1
ATOM 2249 N N . VAL A 1 307 ? 16.042 -11.772 -13.753 1.00 98.50 307 VAL A N 1
ATOM 2250 C CA . VAL A 1 307 ? 16.834 -12.752 -14.509 1.00 98.50 307 VAL A CA 1
ATOM 2251 C C . VAL A 1 307 ? 16.285 -12.884 -15.929 1.00 98.50 307 VAL A C 1
ATOM 2253 O O . VAL A 1 307 ? 15.130 -12.538 -16.169 1.00 98.50 307 VAL A O 1
ATOM 2256 N N . SER A 1 308 ? 17.079 -13.384 -16.870 1.00 98.00 308 SER A N 1
ATOM 2257 C CA . SER A 1 308 ? 16.663 -13.650 -18.258 1.00 98.00 308 SER A CA 1
ATOM 2258 C C . SER A 1 308 ? 16.704 -15.138 -18.595 1.00 98.00 308 SER A C 1
ATOM 2260 O O . SER A 1 308 ? 17.373 -15.924 -17.920 1.00 98.00 308 SER A O 1
ATOM 2262 N N . THR A 1 309 ? 16.000 -15.534 -19.657 1.00 96.75 309 THR A N 1
ATOM 2263 C CA . THR A 1 309 ? 15.993 -16.920 -20.146 1.00 96.75 309 THR A CA 1
ATOM 2264 C C . THR A 1 309 ? 16.957 -17.169 -21.299 1.00 96.75 309 THR A C 1
ATOM 2266 O O . THR A 1 309 ? 17.417 -18.298 -21.431 1.00 96.75 309 THR A O 1
ATOM 2269 N N . ASP A 1 310 ? 17.247 -16.168 -22.139 1.00 89.12 310 ASP A N 1
ATOM 2270 C CA . ASP A 1 310 ? 18.157 -16.333 -23.277 1.00 89.12 310 ASP A CA 1
ATOM 2271 C C . ASP A 1 310 ? 18.895 -15.022 -23.650 1.00 89.12 310 ASP A C 1
ATOM 2273 O O . ASP A 1 310 ? 18.285 -14.105 -24.213 1.00 89.12 310 ASP A O 1
ATOM 2277 N N . PRO A 1 311 ? 20.200 -14.911 -23.345 1.00 92.12 311 PRO A N 1
ATOM 2278 C CA . PRO A 1 311 ? 20.971 -15.876 -22.565 1.00 92.12 311 PRO A CA 1
ATOM 2279 C C . PRO A 1 311 ? 20.465 -15.937 -21.121 1.00 92.12 311 PRO A C 1
ATOM 2281 O O . PRO A 1 311 ? 19.812 -15.011 -20.638 1.00 92.12 311 PRO A O 1
ATOM 2284 N N . VAL A 1 312 ? 20.773 -17.021 -20.411 1.00 95.06 312 VAL A N 1
ATOM 2285 C CA . VAL A 1 312 ? 20.458 -17.121 -18.980 1.00 95.06 312 VAL A CA 1
ATOM 2286 C C . VAL A 1 312 ? 21.407 -16.216 -18.199 1.00 95.06 312 VAL A C 1
ATOM 2288 O O . VAL A 1 312 ? 22.596 -16.508 -18.078 1.00 95.06 312 VAL A O 1
ATOM 2291 N N . VAL A 1 313 ? 20.877 -15.117 -17.665 1.00 95.62 313 VAL A N 1
ATOM 2292 C CA . VAL A 1 313 ? 21.633 -14.140 -16.875 1.00 95.62 313 VAL A CA 1
ATOM 2293 C C . VAL A 1 313 ? 20.921 -13.930 -15.554 1.00 95.62 313 VAL A C 1
ATOM 2295 O O . VAL A 1 313 ? 19.734 -13.609 -15.523 1.00 95.62 313 VAL A O 1
ATOM 2298 N N . ASN A 1 314 ? 21.668 -14.054 -14.461 1.00 97.06 314 ASN A N 1
ATOM 2299 C CA . ASN A 1 314 ? 21.205 -13.622 -13.151 1.00 97.06 314 ASN A CA 1
ATOM 2300 C C . ASN A 1 314 ? 21.569 -12.150 -12.961 1.00 97.06 314 ASN A C 1
ATOM 2302 O O . ASN A 1 314 ? 22.753 -11.810 -12.950 1.00 97.06 314 ASN A O 1
ATOM 2306 N N . GLY A 1 315 ? 20.570 -11.283 -12.812 1.00 96.56 315 GLY A N 1
ATOM 2307 C CA . GLY A 1 315 ? 20.811 -9.876 -12.527 1.00 96.56 315 GLY A CA 1
ATOM 2308 C C . GLY A 1 315 ? 21.259 -9.608 -11.097 1.00 96.56 315 GLY A C 1
ATOM 2309 O O . GLY A 1 315 ? 21.180 -10.468 -10.212 1.00 96.56 315 GLY A O 1
ATOM 2310 N N . SER A 1 316 ? 21.706 -8.376 -10.859 1.00 96.94 316 SER A N 1
ATOM 2311 C CA . SER A 1 316 ? 21.990 -7.898 -9.509 1.00 96.94 316 SER A CA 1
ATOM 2312 C C . SER A 1 316 ? 20.712 -7.912 -8.658 1.00 96.94 316 SER A C 1
ATOM 2314 O O . SER A 1 316 ? 19.637 -7.587 -9.172 1.00 96.94 316 SER A O 1
ATOM 2316 N N . PRO A 1 317 ? 20.790 -8.223 -7.353 1.00 97.69 317 PRO A N 1
ATOM 2317 C CA . PRO A 1 317 ? 19.711 -7.908 -6.424 1.00 97.69 317 PRO A CA 1
ATOM 2318 C C . PRO A 1 317 ? 19.427 -6.401 -6.388 1.00 97.69 317 PRO A C 1
ATOM 2320 O O . PRO A 1 317 ? 20.286 -5.589 -6.733 1.00 97.69 317 PRO A O 1
ATOM 2323 N N . ASN A 1 318 ? 18.252 -6.028 -5.891 1.00 96.38 318 ASN A N 1
ATOM 2324 C CA . ASN A 1 318 ? 17.810 -4.640 -5.717 1.00 96.38 318 ASN A CA 1
ATOM 2325 C C . ASN A 1 318 ? 18.578 -3.838 -4.636 1.00 96.38 318 ASN A C 1
ATOM 2327 O O . ASN A 1 318 ? 18.283 -2.672 -4.401 1.00 96.38 318 ASN A O 1
ATOM 2331 N N . GLY A 1 319 ? 19.548 -4.452 -3.954 1.00 92.88 319 GLY A N 1
ATOM 2332 C CA . GLY A 1 319 ? 20.488 -3.784 -3.045 1.00 92.88 319 GLY A CA 1
ATOM 2333 C C . GLY A 1 319 ? 20.002 -3.563 -1.607 1.00 92.88 319 GLY A C 1
ATOM 2334 O O . GLY A 1 319 ? 20.827 -3.631 -0.698 1.00 92.88 319 GLY A O 1
ATOM 2335 N N . THR A 1 320 ? 18.703 -3.357 -1.379 1.00 93.69 320 THR A N 1
ATOM 2336 C CA . THR A 1 320 ? 18.122 -3.140 -0.039 1.00 93.69 320 THR A CA 1
ATOM 2337 C C . THR A 1 320 ? 17.114 -4.219 0.339 1.00 93.69 320 THR A C 1
ATOM 2339 O O . THR A 1 320 ? 16.324 -4.658 -0.498 1.00 93.69 320 THR A O 1
ATOM 2342 N N . ASP A 1 321 ? 17.108 -4.604 1.610 1.00 95.94 321 ASP A N 1
ATOM 2343 C CA . ASP A 1 321 ? 16.141 -5.563 2.146 1.00 95.94 321 ASP A CA 1
ATOM 2344 C C . ASP A 1 321 ? 14.762 -4.911 2.313 1.00 95.94 321 ASP A C 1
ATOM 2346 O O . ASP A 1 321 ? 14.661 -3.704 2.557 1.00 95.94 321 ASP A O 1
ATOM 2350 N N . PHE A 1 322 ? 13.705 -5.714 2.217 1.00 93.69 322 PHE A N 1
ATOM 2351 C CA . PHE A 1 322 ? 12.350 -5.331 2.602 1.00 93.69 322 PHE A CA 1
ATOM 2352 C C . PHE A 1 322 ? 11.662 -6.434 3.401 1.00 93.69 322 PHE A C 1
ATOM 2354 O O . PHE A 1 322 ? 12.028 -7.611 3.335 1.00 93.69 322 PHE A O 1
ATOM 2361 N N . ALA A 1 323 ? 10.633 -6.047 4.154 1.00 92.06 323 ALA A N 1
ATOM 2362 C CA . ALA A 1 323 ? 9.832 -6.994 4.908 1.00 92.06 323 ALA A CA 1
ATOM 2363 C C . ALA A 1 323 ? 8.639 -7.537 4.114 1.00 92.06 323 ALA A C 1
ATOM 2365 O O . ALA A 1 323 ? 8.017 -6.827 3.325 1.00 92.06 323 ALA A O 1
ATOM 2366 N N . ILE A 1 324 ? 8.297 -8.798 4.366 1.00 92.88 324 ILE A N 1
ATOM 2367 C CA . ILE A 1 324 ? 6.988 -9.366 4.051 1.00 92.88 324 ILE A CA 1
ATOM 2368 C C . ILE A 1 324 ? 6.347 -9.763 5.376 1.00 92.88 324 ILE A C 1
ATOM 2370 O O . ILE A 1 324 ? 6.937 -10.522 6.149 1.00 92.88 324 ILE A O 1
ATOM 2374 N N . ALA A 1 325 ? 5.163 -9.222 5.653 1.00 87.00 325 ALA A N 1
ATOM 2375 C CA . ALA A 1 325 ? 4.415 -9.471 6.881 1.00 87.00 325 ALA A CA 1
ATOM 2376 C C . ALA A 1 325 ? 2.900 -9.438 6.604 1.00 87.00 325 ALA A C 1
ATOM 2378 O O . ALA A 1 325 ? 2.465 -8.746 5.682 1.00 87.00 325 ALA A O 1
ATOM 2379 N N . PRO A 1 326 ? 2.080 -10.179 7.367 1.00 80.44 326 PRO A N 1
ATOM 2380 C CA . PRO A 1 326 ? 0.647 -10.239 7.149 1.00 80.44 326 PRO A CA 1
ATOM 2381 C C . PRO A 1 326 ? -0.008 -8.943 7.643 1.00 80.44 326 PRO A C 1
ATOM 2383 O O . PRO A 1 326 ? 0.641 -8.088 8.253 1.00 80.44 326 PRO A O 1
ATOM 2386 N N . GLY A 1 327 ? -1.313 -8.811 7.398 1.00 76.25 327 GLY A N 1
ATOM 2387 C CA . GLY A 1 327 ? -2.105 -7.738 7.995 1.00 76.25 327 GLY A CA 1
ATOM 2388 C C . GLY A 1 327 ? -1.972 -7.713 9.522 1.00 76.25 327 GLY A C 1
ATOM 2389 O O . GLY A 1 327 ? -1.815 -8.758 10.157 1.00 76.25 327 GLY A O 1
ATOM 2390 N N . GLN A 1 328 ? -1.987 -6.514 10.102 1.00 81.00 328 GLN A N 1
ATOM 2391 C CA . GLN A 1 328 ? -1.793 -6.316 11.541 1.00 81.00 328 GLN A CA 1
ATOM 2392 C C . GLN A 1 328 ? -3.137 -6.250 12.273 1.00 81.00 328 GLN A C 1
ATOM 2394 O O . GLN A 1 328 ? -4.069 -5.595 11.808 1.00 81.00 328 GLN A O 1
ATOM 2399 N N . GLU A 1 329 ? -3.234 -6.882 13.442 1.00 88.56 329 GLU A N 1
ATOM 2400 C CA . GLU A 1 329 ? -4.356 -6.631 14.348 1.00 88.56 329 GLU A CA 1
ATOM 2401 C C . GLU A 1 329 ? -4.140 -5.295 15.071 1.00 88.56 329 GLU A C 1
ATOM 2403 O O . GLU A 1 329 ? -3.082 -5.051 15.660 1.00 88.56 329 GLU A O 1
ATOM 2408 N N . ILE A 1 330 ? -5.142 -4.418 15.018 1.00 93.31 330 ILE A N 1
ATOM 2409 C CA . ILE A 1 330 ? -5.091 -3.123 15.697 1.00 93.31 330 ILE A CA 1
ATOM 2410 C C . ILE A 1 330 ? -5.575 -3.302 17.135 1.00 93.31 330 ILE A C 1
ATOM 2412 O O . ILE A 1 330 ? -6.748 -3.586 17.377 1.00 93.31 330 ILE A O 1
ATOM 2416 N N . VAL A 1 331 ? -4.684 -3.063 18.097 1.00 94.00 331 VAL A N 1
ATOM 2417 C CA . VAL A 1 331 ? -5.048 -3.002 19.517 1.00 94.00 331 VAL A CA 1
ATOM 2418 C C . VAL A 1 331 ? -5.663 -1.638 19.815 1.00 94.00 331 VAL A C 1
ATOM 2420 O O . VAL A 1 331 ? -4.983 -0.613 19.740 1.00 94.00 331 VAL A O 1
ATOM 2423 N N . VAL A 1 332 ? -6.951 -1.636 20.156 1.00 96.19 332 VAL A N 1
ATOM 2424 C CA . VAL A 1 332 ? -7.687 -0.440 20.581 1.00 96.19 332 VAL A CA 1
ATOM 2425 C C . VAL A 1 332 ? -7.645 -0.336 22.100 1.00 96.19 332 VAL A C 1
ATOM 2427 O O . VAL A 1 332 ? -7.912 -1.307 22.807 1.00 96.19 332 VAL A O 1
ATOM 2430 N N . THR A 1 333 ? -7.336 0.852 22.607 1.00 95.94 333 THR A N 1
ATOM 2431 C CA . THR A 1 333 ? -7.387 1.165 24.041 1.00 95.94 333 THR A CA 1
ATOM 2432 C C . THR A 1 333 ? -8.532 2.122 24.334 1.00 95.94 333 THR A C 1
ATOM 2434 O O . THR A 1 333 ? -8.774 3.040 23.549 1.00 95.94 333 THR A O 1
ATOM 2437 N N . SER A 1 334 ? -9.194 1.946 25.475 1.00 95.00 334 SER A N 1
ATOM 2438 C CA . SER A 1 334 ? -10.203 2.876 25.982 1.00 95.00 334 SER A CA 1
ATOM 2439 C C . SER A 1 334 ? -9.603 3.843 27.006 1.00 95.00 334 SER A C 1
ATOM 2441 O O . SER A 1 334 ? -8.672 3.493 27.731 1.00 95.00 334 SER A O 1
ATOM 2443 N N . ASP A 1 335 ? -10.171 5.039 27.098 1.00 92.56 335 ASP A N 1
ATOM 2444 C CA . ASP A 1 335 ? -9.994 5.967 28.211 1.00 92.56 335 ASP A CA 1
ATOM 2445 C C . ASP A 1 335 ? -11.387 6.361 28.743 1.00 92.56 335 ASP A C 1
ATOM 2447 O O . ASP A 1 335 ? -12.169 6.949 27.981 1.00 92.56 335 ASP A O 1
ATOM 2451 N N . PRO A 1 336 ? -11.739 5.998 29.996 1.00 90.12 336 PRO A N 1
ATOM 2452 C CA . PRO A 1 336 ? -10.897 5.311 30.987 1.00 90.12 336 PRO A CA 1
ATOM 2453 C C . PRO A 1 336 ? -10.501 3.870 30.610 1.00 90.12 336 PRO A C 1
ATOM 2455 O O . PRO A 1 336 ? -11.215 3.160 29.894 1.00 90.12 336 PRO A O 1
ATOM 2458 N N . ALA A 1 337 ? -9.334 3.431 31.088 1.00 89.88 337 ALA A N 1
ATOM 2459 C CA . ALA A 1 337 ? -8.746 2.142 30.720 1.00 89.88 337 ALA A CA 1
ATOM 2460 C C . ALA A 1 337 ? -9.621 0.951 31.144 1.00 89.88 337 ALA A C 1
ATOM 2462 O O . ALA A 1 337 ? -9.967 0.809 32.315 1.00 89.88 337 ALA A O 1
ATOM 2463 N N . GLY A 1 338 ? -9.943 0.078 30.187 1.00 85.25 338 GLY A N 1
ATOM 2464 C CA . GLY A 1 338 ? -10.746 -1.130 30.406 1.00 85.25 338 GLY A CA 1
ATOM 2465 C C . GLY A 1 338 ? -12.254 -0.893 30.521 1.00 85.25 338 GLY A C 1
ATOM 2466 O O . GLY A 1 338 ? -12.990 -1.848 30.751 1.00 85.25 338 GLY A O 1
ATOM 2467 N N . VAL A 1 339 ? -12.723 0.347 30.361 1.00 87.06 339 VAL A N 1
ATOM 2468 C CA . VAL A 1 339 ? -14.148 0.689 30.422 1.00 87.06 339 VAL A CA 1
ATOM 2469 C C . VAL A 1 339 ? -14.799 0.528 29.049 1.00 87.06 339 VAL A C 1
ATOM 2471 O O . VAL A 1 339 ? -14.333 1.089 28.058 1.00 87.06 339 VAL A O 1
ATOM 2474 N N . ASN A 1 340 ? -15.907 -0.211 29.008 1.00 88.38 340 ASN A N 1
ATOM 2475 C CA . ASN A 1 340 ? -16.741 -0.427 27.822 1.00 88.38 340 ASN A CA 1
ATOM 2476 C C . ASN A 1 340 ? -18.225 -0.066 28.047 1.00 88.38 340 ASN A C 1
ATOM 2478 O O . ASN A 1 340 ? -19.061 -0.379 27.204 1.00 88.38 340 ASN A O 1
ATOM 2482 N N . ASN A 1 341 ? -18.551 0.617 29.149 1.00 88.81 341 ASN A N 1
ATOM 2483 C CA . ASN A 1 341 ? -19.877 1.172 29.419 1.00 88.81 341 ASN A CA 1
ATOM 2484 C C . ASN A 1 341 ? -19.812 2.700 29.547 1.00 88.81 341 ASN A C 1
ATOM 2486 O O . ASN A 1 341 ? -18.950 3.237 30.242 1.00 88.81 341 ASN A O 1
ATOM 2490 N N . LEU A 1 342 ? -20.728 3.395 28.873 1.00 91.00 342 LEU A N 1
ATOM 2491 C CA . LEU A 1 342 ? -20.807 4.854 28.840 1.00 91.00 342 LEU A CA 1
ATOM 2492 C C . LEU A 1 342 ? -21.206 5.503 30.164 1.00 91.00 342 LEU A C 1
ATOM 2494 O O . LEU A 1 342 ? -20.756 6.615 30.427 1.00 91.00 342 LEU A O 1
ATOM 2498 N N . CYS A 1 343 ? -22.064 4.869 30.967 1.00 87.62 343 CYS A N 1
ATOM 2499 C CA . CYS A 1 343 ? -22.526 5.429 32.243 1.00 87.62 343 CYS A CA 1
ATOM 2500 C C . CYS A 1 343 ? -23.088 6.862 32.142 1.00 87.62 343 CYS A C 1
ATOM 2502 O O . CYS A 1 343 ? -22.815 7.715 32.985 1.00 87.62 343 CYS A O 1
ATOM 2504 N N . GLY A 1 344 ? -23.817 7.151 31.057 1.00 82.19 344 GLY A N 1
ATOM 2505 C CA . GLY A 1 344 ? -24.329 8.490 30.725 1.00 82.19 344 GLY A CA 1
ATOM 2506 C C . GLY A 1 344 ? -23.273 9.509 30.260 1.00 82.19 344 GLY A C 1
ATOM 2507 O O . GLY A 1 344 ? -23.617 10.655 29.973 1.00 82.19 344 GLY A O 1
ATOM 2508 N N . GLY A 1 345 ? -22.001 9.113 30.182 1.00 88.06 345 GLY A N 1
ATOM 2509 C CA . GLY A 1 345 ? -20.872 9.925 29.736 1.00 88.06 345 GLY A CA 1
ATOM 2510 C C . GLY A 1 345 ? -20.349 9.533 28.352 1.00 88.06 345 GLY A C 1
ATOM 2511 O O . GLY A 1 345 ? -21.106 9.247 27.424 1.00 88.06 345 GLY A O 1
ATOM 2512 N N . SER A 1 346 ? -19.024 9.556 28.205 1.00 91.62 346 SER A N 1
ATOM 2513 C CA . SER A 1 346 ? -18.330 9.239 26.956 1.00 91.62 346 SER A CA 1
ATOM 2514 C C . SER A 1 346 ? -17.053 8.449 27.212 1.00 91.62 346 SER A C 1
ATOM 2516 O O . SER A 1 346 ? -16.359 8.721 28.191 1.00 91.62 346 SER A O 1
ATOM 2518 N N . ILE A 1 347 ? -16.698 7.557 26.292 1.00 94.25 347 ILE A N 1
ATOM 2519 C CA . ILE A 1 347 ? -15.415 6.839 26.292 1.00 94.25 347 ILE A CA 1
ATOM 2520 C C . ILE A 1 347 ? -14.577 7.357 25.123 1.00 94.25 347 ILE A C 1
ATOM 2522 O O . ILE A 1 347 ? -15.110 7.630 24.049 1.00 94.25 347 ILE A O 1
ATOM 2526 N N . THR A 1 348 ? -13.262 7.477 25.296 1.00 96.19 348 THR A N 1
ATOM 2527 C CA . THR A 1 348 ? -12.359 7.710 24.160 1.00 96.19 348 THR A CA 1
ATOM 2528 C C . THR A 1 348 ? -11.726 6.393 23.734 1.00 96.19 348 THR A C 1
ATOM 2530 O O . THR A 1 348 ? -11.040 5.756 24.526 1.00 96.19 348 THR A O 1
ATOM 2533 N N . LEU A 1 349 ? -11.925 5.984 22.482 1.00 97.12 349 LEU A N 1
ATOM 2534 C CA . LEU A 1 349 ? -11.212 4.857 21.879 1.00 97.12 349 LEU A CA 1
ATOM 2535 C C . LEU A 1 349 ? -10.008 5.392 21.108 1.00 97.12 349 LEU A C 1
ATOM 2537 O O . LEU A 1 349 ? -10.146 6.356 20.357 1.00 97.12 349 LEU A O 1
ATOM 2541 N N . SER A 1 350 ? -8.836 4.787 21.296 1.00 96.88 350 SER A N 1
ATOM 2542 C CA . SER A 1 350 ? -7.577 5.232 20.684 1.00 96.88 350 SER A CA 1
ATOM 2543 C C . SER A 1 350 ? -6.771 4.074 20.104 1.00 96.88 350 SER A C 1
ATOM 2545 O O . SER A 1 350 ? -6.834 2.949 20.602 1.00 96.88 350 SER A O 1
ATOM 2547 N N . ILE A 1 351 ? -5.977 4.379 19.078 1.00 96.25 351 ILE A N 1
ATOM 2548 C CA . ILE A 1 351 ? -4.998 3.479 18.459 1.00 96.25 351 ILE A CA 1
ATOM 2549 C C . ILE A 1 351 ? -3.611 4.139 18.378 1.00 96.25 351 ILE A C 1
ATOM 2551 O O . ILE A 1 351 ? -3.514 5.370 18.418 1.00 96.25 351 ILE A O 1
ATOM 2555 N N . PRO A 1 352 ? -2.522 3.355 18.240 1.00 94.06 352 PRO A N 1
ATOM 2556 C CA . PRO A 1 352 ? -1.180 3.892 18.023 1.00 94.06 352 PRO A CA 1
ATOM 2557 C C . PRO A 1 352 ? -1.092 4.828 16.810 1.00 94.06 352 PRO A C 1
ATOM 2559 O O . PRO A 1 352 ? -1.763 4.638 15.799 1.00 94.06 352 PRO A O 1
ATOM 2562 N N . ASN A 1 353 ? -0.188 5.805 16.866 1.00 91.00 353 ASN A N 1
ATOM 2563 C CA . ASN A 1 353 ? 0.018 6.790 15.796 1.00 91.00 353 ASN A CA 1
ATOM 2564 C C . ASN A 1 353 ? 0.832 6.277 14.592 1.00 91.00 353 ASN A C 1
ATOM 2566 O O . ASN A 1 353 ? 1.273 7.070 13.764 1.00 91.00 353 ASN A O 1
ATOM 2570 N N . THR A 1 354 ? 1.040 4.965 14.498 1.00 87.88 354 THR A N 1
ATOM 2571 C CA . THR A 1 354 ? 1.812 4.301 13.438 1.00 87.88 354 THR A CA 1
ATOM 2572 C C . THR A 1 354 ? 0.969 3.915 12.222 1.00 87.88 354 THR A C 1
ATOM 2574 O O . THR A 1 354 ? 1.525 3.477 11.218 1.00 87.88 354 THR A O 1
ATOM 2577 N N . TYR A 1 355 ? -0.356 4.044 12.309 1.00 90.75 355 TYR A N 1
ATOM 2578 C CA . TYR A 1 355 ? -1.290 3.666 11.250 1.00 90.75 355 TYR A CA 1
ATOM 2579 C C . TYR A 1 355 ? -1.642 4.851 10.342 1.00 90.75 355 TYR A C 1
ATOM 2581 O O . TYR A 1 355 ? -1.669 6.004 10.768 1.00 90.75 355 TYR A O 1
ATOM 2589 N N . THR A 1 356 ? -1.944 4.559 9.079 1.00 91.06 356 THR A N 1
ATOM 2590 C CA . THR A 1 356 ? -2.405 5.537 8.076 1.00 91.06 356 THR A CA 1
ATOM 2591 C C . THR A 1 356 ? -3.717 5.070 7.446 1.00 91.06 356 THR A C 1
ATOM 2593 O O . THR A 1 356 ? -4.083 3.914 7.603 1.00 91.06 356 THR A O 1
ATOM 2596 N N . GLY A 1 357 ? -4.462 5.934 6.749 1.00 93.38 357 GLY A N 1
ATOM 2597 C CA . GLY A 1 357 ? -5.729 5.527 6.112 1.00 93.38 357 GLY A CA 1
ATOM 2598 C C . GLY A 1 357 ? -6.790 5.026 7.101 1.00 93.38 357 GLY A C 1
ATOM 2599 O O . GLY A 1 357 ? -7.516 4.085 6.799 1.00 93.38 357 GLY A O 1
ATOM 2600 N N . ILE A 1 358 ? -6.828 5.615 8.298 1.00 96.75 358 ILE A N 1
ATOM 2601 C CA . ILE A 1 358 ? -7.696 5.194 9.400 1.00 96.75 358 ILE A CA 1
ATOM 2602 C C . ILE A 1 358 ? -9.155 5.445 9.045 1.00 96.75 358 ILE A C 1
ATOM 2604 O O . ILE A 1 358 ? -9.503 6.517 8.553 1.00 96.75 358 ILE A O 1
ATOM 2608 N N . ASN A 1 359 ? -9.995 4.460 9.335 1.00 97.44 359 ASN A N 1
ATOM 2609 C CA . ASN A 1 359 ? -11.427 4.508 9.123 1.00 97.44 359 ASN A CA 1
ATOM 2610 C C . ASN A 1 359 ? -12.142 3.740 10.243 1.00 97.44 359 ASN A C 1
ATOM 2612 O O . ASN A 1 359 ? -12.095 2.503 10.297 1.00 97.44 359 ASN A O 1
ATOM 2616 N N . TRP A 1 360 ? -12.779 4.486 11.144 1.00 97.88 360 TRP A N 1
ATOM 2617 C CA . TRP A 1 360 ? -13.597 3.950 12.229 1.00 97.88 360 TRP A CA 1
ATOM 2618 C C . TRP A 1 360 ? -14.998 3.577 11.743 1.00 97.88 360 TRP A C 1
ATOM 2620 O O . TRP A 1 360 ? -15.613 4.269 10.933 1.00 97.88 360 TRP A O 1
ATOM 2630 N N . SER A 1 361 ? -15.536 2.500 12.298 1.00 96.81 361 SER A N 1
ATOM 2631 C CA . SER A 1 361 ? -16.922 2.084 12.139 1.00 96.81 361 SER A CA 1
ATOM 2632 C C . SER A 1 361 ? -17.582 1.996 13.516 1.00 96.81 361 SER A C 1
ATOM 2634 O O . SER A 1 361 ? -16.969 1.419 14.412 1.00 96.81 361 SER A O 1
ATOM 2636 N N . PRO A 1 362 ? -18.820 2.488 13.688 1.00 94.56 362 PRO A N 1
ATOM 2637 C CA . PRO A 1 362 ? -19.577 3.313 12.746 1.00 94.56 362 PRO A CA 1
ATOM 2638 C C . PRO A 1 362 ? -19.067 4.766 12.700 1.00 94.56 362 PRO A C 1
ATOM 2640 O O . PRO A 1 362 ? -18.535 5.280 13.680 1.00 94.56 362 PRO A O 1
ATOM 2643 N N . GLY A 1 363 ? -19.312 5.455 11.581 1.00 91.00 363 GLY A N 1
ATOM 2644 C CA . GLY A 1 363 ? -19.158 6.916 11.474 1.00 91.00 363 GLY A CA 1
ATOM 2645 C C . GLY A 1 363 ? -18.052 7.410 10.540 1.00 91.00 363 GLY A C 1
ATOM 2646 O O . GLY A 1 363 ? -18.090 8.569 10.136 1.00 91.00 363 GLY A O 1
ATOM 2647 N N . GLY A 1 364 ? -17.117 6.550 10.138 1.00 95.12 364 GLY A N 1
ATOM 2648 C CA . GLY A 1 364 ? -16.113 6.868 9.123 1.00 95.12 364 GLY A CA 1
ATOM 2649 C C . GLY A 1 364 ? -15.056 7.884 9.561 1.00 95.12 364 GLY A C 1
ATOM 2650 O O . GLY A 1 364 ? -14.454 8.554 8.724 1.00 95.12 364 GLY A O 1
ATOM 2651 N N . GLN A 1 365 ? -14.859 8.068 10.868 1.00 97.38 365 GLN A N 1
ATOM 2652 C CA . GLN A 1 365 ? -13.867 8.997 11.400 1.00 97.38 365 GLN A CA 1
ATOM 2653 C C . GLN A 1 365 ? -12.455 8.524 11.035 1.00 97.38 365 GLN A C 1
ATOM 2655 O O . GLN A 1 365 ? -12.182 7.326 10.983 1.00 97.38 365 GLN A O 1
ATOM 2660 N N . THR A 1 366 ? -11.537 9.469 10.838 1.00 96.81 366 THR A N 1
ATOM 2661 C CA . THR A 1 366 ? -10.177 9.187 10.344 1.00 96.81 366 THR A CA 1
ATOM 2662 C C . THR A 1 366 ? -9.068 9.578 11.325 1.00 96.81 366 THR A C 1
ATOM 2664 O O . THR A 1 366 ? -7.896 9.623 10.961 1.00 96.81 366 THR A O 1
ATOM 2667 N N . SER A 1 367 ? -9.434 9.924 12.560 1.00 96.50 367 SER A N 1
ATOM 2668 C CA . SER A 1 367 ? -8.499 10.281 13.633 1.00 96.50 367 SER A CA 1
ATOM 2669 C C . SER A 1 367 ? -7.975 9.029 14.345 1.00 96.50 367 SER A C 1
ATOM 2671 O O . SER A 1 367 ? -8.672 8.020 14.411 1.00 96.50 367 SER A O 1
ATOM 2673 N N . ASN A 1 368 ? -6.785 9.100 14.950 1.00 96.00 368 ASN A N 1
ATOM 2674 C CA . ASN A 1 368 ? -6.236 8.020 15.790 1.00 96.00 368 ASN A CA 1
ATOM 2675 C C . ASN A 1 368 ? -7.062 7.780 17.064 1.00 96.00 368 ASN A C 1
ATOM 2677 O O . ASN A 1 368 ? -6.849 6.787 17.756 1.00 96.00 368 ASN A O 1
ATOM 2681 N N . SER A 1 369 ? -7.980 8.688 17.390 1.00 96.75 369 SER A N 1
ATOM 2682 C CA . SER A 1 369 ? -8.929 8.522 18.480 1.00 96.75 369 SER A CA 1
ATOM 2683 C C . SER A 1 369 ? -10.311 9.056 18.124 1.00 96.75 369 SER A C 1
ATOM 2685 O O . SER A 1 369 ? -10.448 10.002 17.339 1.00 96.75 369 SER A O 1
ATOM 2687 N N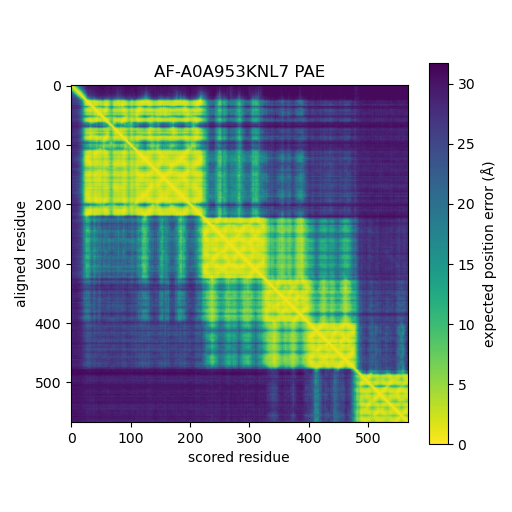 . ILE A 1 370 ? -11.330 8.448 18.729 1.00 97.38 370 ILE A N 1
ATOM 2688 C CA . ILE A 1 370 ? -12.728 8.870 18.651 1.00 97.38 370 ILE A CA 1
ATOM 2689 C C . ILE A 1 370 ? -13.333 8.942 20.050 1.00 97.38 370 ILE A C 1
ATOM 2691 O O . ILE A 1 370 ? -13.017 8.130 20.916 1.00 97.38 370 ILE A O 1
ATOM 2695 N N . VAL A 1 371 ? -14.231 9.904 20.253 1.00 96.44 371 VAL A N 1
ATOM 2696 C CA . VAL A 1 371 ? -15.075 9.975 21.449 1.00 96.44 371 VAL A CA 1
ATOM 2697 C C . VAL A 1 371 ? -16.402 9.302 21.120 1.00 96.44 371 VAL A C 1
ATOM 2699 O O . VAL A 1 371 ? -17.080 9.705 20.173 1.00 96.44 371 VAL A O 1
ATOM 2702 N N . VAL A 1 372 ? -16.762 8.275 21.886 1.00 95.25 372 VAL A N 1
ATOM 2703 C CA . VAL A 1 372 ? -18.014 7.530 21.741 1.00 95.25 372 VAL A CA 1
ATOM 2704 C C . VAL A 1 372 ? -18.989 7.932 22.844 1.00 95.25 372 VAL A C 1
ATOM 2706 O O . VAL A 1 372 ? -18.625 7.998 24.017 1.00 95.25 372 VAL A O 1
ATOM 2709 N N . THR A 1 373 ? -20.226 8.231 22.453 1.00 93.19 373 THR A N 1
ATOM 2710 C CA . THR A 1 373 ? -21.321 8.676 23.340 1.00 93.19 373 THR A CA 1
ATOM 2711 C C . THR A 1 373 ? -22.589 7.839 23.177 1.00 93.19 373 THR A C 1
ATOM 2713 O O . THR A 1 373 ? -23.598 8.113 23.821 1.00 93.19 373 THR A O 1
ATOM 2716 N N . ALA A 1 374 ? -22.562 6.830 22.304 1.00 92.50 374 ALA A N 1
ATOM 2717 C CA . ALA A 1 374 ? -23.685 5.947 22.029 1.00 92.50 374 ALA A CA 1
ATOM 2718 C C . ALA A 1 374 ? -23.245 4.486 22.156 1.00 92.50 374 ALA A C 1
ATOM 2720 O O . ALA A 1 374 ? -22.115 4.139 21.816 1.00 92.50 374 ALA A O 1
ATOM 2721 N N . ALA A 1 375 ? -24.137 3.643 22.673 1.00 93.50 375 ALA A N 1
ATOM 2722 C CA . ALA A 1 375 ? -23.908 2.208 22.715 1.00 93.50 375 ALA A CA 1
ATOM 2723 C C . ALA A 1 375 ? -23.885 1.631 21.291 1.00 93.50 375 ALA A C 1
ATOM 2725 O O . ALA A 1 375 ? -24.595 2.111 20.403 1.00 93.50 375 ALA A O 1
ATOM 2726 N N . GLY A 1 376 ? -23.085 0.591 21.085 1.00 94.81 376 GLY A N 1
ATOM 2727 C CA . GLY A 1 376 ? -22.929 -0.065 19.793 1.00 94.81 376 GLY A CA 1
ATOM 2728 C C . GLY A 1 376 ? -21.583 -0.761 19.639 1.00 94.81 376 GLY A C 1
ATOM 2729 O O . GLY A 1 376 ? -20.720 -0.699 20.512 1.00 94.81 376 GLY A O 1
ATOM 2730 N N . ASP A 1 377 ? -21.416 -1.414 18.496 1.00 96.56 377 ASP A N 1
ATOM 2731 C CA . ASP A 1 377 ? -20.189 -2.113 18.136 1.00 96.56 377 ASP A CA 1
ATOM 2732 C C . ASP A 1 377 ? -19.272 -1.196 17.331 1.00 96.56 377 ASP A C 1
ATOM 2734 O O . ASP A 1 377 ? -19.637 -0.724 16.251 1.00 96.56 377 ASP A O 1
ATOM 2738 N N . TYR A 1 378 ? -18.068 -0.973 17.848 1.00 97.12 378 TYR A N 1
ATOM 2739 C CA . TYR A 1 378 ? -17.042 -0.156 17.220 1.00 97.12 378 TYR A CA 1
ATOM 2740 C C . TYR A 1 378 ? -15.915 -1.025 16.669 1.00 97.12 378 TYR A C 1
ATOM 2742 O O . TYR A 1 378 ? -15.558 -2.054 17.233 1.00 97.12 378 TYR A O 1
ATOM 2750 N N . SER A 1 379 ? -15.323 -0.612 15.558 1.00 97.31 379 SER A N 1
ATOM 2751 C CA . SER A 1 379 ? -14.094 -1.204 15.028 1.00 97.31 379 SER A CA 1
ATOM 2752 C C . SER A 1 379 ? -13.333 -0.170 14.213 1.00 97.31 379 SER A C 1
ATOM 2754 O O . SER A 1 379 ? -13.883 0.861 13.825 1.00 97.31 379 SER A O 1
ATOM 2756 N N . VAL A 1 380 ? -12.062 -0.436 13.947 1.00 97.62 380 VAL A N 1
ATOM 2757 C CA . VAL A 1 380 ? -11.232 0.425 13.109 1.00 97.62 380 VAL A CA 1
ATOM 2758 C C . VAL A 1 380 ? -10.478 -0.405 12.089 1.00 97.62 380 VAL A C 1
ATOM 2760 O O . VAL A 1 380 ? -9.943 -1.470 12.394 1.00 97.62 380 VAL A O 1
ATOM 2763 N N . SER A 1 381 ? -10.459 0.103 10.863 1.00 95.81 381 SER A N 1
ATOM 2764 C CA . SER A 1 381 ? -9.606 -0.377 9.780 1.00 95.81 381 SER A CA 1
ATOM 2765 C C . SER A 1 381 ? -8.579 0.699 9.447 1.00 95.81 381 SER A C 1
ATOM 2767 O O . SER A 1 381 ? -8.878 1.891 9.529 1.00 95.81 381 SER A O 1
ATOM 2769 N N . ALA A 1 382 ? -7.358 0.293 9.124 1.00 94.75 382 ALA A N 1
ATOM 2770 C CA . ALA A 1 382 ? -6.284 1.198 8.743 1.00 94.75 382 ALA A CA 1
ATOM 2771 C C . ALA A 1 382 ? -5.239 0.465 7.889 1.00 94.75 382 ALA A C 1
ATOM 2773 O O . ALA A 1 382 ? -5.342 -0.732 7.639 1.00 94.75 382 ALA A O 1
ATOM 2774 N N . ASN A 1 383 ? -4.201 1.184 7.481 1.00 89.38 383 ASN A N 1
ATOM 2775 C CA . ASN A 1 383 ? -3.002 0.649 6.857 1.00 89.38 383 ASN A CA 1
ATOM 2776 C C . ASN A 1 383 ? -1.854 0.691 7.873 1.00 89.38 383 ASN A C 1
ATOM 2778 O O . ASN A 1 383 ? -1.479 1.766 8.355 1.00 89.38 383 ASN A O 1
ATOM 2782 N N . GLY A 1 384 ? -1.309 -0.477 8.201 1.00 83.94 384 GLY A N 1
ATOM 2783 C CA . GLY A 1 384 ? -0.106 -0.635 9.012 1.00 83.94 384 GLY A CA 1
ATOM 2784 C C . GLY A 1 384 ? 1.174 -0.338 8.229 1.00 83.94 384 GLY A C 1
ATOM 2785 O O . GLY A 1 384 ? 1.168 0.258 7.145 1.00 83.94 384 GLY A O 1
ATOM 2786 N N . THR A 1 385 ? 2.304 -0.777 8.780 1.00 73.62 385 THR A N 1
ATOM 2787 C CA . THR A 1 385 ? 3.622 -0.595 8.159 1.00 73.62 385 THR A CA 1
ATOM 2788 C C . THR A 1 385 ? 3.659 -1.199 6.751 1.00 73.62 385 THR A C 1
ATOM 2790 O O . THR A 1 385 ? 3.289 -2.353 6.554 1.00 73.62 385 THR A O 1
ATOM 2793 N N . GLY A 1 386 ? 4.120 -0.428 5.761 1.00 70.19 386 GLY A N 1
ATOM 2794 C CA . GLY A 1 386 ? 4.201 -0.888 4.367 1.00 70.19 386 GLY A CA 1
ATOM 2795 C C . GLY A 1 386 ? 2.874 -0.901 3.605 1.00 70.19 386 GLY A C 1
ATOM 2796 O O . GLY A 1 386 ? 2.803 -1.471 2.523 1.00 70.19 386 GLY A O 1
ATOM 2797 N N . GLY A 1 387 ? 1.823 -0.281 4.151 1.00 78.44 387 GLY A N 1
ATOM 2798 C CA . GLY A 1 387 ? 0.520 -0.211 3.490 1.00 78.44 387 GLY A CA 1
ATOM 2799 C C . GLY A 1 387 ? -0.338 -1.463 3.674 1.00 78.44 387 GLY A C 1
ATOM 2800 O O . GLY A 1 387 ? -1.355 -1.593 3.001 1.00 78.44 387 GLY A O 1
ATOM 2801 N N . CYS A 1 388 ? 0.049 -2.379 4.568 1.00 85.06 388 CYS A N 1
ATOM 2802 C CA . CYS A 1 388 ? -0.732 -3.586 4.801 1.00 85.06 388 CYS A CA 1
ATOM 2803 C C . CYS A 1 388 ? -2.038 -3.311 5.532 1.00 85.06 388 CYS A C 1
ATOM 2805 O O . CYS A 1 388 ? -2.031 -2.535 6.489 1.00 85.06 388 CYS A O 1
ATOM 2807 N N . PRO A 1 389 ? -3.142 -3.965 5.127 1.00 88.31 389 PRO A N 1
ATOM 2808 C CA . PRO A 1 389 ? -4.417 -3.783 5.792 1.00 88.31 389 PRO A CA 1
ATOM 2809 C C . PRO A 1 389 ? -4.294 -4.217 7.252 1.00 88.31 389 PRO A C 1
ATOM 2811 O O . PRO A 1 389 ? -3.703 -5.250 7.571 1.00 88.31 389 PRO A O 1
ATOM 2814 N N . ALA A 1 390 ? -4.846 -3.404 8.135 1.00 91.75 390 ALA A N 1
ATOM 2815 C CA . ALA A 1 390 ? -4.901 -3.636 9.560 1.00 91.75 390 ALA A CA 1
ATOM 2816 C C . ALA A 1 390 ? -6.338 -3.430 10.043 1.00 91.75 390 ALA A C 1
ATOM 2818 O O . ALA A 1 390 ? -7.042 -2.536 9.563 1.00 91.75 390 ALA A O 1
ATOM 2819 N N . GLN A 1 391 ? -6.783 -4.262 10.980 1.00 94.31 391 GLN A N 1
ATOM 2820 C CA . GLN A 1 391 ? -8.142 -4.193 11.512 1.00 94.31 391 GLN A CA 1
ATOM 2821 C C . GLN A 1 391 ? -8.158 -4.546 12.997 1.00 94.31 391 GLN A C 1
ATOM 2823 O O . GLN A 1 391 ? -7.412 -5.419 13.438 1.00 94.31 391 GLN A O 1
ATOM 2828 N N . SER A 1 392 ? -8.990 -3.858 13.776 1.00 96.00 392 SER A N 1
ATOM 2829 C CA . SER A 1 392 ? -9.238 -4.225 15.170 1.00 96.00 392 SER A CA 1
ATOM 2830 C C . SER A 1 392 ? -10.267 -5.348 15.283 1.00 96.00 392 SER A C 1
ATOM 2832 O O . SER A 1 392 ? -11.143 -5.500 14.428 1.00 96.00 392 SER A O 1
ATOM 2834 N N . ALA A 1 393 ? -10.250 -6.056 16.411 1.00 95.12 393 ALA A N 1
ATOM 2835 C CA . ALA A 1 393 ? -11.442 -6.752 16.880 1.00 95.12 393 ALA A CA 1
ATOM 2836 C C . ALA A 1 393 ? -12.612 -5.764 17.093 1.00 95.12 393 ALA A C 1
ATOM 2838 O O . ALA A 1 393 ? -12.417 -4.545 17.180 1.00 95.12 393 ALA A O 1
ATOM 2839 N N . VAL A 1 394 ? -13.834 -6.293 17.177 1.00 95.81 394 VAL A N 1
ATOM 2840 C CA . VAL A 1 394 ? -15.023 -5.500 17.518 1.00 95.81 394 VAL A CA 1
ATOM 2841 C C . VAL A 1 394 ? -14.992 -5.140 19.006 1.00 95.81 394 VAL A C 1
ATOM 2843 O O . VAL A 1 394 ? -14.791 -6.009 19.853 1.00 95.81 394 VAL A O 1
ATOM 2846 N N . ILE A 1 395 ? -15.209 -3.862 19.313 1.00 95.75 395 ILE A N 1
ATOM 2847 C CA . ILE A 1 395 ? -15.356 -3.317 20.663 1.00 95.75 395 ILE A CA 1
ATOM 2848 C C . ILE A 1 395 ? -16.834 -3.010 20.902 1.00 95.75 395 ILE A C 1
ATOM 2850 O O . ILE A 1 395 ? -17.363 -2.040 20.361 1.00 95.75 395 ILE A O 1
ATOM 2854 N N . SER A 1 396 ? -17.497 -3.816 21.727 1.00 95.00 396 SER A N 1
ATOM 2855 C CA . SER A 1 396 ? -18.895 -3.584 22.102 1.00 95.00 396 SER A CA 1
ATOM 2856 C C . SER A 1 396 ? -18.989 -2.595 23.262 1.00 95.00 396 SER A C 1
ATOM 2858 O O . SER A 1 396 ? -18.478 -2.862 24.352 1.00 95.00 396 SER A O 1
ATOM 2860 N N . ILE A 1 397 ? -19.656 -1.466 23.021 1.00 94.69 397 ILE A N 1
ATOM 2861 C CA . ILE A 1 397 ? -19.929 -0.415 24.003 1.00 94.69 397 ILE A CA 1
ATOM 2862 C C . ILE A 1 397 ? -21.385 -0.515 24.456 1.00 94.69 397 ILE A C 1
ATOM 2864 O O . ILE A 1 397 ? -22.298 -0.483 23.629 1.00 94.69 397 ILE A O 1
ATOM 2868 N N . SER A 1 398 ? -21.612 -0.616 25.764 1.00 91.50 398 SER A N 1
ATOM 2869 C CA . SER A 1 398 ? -22.948 -0.643 26.364 1.00 91.50 398 SER A CA 1
ATOM 2870 C C . SER A 1 398 ? -23.349 0.716 26.946 1.00 91.50 398 SER A C 1
ATOM 2872 O O . SER A 1 398 ? -22.518 1.588 27.210 1.00 91.50 398 SER A O 1
ATOM 2874 N N . ALA A 1 399 ? -24.656 0.895 27.137 1.00 88.81 399 ALA A N 1
ATOM 2875 C CA . ALA A 1 399 ? -25.205 1.965 27.956 1.00 88.81 399 ALA A CA 1
ATOM 2876 C C . ALA A 1 399 ? -25.739 1.358 29.257 1.00 88.81 399 ALA A C 1
ATOM 2878 O O . ALA A 1 399 ? -26.508 0.397 29.216 1.00 88.81 399 ALA A O 1
ATOM 2879 N N . ALA A 1 400 ? -25.361 1.938 30.390 1.00 85.25 400 ALA A N 1
ATOM 2880 C CA . ALA A 1 400 ? -26.093 1.817 31.641 1.00 85.25 400 ALA A CA 1
ATOM 2881 C C . ALA A 1 400 ? -26.174 3.178 32.329 1.00 85.25 400 ALA A C 1
ATOM 2883 O O . ALA A 1 400 ? -25.454 4.116 31.982 1.00 85.25 400 ALA A O 1
ATOM 2884 N N . ASP A 1 401 ? -27.052 3.252 33.317 1.00 86.88 401 ASP A N 1
ATOM 2885 C CA . ASP A 1 401 ? -27.264 4.432 34.136 1.00 86.88 401 ASP A CA 1
ATOM 2886 C C . ASP A 1 401 ? -26.554 4.289 35.488 1.00 86.88 401 ASP A C 1
ATOM 2888 O O . ASP A 1 401 ? -26.338 3.185 35.998 1.00 86.88 401 ASP A O 1
ATOM 2892 N N . ALA A 1 402 ? -26.195 5.421 36.094 1.00 88.94 402 ALA A N 1
ATOM 2893 C CA . ALA A 1 402 ? -25.683 5.447 37.460 1.00 88.94 402 ALA A CA 1
ATOM 2894 C C . ALA A 1 402 ? -26.746 4.920 38.454 1.00 88.94 402 ALA A C 1
ATOM 2896 O O . ALA A 1 402 ? -27.951 5.080 38.217 1.00 88.94 402 ALA A O 1
ATOM 2897 N N . PRO A 1 403 ? -26.335 4.283 39.566 1.00 95.44 403 PRO A N 1
ATOM 2898 C CA . PRO A 1 403 ? -27.278 3.776 40.550 1.00 95.44 403 PRO A CA 1
ATOM 2899 C C . PRO A 1 403 ? -27.917 4.950 41.296 1.00 95.44 403 PRO A C 1
ATOM 2901 O O . PRO A 1 403 ? -27.249 5.944 41.564 1.00 95.44 403 PRO A O 1
ATOM 2904 N N . THR A 1 404 ? -29.195 4.826 41.657 1.00 95.75 404 THR A N 1
ATOM 2905 C CA . THR A 1 404 ? -29.882 5.792 42.532 1.00 95.75 404 THR A CA 1
ATOM 2906 C C . THR A 1 404 ? -30.311 5.089 43.815 1.00 95.75 404 THR A C 1
ATOM 2908 O O . THR A 1 404 ? -31.113 4.149 43.802 1.00 95.75 404 THR A O 1
ATOM 2911 N N . ALA A 1 405 ? -29.742 5.505 44.943 1.00 97.56 405 ALA A N 1
ATOM 2912 C CA . ALA A 1 405 ? -29.961 4.899 46.247 1.00 97.56 405 ALA A CA 1
ATOM 2913 C C . ALA A 1 405 ? -31.307 5.350 46.838 1.00 97.56 405 ALA A C 1
ATOM 2915 O O . ALA A 1 405 ? -31.540 6.541 47.025 1.00 97.56 405 ALA A O 1
ATOM 2916 N N . ASN A 1 406 ? -32.198 4.411 47.165 1.00 97.19 406 ASN A N 1
ATOM 2917 C CA . ASN A 1 406 ? -33.470 4.722 47.806 1.00 97.19 406 ASN A CA 1
ATOM 2918 C C . ASN A 1 406 ? -34.006 3.507 48.567 1.00 97.19 406 ASN A C 1
ATOM 2920 O O . ASN A 1 406 ? -33.770 2.362 48.180 1.00 97.19 406 ASN A O 1
ATOM 2924 N N . PHE A 1 407 ? -34.735 3.749 49.651 1.00 98.06 407 PHE A N 1
ATOM 2925 C CA . PHE A 1 407 ? -35.410 2.684 50.374 1.00 98.06 407 PHE A CA 1
ATOM 2926 C C . PHE A 1 407 ? -36.609 3.176 51.175 1.00 98.06 407 PHE A C 1
ATOM 2928 O O . PHE A 1 407 ? -36.744 4.354 51.498 1.00 98.06 407 PHE A O 1
ATOM 2935 N N . THR A 1 408 ? -37.450 2.221 51.557 1.00 95.56 408 THR A N 1
ATOM 2936 C CA . THR A 1 408 ? -38.550 2.407 52.507 1.00 95.56 408 THR A CA 1
ATOM 2937 C C . THR A 1 408 ? -38.419 1.412 53.659 1.00 95.56 408 THR A C 1
ATOM 2939 O O . THR A 1 408 ? -37.627 0.467 53.587 1.00 95.56 408 THR A O 1
ATOM 2942 N N . TYR A 1 409 ? -39.155 1.633 54.747 1.00 95.62 409 TYR A N 1
ATOM 2943 C CA . TYR A 1 409 ? -39.133 0.741 55.902 1.00 95.62 409 TYR A CA 1
ATOM 2944 C C . TYR A 1 409 ? -40.511 0.604 56.552 1.00 95.62 409 TYR A C 1
ATOM 2946 O O . TYR A 1 409 ? -41.333 1.521 56.498 1.00 95.62 409 TYR A O 1
ATOM 2954 N N . THR A 1 410 ? -40.741 -0.538 57.195 1.00 89.25 410 THR A N 1
ATOM 2955 C CA . THR A 1 410 ? -41.929 -0.827 58.006 1.00 89.25 410 THR A CA 1
ATOM 2956 C C . THR A 1 410 ? -41.523 -1.453 59.333 1.00 89.25 410 THR A C 1
ATOM 2958 O O . THR A 1 410 ? -40.525 -2.166 59.416 1.00 89.25 410 THR A O 1
ATOM 2961 N N . GLN A 1 411 ? -42.299 -1.201 60.386 1.00 89.44 411 GLN A N 1
ATOM 2962 C CA . GLN A 1 411 ? -42.050 -1.761 61.713 1.00 89.44 411 GLN A CA 1
ATOM 2963 C C . GLN A 1 411 ? -43.135 -2.790 62.065 1.00 89.44 411 GLN A C 1
ATOM 2965 O O . GLN A 1 411 ? -44.188 -2.403 62.568 1.00 89.44 411 GLN A O 1
ATOM 2970 N N . PRO A 1 412 ? -42.930 -4.094 61.797 1.00 81.00 412 PRO A N 1
ATOM 2971 C CA . PRO A 1 412 ? -43.956 -5.108 62.055 1.00 81.00 412 PRO A CA 1
ATOM 2972 C C . PRO A 1 412 ? -44.174 -5.409 63.544 1.00 81.00 412 PRO A C 1
ATOM 2974 O O . PRO A 1 412 ? -45.285 -5.750 63.943 1.00 81.00 412 PRO A O 1
ATOM 2977 N N . SER A 1 413 ? -43.135 -5.343 64.386 1.00 79.06 413 SER A N 1
ATOM 2978 C CA . SER A 1 413 ? -43.258 -5.668 65.815 1.00 79.06 413 SER A CA 1
ATOM 2979 C C . SER A 1 413 ? -42.067 -5.187 66.640 1.00 79.06 413 SER A C 1
ATOM 2981 O O . SER A 1 413 ? -40.951 -5.079 66.133 1.00 79.06 413 SER A O 1
ATOM 2983 N N . GLY A 1 414 ? -42.283 -4.948 67.940 1.00 84.38 414 GLY A N 1
ATOM 2984 C CA . GLY A 1 414 ? -41.214 -4.650 68.894 1.00 84.38 414 GLY A CA 1
ATOM 2985 C C . GLY A 1 414 ? -40.292 -3.538 68.402 1.00 84.38 414 G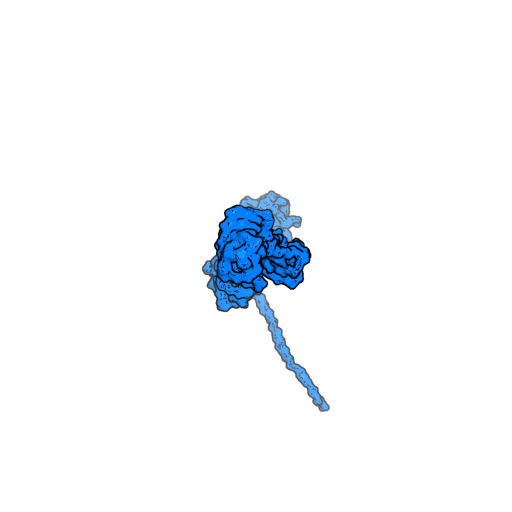LY A C 1
ATOM 2986 O O . GLY A 1 414 ? -40.753 -2.427 68.172 1.00 84.38 414 GLY A O 1
ATOM 2987 N N . TYR A 1 415 ? -39.010 -3.864 68.232 1.00 85.50 415 TYR A N 1
ATOM 2988 C CA . TYR A 1 415 ? -37.987 -2.998 67.633 1.00 85.50 415 TYR A CA 1
ATOM 2989 C C . TYR A 1 415 ? -37.471 -3.510 66.276 1.00 85.50 415 TYR A C 1
ATOM 2991 O O . TYR A 1 415 ? -36.434 -3.049 65.799 1.00 85.50 415 TYR A O 1
ATOM 2999 N N . LEU A 1 416 ? -38.138 -4.507 65.688 1.00 89.06 416 LEU A N 1
ATOM 3000 C CA . LEU A 1 416 ? -37.777 -5.075 64.393 1.00 89.06 416 LEU A CA 1
ATOM 3001 C C . LEU A 1 416 ? -38.253 -4.136 63.283 1.00 89.06 416 LEU A C 1
ATOM 3003 O O . LEU A 1 416 ? -39.443 -3.839 63.207 1.00 89.06 416 LEU A O 1
ATOM 3007 N N . ILE A 1 417 ? -37.333 -3.717 62.419 1.00 93.38 417 ILE A N 1
ATOM 3008 C CA . ILE A 1 417 ? -37.608 -2.946 61.207 1.00 93.38 417 ILE A CA 1
ATOM 3009 C C . ILE A 1 417 ? -37.315 -3.819 59.990 1.00 93.38 417 ILE A C 1
ATOM 3011 O O . ILE A 1 417 ? -36.269 -4.468 59.916 1.00 93.38 417 ILE A O 1
ATOM 3015 N N . GLU A 1 418 ? -38.234 -3.815 59.034 1.00 94.12 418 GLU A N 1
ATOM 3016 C CA . GLU A 1 418 ? -38.078 -4.429 57.718 1.00 94.12 418 GLU A CA 1
ATOM 3017 C C . GLU A 1 418 ? -37.787 -3.329 56.699 1.00 94.12 418 GLU A C 1
ATOM 3019 O O . GLU A 1 418 ? -38.531 -2.352 56.602 1.00 94.12 418 GLU A O 1
ATOM 3024 N N . PHE A 1 419 ? -36.695 -3.473 55.952 1.00 97.00 419 PHE A N 1
ATOM 3025 C CA . PHE A 1 419 ? -36.287 -2.518 54.930 1.00 97.00 419 PHE A CA 1
ATOM 3026 C C . PHE A 1 419 ? -36.605 -3.067 53.545 1.00 97.00 419 PHE A C 1
ATOM 3028 O O . PHE A 1 419 ? -36.256 -4.202 53.218 1.00 97.00 419 PHE A O 1
ATOM 3035 N N . THR A 1 420 ? -37.217 -2.229 52.714 1.00 96.56 420 THR A N 1
ATOM 3036 C CA . THR A 1 420 ? -37.449 -2.516 51.298 1.00 96.56 420 THR A CA 1
ATOM 3037 C C . THR A 1 420 ? -36.563 -1.603 50.466 1.00 96.56 420 THR A C 1
ATOM 3039 O O . THR A 1 420 ? -36.745 -0.384 50.461 1.00 96.56 420 THR A O 1
ATOM 3042 N N . ASN A 1 421 ? -35.601 -2.192 49.761 1.00 96.88 421 ASN A N 1
ATOM 3043 C CA . ASN A 1 421 ? -34.781 -1.487 48.790 1.00 96.88 421 ASN A CA 1
ATOM 3044 C C . ASN A 1 421 ? -35.634 -1.078 47.583 1.00 96.88 421 ASN A C 1
ATOM 3046 O O . ASN A 1 421 ? -36.245 -1.925 46.931 1.00 96.88 421 ASN A O 1
ATOM 3050 N N . THR A 1 422 ? -35.642 0.215 47.277 1.00 96.81 422 THR A N 1
ATOM 3051 C CA . THR A 1 422 ? -36.333 0.791 46.114 1.00 96.81 422 THR A CA 1
ATOM 3052 C C . THR A 1 422 ? -35.349 1.511 45.194 1.00 96.81 422 THR A C 1
ATOM 3054 O O . THR A 1 422 ? -35.731 2.438 44.484 1.00 96.81 422 THR A O 1
ATOM 3057 N N . SER A 1 423 ? -34.070 1.134 45.251 1.00 97.25 423 SER A N 1
ATOM 3058 C CA . SER A 1 423 ? -33.033 1.669 44.380 1.00 97.25 423 SER A CA 1
ATOM 3059 C C . SER A 1 423 ? -33.206 1.288 42.92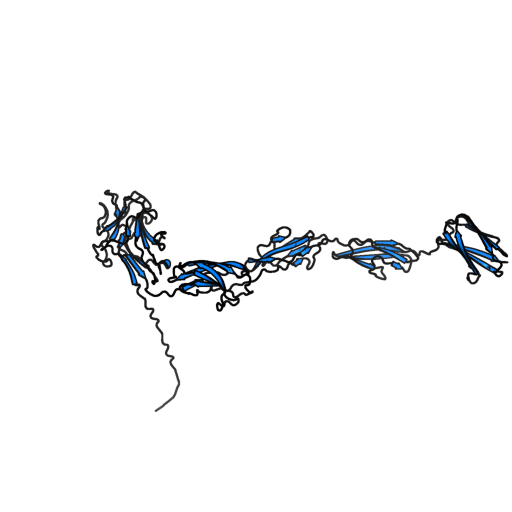4 1.00 97.25 423 SER A C 1
ATOM 3061 O O . SER A 1 423 ? -33.623 0.178 42.594 1.00 97.25 423 SER A O 1
ATOM 3063 N N . GLU A 1 424 ? -32.764 2.192 42.060 1.00 94.88 424 GLU A N 1
ATOM 3064 C CA . GLU A 1 424 ? -32.705 1.993 40.616 1.00 94.88 424 GLU A CA 1
ATOM 3065 C C . GLU A 1 424 ? -31.260 1.719 40.184 1.00 94.88 424 GLU A C 1
ATOM 3067 O O . GLU A 1 424 ? -30.310 2.241 40.774 1.00 94.88 424 GLU A O 1
ATOM 3072 N N . ASN A 1 425 ? -31.092 0.877 39.160 1.00 92.19 425 ASN A N 1
ATOM 3073 C CA . ASN A 1 425 ? -29.808 0.545 38.524 1.00 92.19 425 ASN A CA 1
ATOM 3074 C C . ASN A 1 425 ? -28.717 -0.005 39.469 1.00 92.19 425 ASN A C 1
ATOM 3076 O O . ASN A 1 425 ? -27.539 0.005 39.126 1.00 92.19 425 ASN A O 1
ATOM 3080 N N . GLY A 1 426 ? -29.081 -0.504 40.654 1.00 92.69 426 GLY A N 1
ATOM 3081 C CA . GLY A 1 426 ? -28.153 -1.091 41.623 1.00 92.69 426 GLY A CA 1
ATOM 3082 C C . GLY A 1 426 ? -27.815 -2.557 41.349 1.00 92.69 426 GLY A C 1
ATOM 3083 O O . GLY A 1 426 ? -28.692 -3.347 41.008 1.00 92.69 426 GLY A O 1
ATOM 3084 N N . VAL A 1 427 ? -26.552 -2.945 41.557 1.00 94.12 427 VAL A N 1
ATOM 3085 C CA . VAL A 1 427 ? -26.098 -4.349 41.463 1.00 94.12 427 VAL A CA 1
ATOM 3086 C C . VAL A 1 427 ? -25.764 -4.910 42.844 1.00 94.12 427 VAL A C 1
ATOM 3088 O O . VAL A 1 427 ? -26.173 -6.021 43.178 1.00 94.12 427 VAL A O 1
ATOM 3091 N N . THR A 1 428 ? -25.055 -4.142 43.671 1.00 96.88 428 THR A N 1
ATOM 3092 C CA . THR A 1 428 ? -24.698 -4.534 45.041 1.00 96.88 428 THR A CA 1
ATOM 3093 C C . THR A 1 428 ? -25.171 -3.507 46.056 1.00 96.88 428 THR A C 1
ATOM 3095 O O . THR A 1 428 ? -25.179 -2.308 45.775 1.00 96.88 428 THR A O 1
ATOM 3098 N N . TYR A 1 429 ? -25.498 -3.984 47.256 1.00 97.56 429 TYR A N 1
ATOM 3099 C CA . TYR A 1 429 ? -26.094 -3.193 48.327 1.00 97.56 429 TYR A CA 1
ATOM 3100 C C . TYR A 1 429 ? -25.275 -3.357 49.604 1.00 97.56 429 TYR A C 1
ATOM 3102 O O . TYR A 1 429 ? -24.850 -4.465 49.931 1.00 97.56 429 TYR A O 1
ATOM 3110 N N . LEU A 1 430 ? -25.065 -2.266 50.334 1.00 98.00 430 LEU A N 1
ATOM 3111 C CA . LEU A 1 430 ? -24.471 -2.275 51.666 1.00 98.00 430 LEU A CA 1
ATOM 3112 C C . LEU A 1 430 ? -25.287 -1.370 52.584 1.00 98.00 430 LEU A C 1
ATOM 3114 O O . LEU A 1 430 ? -25.279 -0.146 52.459 1.00 98.00 430 LEU A O 1
ATOM 3118 N N . TRP A 1 431 ? -25.964 -1.995 53.533 1.00 97.88 431 TRP A N 1
ATOM 3119 C CA . TRP A 1 431 ? -26.709 -1.327 54.586 1.00 97.88 431 TRP A CA 1
ATOM 3120 C C . TRP A 1 431 ? -25.820 -1.112 55.798 1.00 97.88 431 TRP A C 1
ATOM 3122 O O . TRP A 1 431 ? -25.072 -2.008 56.190 1.00 97.88 431 TRP A O 1
ATOM 3132 N N . ASN A 1 432 ? -25.934 0.056 56.418 1.00 97.25 432 ASN A N 1
ATOM 3133 C CA . ASN A 1 432 ? -25.273 0.397 57.665 1.00 97.25 432 ASN A CA 1
ATOM 3134 C C . ASN A 1 432 ? -26.310 0.942 58.653 1.00 97.25 432 ASN A C 1
ATOM 3136 O O . ASN A 1 432 ? -26.897 2.002 58.431 1.00 97.25 432 ASN A O 1
ATOM 3140 N N . PHE A 1 433 ? -26.507 0.202 59.744 1.00 94.56 433 PHE A N 1
ATOM 3141 C CA . PHE A 1 433 ? -27.438 0.527 60.830 1.00 94.56 433 PHE A CA 1
ATOM 3142 C C . PHE A 1 433 ? -26.733 1.201 62.026 1.00 94.56 433 PHE A C 1
ATOM 3144 O O . PHE A 1 433 ? -27.238 1.189 63.147 1.00 94.56 433 PHE A O 1
ATOM 3151 N N . GLY A 1 434 ? -25.511 1.704 61.832 1.00 87.75 434 GLY A N 1
ATOM 3152 C CA . GLY A 1 434 ? -24.634 2.267 62.862 1.00 87.75 434 GLY A CA 1
ATOM 3153 C C . GLY A 1 434 ? -23.827 1.208 63.618 1.00 87.75 434 GLY A C 1
ATOM 3154 O O . GLY A 1 434 ? -22.604 1.304 63.690 1.00 87.75 434 GLY A O 1
ATOM 3155 N N . ALA A 1 435 ? -24.494 0.180 64.153 1.00 82.56 435 ALA A N 1
ATOM 3156 C CA . ALA A 1 435 ? -23.854 -0.893 64.931 1.00 82.56 435 ALA A CA 1
ATOM 3157 C C . ALA A 1 435 ? -23.493 -2.142 64.103 1.00 82.56 435 ALA A C 1
ATOM 3159 O O . ALA A 1 435 ? -22.656 -2.941 64.520 1.00 82.56 435 ALA A O 1
ATOM 3160 N N . ALA A 1 436 ? -24.135 -2.327 62.948 1.00 90.25 436 ALA A N 1
ATOM 3161 C CA . ALA A 1 436 ? -23.966 -3.496 62.091 1.00 90.25 436 ALA A CA 1
ATOM 3162 C C . ALA A 1 436 ? -24.133 -3.128 60.613 1.00 90.25 436 ALA A C 1
ATOM 3164 O O . ALA A 1 436 ? -24.734 -2.104 60.277 1.00 90.25 436 ALA A O 1
ATOM 3165 N N . THR A 1 437 ? -23.625 -3.996 59.736 1.00 96.19 437 THR A N 1
ATOM 3166 C CA . THR A 1 437 ? -23.780 -3.877 58.282 1.00 96.19 437 THR A CA 1
ATOM 3167 C C . THR A 1 437 ? -24.289 -5.178 57.667 1.00 96.19 437 THR A C 1
ATOM 3169 O O . THR A 1 437 ? -24.108 -6.252 58.242 1.00 96.19 437 THR A O 1
ATOM 3172 N N . THR A 1 438 ? -24.951 -5.092 56.513 1.00 96.56 438 THR A N 1
ATOM 3173 C CA . THR A 1 438 ? -25.407 -6.263 55.745 1.00 96.56 438 THR A CA 1
ATOM 3174 C C . THR A 1 438 ? -25.488 -5.950 54.255 1.00 96.56 438 THR A C 1
ATOM 3176 O O . THR A 1 438 ? -25.649 -4.795 53.867 1.00 96.56 438 THR A O 1
ATOM 3179 N N . THR A 1 439 ? -25.389 -6.984 53.422 1.00 97.25 439 THR A N 1
ATOM 3180 C CA . THR A 1 439 ? -25.466 -6.893 51.957 1.00 97.25 439 THR A CA 1
ATOM 3181 C C . THR A 1 439 ? -26.753 -7.483 51.373 1.00 97.25 439 THR A C 1
ATOM 3183 O O . THR A 1 439 ? -26.882 -7.608 50.156 1.00 97.25 439 THR A O 1
ATOM 3186 N N . SER A 1 440 ? -27.718 -7.859 52.223 1.00 94.38 440 SER A N 1
ATOM 3187 C CA . SER A 1 440 ? -29.033 -8.319 51.759 1.00 94.38 440 SER A CA 1
ATOM 3188 C C . SER A 1 440 ? -29.759 -7.215 50.986 1.00 94.38 440 SER A C 1
ATOM 3190 O O . SER A 1 440 ? -29.685 -6.045 51.360 1.00 94.38 440 SER A O 1
ATOM 3192 N N . VAL A 1 441 ? -30.499 -7.592 49.940 1.00 95.44 441 VAL A N 1
ATOM 3193 C CA . VAL A 1 441 ? -31.301 -6.650 49.142 1.00 95.44 441 VAL A CA 1
ATOM 3194 C C . VAL A 1 441 ? -32.386 -6.005 50.009 1.00 95.44 441 VAL A C 1
ATOM 3196 O O . VAL A 1 441 ? -32.486 -4.787 50.038 1.00 95.44 441 VAL A O 1
ATOM 3199 N N . ASN A 1 442 ? -33.138 -6.805 50.770 1.00 96.06 442 ASN A N 1
ATOM 3200 C CA . ASN A 1 442 ? -34.194 -6.347 51.681 1.00 96.06 442 ASN A CA 1
ATOM 3201 C C . ASN A 1 442 ? -33.911 -6.896 53.091 1.00 96.06 442 ASN A C 1
ATOM 3203 O O . ASN A 1 442 ? -34.338 -8.010 53.411 1.00 96.06 442 ASN A O 1
ATOM 3207 N N . PRO A 1 443 ? -33.082 -6.223 53.908 1.00 96.38 443 PRO A N 1
ATOM 3208 C CA . PRO A 1 443 ? -32.721 -6.717 55.229 1.00 96.38 443 PRO A CA 1
ATOM 3209 C C . PRO A 1 443 ? -33.796 -6.423 56.277 1.00 96.38 443 PRO A C 1
ATOM 3211 O O . PRO A 1 443 ? -34.615 -5.518 56.143 1.00 96.38 443 PRO A O 1
ATOM 3214 N N . THR A 1 444 ? -33.701 -7.134 57.394 1.00 93.50 444 THR A N 1
ATOM 3215 C CA . THR A 1 444 ? -34.401 -6.796 58.635 1.00 93.50 444 THR A CA 1
ATOM 3216 C C . THR A 1 444 ? -33.381 -6.477 59.722 1.00 93.50 444 THR A C 1
ATOM 3218 O O . THR A 1 444 ? -32.338 -7.135 59.786 1.00 93.50 444 THR A O 1
ATOM 3221 N N . PHE A 1 445 ? -33.666 -5.517 60.599 1.00 94.06 445 PHE A N 1
ATOM 3222 C CA . PHE A 1 445 ? -32.778 -5.172 61.712 1.00 94.06 445 PHE A CA 1
ATOM 3223 C C . PHE A 1 445 ? -33.567 -4.815 62.973 1.00 94.06 445 PHE A C 1
ATOM 3225 O O . PHE A 1 445 ? -34.551 -4.083 62.906 1.00 94.06 445 PHE A O 1
ATOM 3232 N N . THR A 1 446 ? -33.129 -5.323 64.128 1.00 92.06 446 THR A N 1
ATOM 3233 C CA . THR A 1 446 ? -33.760 -5.051 65.427 1.00 92.06 446 THR A CA 1
ATOM 3234 C C . THR A 1 446 ? -32.953 -4.012 66.192 1.00 92.06 446 THR A C 1
ATOM 3236 O O . THR A 1 446 ? -31.812 -4.273 66.575 1.00 92.06 446 THR A O 1
ATOM 3239 N N . PHE A 1 447 ? -33.552 -2.853 66.451 1.00 89.75 447 PHE A N 1
ATOM 3240 C CA . PHE A 1 447 ? -32.918 -1.781 67.217 1.00 89.75 447 PHE A CA 1
ATOM 3241 C C . PHE A 1 447 ? -33.036 -2.013 68.734 1.00 89.75 447 PHE A C 1
ATOM 3243 O O . PHE A 1 447 ? -33.920 -2.738 69.191 1.00 89.75 447 PHE A O 1
ATOM 3250 N N . PRO A 1 448 ? -32.131 -1.446 69.549 1.00 85.69 448 PRO A N 1
ATOM 3251 C CA . PRO A 1 448 ? -32.095 -1.764 70.973 1.00 85.69 448 PRO A CA 1
ATOM 3252 C C . PRO A 1 448 ? -33.164 -1.025 71.799 1.00 85.69 448 PRO A C 1
ATOM 3254 O O . PRO A 1 448 ? -33.677 -1.588 72.768 1.00 85.69 448 PRO A O 1
ATOM 3257 N N . PHE A 1 449 ? -33.502 0.218 71.436 1.00 85.00 449 PHE A N 1
ATOM 3258 C CA . PHE A 1 449 ? -34.414 1.093 72.190 1.00 85.00 449 PHE A CA 1
ATOM 3259 C C . PHE A 1 449 ? -35.172 2.053 71.260 1.00 85.00 449 PHE A C 1
ATOM 3261 O O . PHE A 1 449 ? -34.807 2.191 70.091 1.00 85.00 449 PHE A O 1
ATOM 3268 N N . ASP A 1 450 ? -36.160 2.767 71.804 1.00 86.25 450 ASP A N 1
ATOM 3269 C CA . ASP A 1 450 ? -36.821 3.885 71.119 1.00 86.25 450 ASP A CA 1
ATOM 3270 C C . ASP A 1 450 ? -35.804 4.948 70.676 1.00 86.25 450 ASP A C 1
ATOM 3272 O O . ASP A 1 450 ? -34.913 5.322 71.444 1.00 86.25 450 ASP A O 1
ATOM 3276 N N . GLY A 1 451 ? -35.960 5.475 69.463 1.00 86.06 451 GLY A N 1
ATOM 3277 C CA . GLY A 1 451 ? -35.104 6.543 68.954 1.00 86.06 451 GLY A CA 1
ATOM 3278 C C . GLY A 1 451 ? -35.161 6.699 67.439 1.00 86.06 451 GLY A C 1
ATOM 3279 O O . GLY A 1 451 ? -35.714 5.859 66.737 1.00 86.06 451 GLY A O 1
ATOM 3280 N N . GLU A 1 452 ? -34.552 7.776 66.948 1.00 93.25 452 GLU A N 1
ATOM 3281 C CA . GLU A 1 452 ? -34.327 7.996 65.520 1.00 93.25 452 GLU A CA 1
ATOM 3282 C C . GLU A 1 452 ? -32.917 7.526 65.150 1.00 93.25 452 GLU A C 1
ATOM 3284 O O . GLU A 1 452 ? -31.921 8.048 65.661 1.00 93.25 452 GLU A O 1
ATOM 3289 N N . TYR A 1 453 ? -32.825 6.534 64.266 1.00 92.06 453 TYR A N 1
ATOM 3290 C CA . TYR A 1 453 ? -31.554 5.940 63.856 1.00 92.06 453 TYR A CA 1
ATOM 3291 C C . TYR A 1 453 ? -31.222 6.319 62.406 1.00 92.06 453 TYR A C 1
ATOM 3293 O O . TYR A 1 453 ? -32.039 6.074 61.516 1.00 92.06 453 TYR A O 1
ATOM 3301 N N . PRO A 1 454 ? -30.032 6.881 62.119 1.00 96.06 454 PRO A N 1
ATOM 3302 C CA . PRO A 1 454 ? -29.598 7.118 60.749 1.00 96.06 454 PRO A CA 1
ATOM 3303 C C . PRO A 1 454 ? -29.218 5.789 60.095 1.00 96.06 454 PRO A C 1
ATOM 3305 O O . PRO A 1 454 ? -28.198 5.186 60.435 1.00 96.06 454 PRO A O 1
ATOM 3308 N N . VAL A 1 455 ? -30.028 5.339 59.139 1.00 97.25 455 VAL A N 1
ATOM 3309 C CA . VAL A 1 455 ? -29.740 4.142 58.344 1.00 97.25 455 VAL A CA 1
ATOM 3310 C C . VAL A 1 455 ? -29.232 4.569 56.981 1.00 97.25 455 VAL A C 1
ATOM 3312 O O . VAL A 1 455 ? -29.912 5.306 56.266 1.00 97.25 455 VAL A O 1
ATOM 3315 N N . LYS A 1 456 ? -28.032 4.105 56.625 1.00 97.69 456 LYS A N 1
ATOM 3316 C CA . LYS A 1 456 ? -27.400 4.390 55.335 1.00 97.69 456 LYS A CA 1
ATOM 3317 C C . LYS A 1 456 ? -27.461 3.164 54.433 1.00 97.69 456 LYS A C 1
ATOM 3319 O O . LYS A 1 456 ? -26.980 2.100 54.817 1.00 97.69 456 LYS A O 1
ATOM 3324 N N . LEU A 1 457 ? -27.976 3.340 53.222 1.00 98.00 457 LEU A N 1
ATOM 3325 C CA . LEU A 1 457 ? -27.860 2.377 52.131 1.00 98.00 457 LEU A CA 1
ATOM 3326 C C . LEU A 1 457 ? -26.840 2.905 51.119 1.00 98.00 457 LEU A C 1
ATOM 3328 O O . LEU A 1 457 ? -26.943 4.045 50.670 1.00 98.00 457 LEU A O 1
ATOM 3332 N N . VAL A 1 458 ? -25.861 2.077 50.766 1.00 98.06 458 VAL A N 1
ATOM 3333 C CA . VAL A 1 458 ? -24.916 2.308 49.669 1.00 98.06 458 VAL A CA 1
ATOM 3334 C C . VAL A 1 458 ? -25.245 1.329 48.550 1.00 98.06 458 VAL A C 1
ATOM 3336 O O . VAL A 1 458 ? -25.320 0.124 48.794 1.00 98.06 458 VAL A O 1
ATOM 3339 N N . VAL A 1 459 ? -25.442 1.847 47.341 1.00 97.69 459 VAL A N 1
ATOM 3340 C CA . VAL A 1 459 ? -25.783 1.068 46.150 1.00 97.69 459 VAL A CA 1
ATOM 3341 C C . VAL A 1 459 ? -24.716 1.280 45.095 1.00 97.69 459 VAL A C 1
ATOM 3343 O O . VAL A 1 459 ? -24.400 2.413 44.744 1.00 97.69 459 VAL A O 1
ATOM 3346 N N . THR A 1 460 ? -24.169 0.184 44.581 1.00 95.88 460 THR A N 1
ATOM 3347 C CA . THR A 1 460 ? -23.061 0.204 43.622 1.00 95.88 460 THR A CA 1
ATOM 3348 C C . THR A 1 460 ? -23.430 -0.590 42.374 1.00 95.88 460 THR A C 1
ATOM 3350 O O . THR A 1 460 ? -24.056 -1.652 42.461 1.00 95.88 460 THR A O 1
ATOM 3353 N N . ASN A 1 461 ? -23.032 -0.073 41.215 1.00 92.69 461 ASN A N 1
ATOM 3354 C CA . ASN A 1 461 ? -23.023 -0.773 39.934 1.00 92.69 461 ASN A CA 1
ATOM 3355 C C . ASN A 1 461 ? -21.713 -0.458 39.179 1.00 92.69 461 ASN A C 1
ATOM 3357 O O . ASN A 1 461 ? -20.813 0.181 39.723 1.00 92.69 461 ASN A O 1
ATOM 3361 N N . GLU A 1 462 ? -21.588 -0.908 37.931 1.00 88.56 462 GLU A N 1
ATOM 3362 C CA . GLU A 1 462 ? -20.402 -0.649 37.097 1.00 88.56 462 GLU A CA 1
ATOM 3363 C C . GLU A 1 462 ? -20.169 0.836 36.766 1.00 88.56 462 GLU A C 1
ATOM 3365 O O . GLU A 1 462 ? -19.047 1.232 36.464 1.00 88.56 462 GLU A O 1
ATOM 3370 N N . CYS A 1 463 ? -21.206 1.666 36.892 1.00 89.75 463 CYS A N 1
ATOM 3371 C CA . CYS A 1 463 ? -21.170 3.105 36.657 1.00 89.75 463 CYS A CA 1
ATOM 3372 C C . CYS A 1 463 ? -20.835 3.941 37.889 1.00 89.75 463 CYS A C 1
ATOM 3374 O O . CYS A 1 463 ? -20.651 5.154 37.778 1.00 89.75 463 CYS A O 1
ATOM 3376 N N . GLY A 1 464 ? -20.724 3.319 39.061 1.00 90.62 464 GLY A N 1
ATOM 3377 C CA . GLY A 1 464 ? -20.296 3.991 40.276 1.00 90.62 464 GLY A CA 1
ATOM 3378 C C . GLY A 1 464 ? -21.126 3.596 41.482 1.00 90.62 464 GLY A C 1
ATOM 3379 O O . GLY A 1 464 ? -21.571 2.460 41.631 1.00 90.62 464 GLY A O 1
ATOM 3380 N N . THR A 1 465 ? -21.262 4.527 42.417 1.00 95.00 465 THR A N 1
ATOM 3381 C CA . THR A 1 465 ? -21.923 4.293 43.700 1.00 95.00 465 THR A CA 1
ATOM 3382 C C . THR A 1 465 ? -22.734 5.513 44.090 1.00 95.00 465 THR A C 1
ATOM 3384 O O . THR A 1 465 ? -22.236 6.632 43.996 1.00 95.00 465 THR A O 1
ATOM 3387 N N . ASP A 1 466 ? -23.941 5.274 44.586 1.00 97.56 466 ASP A N 1
ATOM 3388 C CA . ASP A 1 466 ? -24.779 6.279 45.227 1.00 97.56 466 ASP A CA 1
ATOM 3389 C C . ASP A 1 466 ? -25.147 5.820 46.643 1.00 97.56 466 ASP A C 1
ATOM 3391 O O . ASP A 1 466 ? -25.072 4.633 46.981 1.00 97.56 466 ASP A O 1
ATOM 3395 N N . SER A 1 467 ? -25.495 6.759 47.518 1.00 97.25 467 SER A N 1
ATOM 3396 C CA . SER A 1 467 ? -25.915 6.414 48.871 1.00 97.25 467 SER A CA 1
ATOM 3397 C C . SER A 1 467 ? -26.951 7.369 49.424 1.00 97.25 467 SER A C 1
ATOM 3399 O O . SER A 1 467 ? -26.829 8.582 49.279 1.00 97.25 467 SER A O 1
ATOM 3401 N N . ILE A 1 468 ? -27.894 6.815 50.175 1.00 97.88 468 ILE A N 1
ATOM 3402 C CA . ILE A 1 468 ? -28.937 7.568 50.859 1.00 97.88 468 ILE A CA 1
ATOM 3403 C C . ILE A 1 468 ? -28.901 7.261 52.350 1.00 97.88 468 ILE A C 1
ATOM 3405 O O . ILE A 1 468 ? -28.601 6.139 52.763 1.00 97.88 468 ILE A O 1
ATOM 3409 N N . THR A 1 469 ? -29.186 8.270 53.170 1.00 97.62 469 THR A N 1
ATOM 3410 C CA . THR A 1 469 ? -29.372 8.107 54.615 1.00 97.62 469 THR A CA 1
ATOM 3411 C C . THR A 1 469 ? -30.756 8.609 54.992 1.00 97.62 469 THR A C 1
ATOM 3413 O O . THR A 1 469 ? -31.073 9.766 54.726 1.00 97.62 469 THR A O 1
ATOM 3416 N N . ILE A 1 470 ? -31.563 7.750 55.613 1.00 94.12 470 ILE A N 1
ATOM 3417 C CA . ILE A 1 470 ? -32.901 8.092 56.114 1.00 94.12 470 ILE A CA 1
ATOM 3418 C C . ILE A 1 470 ? -32.906 7.886 57.631 1.00 94.12 470 ILE A C 1
ATOM 3420 O O . ILE A 1 470 ? -32.359 6.900 58.131 1.00 94.12 470 ILE A O 1
ATOM 3424 N N . LEU A 1 471 ? -33.503 8.831 58.363 1.00 95.06 471 LEU A N 1
ATOM 3425 C CA . LEU A 1 471 ? -33.768 8.678 59.792 1.00 95.06 471 LEU A CA 1
ATOM 3426 C C . LEU A 1 471 ? -34.968 7.745 59.975 1.00 95.06 471 LEU A C 1
ATOM 3428 O O . LEU A 1 471 ? -36.080 8.046 59.541 1.00 95.06 471 LEU A O 1
ATOM 3432 N N . VAL A 1 472 ? -34.719 6.595 60.590 1.00 94.25 472 VAL A N 1
ATOM 3433 C CA . VAL A 1 472 ? -35.732 5.590 60.910 1.00 94.25 472 VAL A CA 1
ATOM 3434 C C . VAL A 1 472 ? -36.209 5.849 62.329 1.00 94.25 472 VAL A C 1
ATOM 3436 O O . VAL A 1 472 ? -35.425 5.686 63.266 1.00 94.25 472 VAL A O 1
ATOM 3439 N N . ASP A 1 473 ? -37.468 6.257 62.491 1.00 90.12 473 ASP A N 1
ATOM 3440 C CA . ASP A 1 473 ? -38.072 6.368 63.820 1.00 90.12 473 ASP A CA 1
ATOM 3441 C C . ASP A 1 473 ? -38.483 4.978 64.301 1.00 90.12 473 ASP A C 1
ATOM 3443 O O . ASP A 1 473 ? -39.282 4.288 63.665 1.00 90.12 473 ASP A O 1
ATOM 3447 N N . VAL A 1 474 ? -37.913 4.566 65.426 1.00 89.06 474 VAL A N 1
ATOM 3448 C CA . VAL A 1 474 ? -38.203 3.293 66.068 1.00 89.06 474 VAL A CA 1
ATOM 3449 C C . VAL A 1 474 ? -38.897 3.581 67.387 1.00 89.06 474 VAL A C 1
ATOM 3451 O O . VAL A 1 474 ? -38.360 4.263 68.265 1.00 89.06 474 VAL A O 1
ATOM 3454 N N . LYS A 1 475 ? -40.082 3.002 67.555 1.00 80.56 475 LYS A N 1
ATOM 3455 C CA . LYS A 1 475 ? -40.837 3.021 68.813 1.00 80.56 475 LYS A CA 1
ATOM 3456 C C . LYS A 1 475 ? -41.165 1.601 69.219 1.00 80.56 475 LYS A C 1
ATOM 3458 O O . LYS A 1 475 ? -41.548 0.811 68.367 1.00 80.56 475 LYS A O 1
ATOM 3463 N N . LYS A 1 476 ? -41.069 1.248 70.496 1.00 77.81 476 LYS A N 1
ATOM 3464 C CA . LYS A 1 476 ? -41.420 -0.089 70.970 1.00 77.81 476 LYS A CA 1
ATOM 3465 C C . LYS A 1 476 ? -42.886 -0.382 70.656 1.00 77.81 476 LYS A C 1
ATOM 3467 O O . LYS A 1 476 ? -43.784 0.044 71.384 1.00 77.81 476 LYS A O 1
ATOM 3472 N N . LEU A 1 477 ? -43.126 -1.189 69.625 1.00 66.38 477 LEU A N 1
ATOM 3473 C CA . LEU A 1 477 ? -44.448 -1.736 69.362 1.00 66.38 477 LEU A CA 1
ATOM 3474 C C . LEU A 1 477 ? -44.662 -2.906 70.319 1.00 66.38 477 LEU A C 1
ATOM 3476 O O . LEU A 1 477 ? -44.277 -4.047 70.049 1.00 66.38 477 LEU A O 1
ATOM 3480 N N . VAL A 1 478 ? -45.227 -2.615 71.492 1.00 60.53 478 VAL A N 1
ATOM 3481 C CA . VAL A 1 478 ? -45.801 -3.662 72.335 1.00 60.53 478 VAL A CA 1
ATOM 3482 C C . VAL A 1 478 ? -47.027 -4.193 71.605 1.00 60.53 478 VAL A C 1
ATOM 3484 O O . VAL A 1 478 ? -48.019 -3.490 71.452 1.00 60.53 478 VAL A O 1
ATOM 3487 N N . GLY A 1 479 ? -46.938 -5.424 71.105 1.00 50.25 479 GLY A N 1
ATOM 3488 C CA . GLY A 1 479 ? -48.094 -6.144 70.589 1.00 50.25 479 GLY A CA 1
ATOM 3489 C C . GLY A 1 479 ? -49.097 -6.367 71.718 1.00 50.25 479 GLY A C 1
ATOM 3490 O O . GLY A 1 479 ? -49.042 -7.375 72.413 1.00 50.25 479 GLY A O 1
ATOM 3491 N N . ILE A 1 480 ? -49.974 -5.394 71.928 1.00 50.59 480 ILE A N 1
ATOM 3492 C CA . ILE A 1 480 ? -51.237 -5.526 72.639 1.00 50.59 480 ILE A CA 1
ATOM 3493 C C . ILE A 1 480 ? -52.199 -4.586 71.908 1.00 50.59 480 ILE A C 1
ATOM 3495 O O . ILE A 1 480 ? -52.235 -3.382 72.132 1.00 50.59 480 ILE A O 1
ATOM 3499 N N . ASN A 1 481 ? -52.965 -5.131 70.966 1.00 47.75 481 ASN A N 1
ATOM 3500 C CA . ASN A 1 481 ? -54.281 -4.561 70.737 1.00 47.75 481 ASN A CA 1
ATOM 3501 C C . ASN A 1 481 ? -55.131 -5.073 71.901 1.00 47.75 481 ASN A C 1
ATOM 3503 O O . ASN A 1 481 ? -55.441 -6.262 71.999 1.00 47.75 481 ASN A O 1
ATOM 3507 N N . ASP A 1 482 ? -55.414 -4.185 72.850 1.00 47.22 482 ASP A N 1
ATOM 3508 C CA . ASP A 1 482 ? -56.473 -4.407 73.824 1.00 47.22 482 ASP A CA 1
ATOM 3509 C C . ASP A 1 482 ? -57.770 -4.456 73.002 1.00 47.22 482 ASP A C 1
ATOM 3511 O O . ASP A 1 482 ? -58.121 -3.488 72.326 1.00 47.22 482 ASP A O 1
ATOM 3515 N N . LEU A 1 483 ? -58.489 -5.578 73.020 1.00 49.94 483 LEU A N 1
ATOM 3516 C CA . LEU A 1 483 ? -59.735 -5.790 72.257 1.00 49.94 483 LEU A CA 1
ATOM 3517 C C . LEU A 1 483 ? -60.881 -4.839 72.712 1.00 49.94 483 LEU A C 1
ATOM 3519 O O . LEU A 1 483 ? -62.036 -4.980 72.314 1.00 49.94 483 LEU A O 1
ATOM 3523 N N . GLN A 1 484 ? -60.570 -3.861 73.569 1.00 51.06 484 GLN A N 1
ATOM 3524 C CA . GLN A 1 484 ? -61.484 -2.956 74.261 1.00 51.06 484 GLN A CA 1
ATOM 3525 C C . GLN A 1 484 ? -61.963 -1.761 73.438 1.00 51.06 484 GLN A C 1
ATOM 3527 O O . GLN A 1 484 ? -62.854 -1.050 73.895 1.00 51.06 484 GLN A O 1
ATOM 3532 N N . ALA A 1 485 ? -61.435 -1.529 72.233 1.00 51.22 485 ALA A N 1
ATOM 3533 C CA . ALA A 1 485 ? -61.954 -0.439 71.410 1.00 51.22 485 ALA A CA 1
ATOM 3534 C C . ALA A 1 485 ? -63.359 -0.740 70.845 1.00 51.22 485 ALA A C 1
ATOM 3536 O O . ALA A 1 485 ? -64.118 0.200 70.639 1.00 51.22 485 ALA A O 1
ATOM 3537 N N . ASN A 1 486 ? -63.734 -2.018 70.651 1.00 54.72 486 ASN A N 1
ATOM 3538 C CA . ASN A 1 486 ? -65.008 -2.386 70.008 1.00 54.72 486 ASN A CA 1
ATOM 3539 C C . ASN A 1 486 ? -65.801 -3.523 70.682 1.00 54.72 486 ASN A C 1
ATOM 3541 O O . ASN A 1 486 ? -66.971 -3.686 70.348 1.00 54.72 486 ASN A O 1
ATOM 3545 N N . ALA A 1 487 ? -65.232 -4.276 71.636 1.00 65.62 487 ALA A N 1
ATOM 3546 C CA . ALA A 1 487 ? -65.894 -5.443 72.220 1.00 65.62 487 ALA A CA 1
ATOM 3547 C C . ALA A 1 487 ? -66.081 -5.375 73.745 1.00 65.62 487 ALA A C 1
ATOM 3549 O O . ALA A 1 487 ? -65.168 -5.021 74.492 1.00 65.62 487 ALA A O 1
ATOM 3550 N N . ASN A 1 488 ? -67.256 -5.788 74.224 1.00 78.00 488 ASN A N 1
ATOM 3551 C CA . ASN A 1 488 ? -67.584 -5.909 75.642 1.00 78.00 488 ASN A CA 1
ATOM 3552 C C . ASN A 1 488 ? -67.811 -7.384 76.009 1.00 78.00 488 ASN A C 1
ATOM 3554 O O . ASN A 1 488 ? -68.625 -8.066 75.388 1.00 78.00 488 ASN A O 1
ATOM 3558 N N . LEU A 1 489 ? -67.104 -7.865 77.036 1.00 84.75 489 LEU A N 1
ATOM 3559 C CA . LEU A 1 489 ? -67.271 -9.206 77.601 1.00 84.75 489 LEU A CA 1
ATOM 3560 C C . LEU A 1 489 ? -67.879 -9.098 79.000 1.00 84.75 489 LEU A C 1
ATOM 3562 O O . LEU A 1 489 ? -67.239 -8.607 79.939 1.00 84.75 489 LEU A O 1
ATOM 3566 N N . LEU A 1 490 ? -69.091 -9.626 79.142 1.00 86.69 490 LEU A N 1
ATOM 3567 C CA . LEU A 1 490 ? -69.775 -9.814 80.415 1.00 86.69 490 LEU A CA 1
ATOM 3568 C C . LEU A 1 490 ? -69.727 -11.293 80.796 1.00 86.69 490 LEU A C 1
ATOM 3570 O O . LEU A 1 490 ? -70.021 -12.163 79.981 1.00 86.69 490 LEU A O 1
ATOM 3574 N N . ILE A 1 491 ? -69.365 -11.571 82.048 1.00 90.81 491 ILE A N 1
ATOM 3575 C CA . ILE A 1 491 ? -69.355 -12.928 82.595 1.00 90.81 491 ILE A CA 1
ATOM 3576 C C . ILE A 1 491 ? -70.321 -13.031 83.769 1.00 90.81 491 ILE A C 1
ATOM 3578 O O . ILE A 1 491 ? -70.324 -12.164 84.646 1.00 90.81 491 ILE A O 1
ATOM 3582 N N . HIS A 1 492 ? -71.157 -14.068 83.788 1.00 88.25 492 HIS A N 1
ATOM 3583 C CA . HIS A 1 492 ? -72.146 -14.264 84.851 1.00 88.25 492 HIS A CA 1
ATOM 3584 C C . HIS A 1 492 ? -72.580 -15.732 85.024 1.00 88.25 492 HIS A C 1
ATOM 3586 O O . HIS A 1 492 ? -72.561 -16.500 84.063 1.00 88.25 492 HIS A O 1
ATOM 3592 N N . PRO A 1 493 ? -73.000 -16.133 86.239 1.00 87.75 493 PRO A N 1
ATOM 3593 C CA . PRO A 1 493 ? -72.856 -15.391 87.492 1.00 87.75 493 PRO A CA 1
ATOM 3594 C C . PRO A 1 493 ? -71.398 -15.397 87.990 1.00 87.75 493 PRO A C 1
ATOM 3596 O O . PRO A 1 493 ? -70.643 -16.329 87.732 1.00 87.75 493 PRO A O 1
ATOM 3599 N N . VAL A 1 494 ? -70.992 -14.346 88.705 1.00 86.12 494 VAL A N 1
ATOM 3600 C CA . VAL A 1 494 ? -69.729 -14.313 89.460 1.00 86.12 494 VAL A CA 1
ATOM 3601 C C . VAL A 1 494 ? -70.064 -13.889 90.894 1.00 86.12 494 VAL A C 1
ATOM 3603 O O . VAL A 1 494 ? -70.488 -12.746 91.070 1.00 86.12 494 VAL A O 1
ATOM 3606 N N . PRO A 1 495 ? -69.890 -14.749 91.921 1.00 88.00 495 PRO A N 1
ATOM 3607 C CA . PRO A 1 495 ? -69.355 -16.122 91.884 1.00 88.00 495 PRO A CA 1
ATOM 3608 C C . PRO A 1 495 ? -70.244 -17.144 91.144 1.00 88.00 495 PRO A C 1
ATOM 3610 O O . PRO A 1 495 ? -71.452 -16.949 91.037 1.00 88.00 495 PRO A O 1
ATOM 3613 N N . THR A 1 496 ? -69.650 -18.243 90.671 1.00 91.25 496 THR A N 1
ATOM 3614 C CA . THR A 1 496 ? -70.338 -19.370 90.002 1.00 91.25 496 THR A CA 1
ATOM 3615 C C . THR A 1 496 ? -70.157 -20.688 90.768 1.00 91.25 496 THR A C 1
ATOM 3617 O O . THR A 1 496 ? -69.217 -20.806 91.546 1.00 91.25 496 THR A O 1
ATOM 3620 N N . GLN A 1 497 ? -71.043 -21.669 90.553 1.00 88.94 497 GLN A N 1
ATOM 3621 C CA . GLN A 1 497 ? -70.862 -23.060 90.992 1.00 88.94 497 GLN A CA 1
ATOM 3622 C C . GLN A 1 497 ? -70.494 -23.952 89.802 1.00 88.94 497 GLN A C 1
ATOM 3624 O O . GLN A 1 497 ? -69.324 -24.262 89.617 1.00 88.94 497 GLN A O 1
ATOM 3629 N N . ASP A 1 498 ? -71.454 -24.301 88.941 1.00 88.94 498 ASP A N 1
ATOM 3630 C CA . ASP A 1 498 ? -71.224 -25.301 87.885 1.00 88.94 498 ASP A CA 1
ATOM 3631 C C . ASP A 1 498 ? -71.045 -24.726 86.477 1.00 88.94 498 ASP A C 1
ATOM 3633 O O . ASP A 1 498 ? -70.521 -25.419 85.606 1.00 88.94 498 ASP A O 1
ATOM 3637 N N . VAL A 1 499 ? -71.449 -23.474 86.227 1.00 92.12 499 VAL A N 1
ATOM 3638 C CA . VAL A 1 499 ? -71.479 -22.887 84.874 1.00 92.12 499 VAL A CA 1
ATOM 3639 C C . VAL A 1 499 ? -71.082 -21.415 84.845 1.00 92.12 499 VAL A C 1
ATOM 3641 O O . VAL A 1 499 ? -71.559 -20.616 85.649 1.00 92.12 499 VAL A O 1
ATOM 3644 N N . LEU A 1 500 ? -70.259 -21.020 83.876 1.00 93.75 500 LEU A N 1
ATOM 3645 C CA . LEU A 1 500 ? -69.956 -19.615 83.596 1.00 93.75 500 LEU A CA 1
ATOM 3646 C C . LEU A 1 500 ? -70.508 -19.243 82.221 1.00 93.75 500 LEU A C 1
ATOM 3648 O O . LEU A 1 500 ? -70.116 -19.839 81.218 1.00 93.75 500 LEU A O 1
ATOM 3652 N N . ASN A 1 501 ? -71.407 -18.263 82.172 1.00 92.19 501 ASN A N 1
ATOM 3653 C CA . ASN A 1 501 ? -71.908 -17.704 80.922 1.00 92.19 501 ASN A CA 1
ATOM 3654 C C . ASN A 1 501 ? -71.056 -16.506 80.510 1.00 92.19 501 ASN A C 1
ATOM 3656 O O . ASN A 1 501 ? -70.692 -15.671 81.339 1.00 92.19 501 ASN A O 1
ATOM 3660 N N . LEU A 1 502 ? -70.750 -16.444 79.221 1.00 91.56 502 LEU A N 1
ATOM 3661 C CA . LEU A 1 502 ? -69.983 -15.405 78.561 1.00 91.56 502 LEU A CA 1
ATOM 3662 C C . LEU A 1 502 ? -70.916 -14.753 77.542 1.00 91.56 502 LEU A C 1
ATOM 3664 O O . LEU A 1 502 ? -71.340 -15.408 76.587 1.0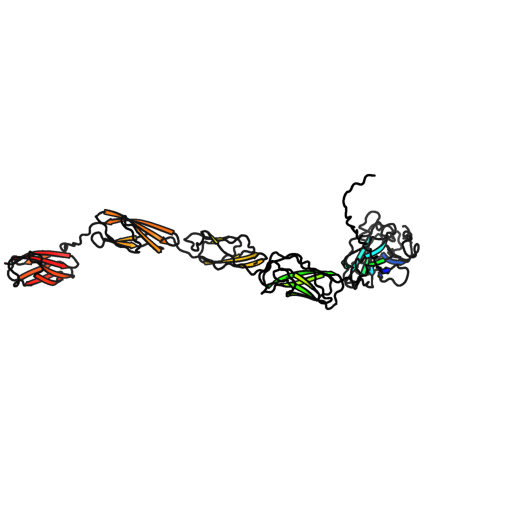0 91.56 502 LEU A O 1
ATOM 3668 N N . ASP A 1 503 ? -71.221 -13.478 77.749 1.00 88.56 503 ASP A N 1
ATOM 3669 C CA . ASP A 1 503 ? -71.925 -12.639 76.786 1.00 88.56 503 ASP A CA 1
ATOM 3670 C C . ASP A 1 503 ? -70.913 -11.672 76.168 1.00 88.56 503 ASP A C 1
ATOM 3672 O O . ASP A 1 503 ? -70.384 -10.783 76.840 1.00 88.56 503 ASP A O 1
ATOM 3676 N N . PHE A 1 504 ? -70.640 -11.865 74.883 1.00 84.62 504 PHE A N 1
ATOM 3677 C CA . PHE A 1 504 ? -69.722 -11.053 74.099 1.00 84.62 504 PHE A CA 1
ATOM 3678 C C . PHE A 1 504 ? -70.520 -10.195 73.115 1.00 84.62 504 PHE A C 1
ATOM 3680 O O . PHE A 1 504 ? -71.333 -10.721 72.348 1.00 84.62 504 PHE A O 1
ATOM 3687 N N . THR A 1 505 ? -70.295 -8.883 73.112 1.00 79.31 505 THR A N 1
ATOM 3688 C CA . THR A 1 505 ? -70.913 -7.953 72.155 1.00 79.31 505 THR A CA 1
ATOM 3689 C C . THR A 1 505 ? -69.853 -7.105 71.467 1.00 79.31 505 THR A C 1
ATOM 3691 O O . THR A 1 505 ? -68.892 -6.690 72.104 1.00 79.31 505 THR A O 1
ATOM 3694 N N . GLY A 1 506 ? -70.019 -6.851 70.166 1.00 69.56 506 GLY A N 1
ATOM 3695 C CA . GLY A 1 506 ? -69.138 -5.959 69.399 1.00 69.56 506 GLY A CA 1
ATOM 3696 C C . GLY A 1 506 ? -67.854 -6.593 68.837 1.00 69.56 506 GLY A C 1
ATOM 3697 O O . GLY A 1 506 ? -66.953 -5.874 68.418 1.00 69.56 506 GLY A O 1
ATOM 3698 N N . ALA A 1 507 ? -67.754 -7.928 68.790 1.00 68.00 507 ALA A N 1
ATOM 3699 C CA . ALA A 1 507 ? -66.618 -8.611 68.158 1.00 68.00 507 ALA A CA 1
ATOM 3700 C C . ALA A 1 507 ? -66.641 -8.547 66.621 1.00 68.00 507 ALA A C 1
ATOM 3702 O O . ALA A 1 507 ? -67.712 -8.572 66.006 1.00 68.00 507 ALA A O 1
ATOM 3703 N N . THR A 1 508 ? -65.455 -8.583 66.011 1.00 66.06 508 THR A N 1
ATOM 3704 C CA . THR A 1 508 ? -65.237 -8.936 64.600 1.00 66.06 508 THR A CA 1
ATOM 3705 C C . THR A 1 508 ? -65.343 -10.456 64.402 1.00 66.06 508 THR A C 1
ATOM 3707 O O . THR A 1 508 ? -65.161 -11.228 65.342 1.00 66.06 508 THR A O 1
ATOM 3710 N N . ASN A 1 509 ? -65.699 -10.896 63.187 1.00 77.75 509 ASN A N 1
ATOM 3711 C CA . ASN A 1 509 ? -65.791 -12.322 62.849 1.00 77.75 509 ASN A CA 1
ATOM 3712 C C . ASN A 1 509 ? -64.390 -12.936 62.745 1.00 77.75 509 ASN A C 1
ATOM 3714 O O . ASN A 1 509 ? -63.775 -12.874 61.683 1.00 77.75 509 ASN A O 1
ATOM 3718 N N . GLU A 1 510 ? -63.901 -13.522 63.836 1.00 80.00 510 GLU A N 1
ATOM 3719 C CA . GLU A 1 510 ? -62.541 -14.060 63.938 1.00 80.00 510 GLU A CA 1
ATOM 3720 C C . GLU A 1 510 ? -62.503 -15.376 64.728 1.00 80.00 510 GLU A C 1
ATOM 3722 O O . GLU A 1 510 ? -63.289 -15.598 65.656 1.00 80.00 510 GLU A O 1
ATOM 3727 N N . ASN A 1 511 ? -61.547 -16.245 64.383 1.00 83.88 511 ASN A N 1
ATOM 3728 C CA . ASN A 1 511 ? -61.216 -17.413 65.197 1.00 83.88 511 ASN A CA 1
ATOM 3729 C C . ASN A 1 511 ? -60.633 -16.947 66.540 1.00 83.88 511 ASN A C 1
ATOM 3731 O O . ASN A 1 511 ? -59.716 -16.126 66.567 1.00 83.88 511 ASN A O 1
ATOM 3735 N N . ALA A 1 512 ? -61.106 -17.515 67.646 1.00 85.88 512 ALA A N 1
ATOM 3736 C CA . ALA A 1 512 ? -60.567 -17.243 68.971 1.00 85.88 512 ALA A CA 1
ATOM 3737 C C . ALA A 1 512 ? -60.406 -18.516 69.802 1.00 85.88 512 ALA A C 1
ATOM 3739 O O . ALA A 1 512 ? -61.070 -19.529 69.575 1.00 85.88 512 ALA A O 1
ATOM 3740 N N . THR A 1 513 ? -59.547 -18.435 70.812 1.00 87.25 513 THR A N 1
ATOM 3741 C CA . THR A 1 513 ? -59.354 -19.470 71.825 1.00 87.25 513 THR A CA 1
ATOM 3742 C C . THR A 1 513 ? -59.744 -18.921 73.188 1.00 87.25 513 THR A C 1
ATOM 3744 O O . THR A 1 513 ? -59.230 -17.892 73.630 1.00 87.25 513 THR A O 1
ATOM 3747 N N . ILE A 1 514 ? -60.646 -19.626 73.864 1.00 90.38 514 ILE A N 1
ATOM 3748 C CA . ILE A 1 514 ? -61.059 -19.362 75.237 1.00 90.38 514 ILE A CA 1
ATOM 3749 C C . ILE A 1 514 ? -60.260 -20.281 76.156 1.00 90.38 514 ILE A C 1
ATOM 3751 O O . ILE A 1 514 ? -60.322 -21.498 76.021 1.00 90.38 514 ILE A O 1
ATOM 3755 N N . ASN A 1 515 ? -59.560 -19.703 77.127 1.00 90.69 515 ASN A N 1
ATOM 3756 C CA . ASN A 1 515 ? -58.784 -20.408 78.137 1.00 90.69 515 ASN A CA 1
ATOM 3757 C C . ASN A 1 515 ? -59.252 -20.030 79.545 1.00 90.69 515 ASN A C 1
ATOM 3759 O O . ASN A 1 515 ? -59.465 -18.855 79.843 1.00 90.69 515 ASN A O 1
ATOM 3763 N N . ILE A 1 516 ? -59.343 -21.011 80.443 1.00 92.88 516 ILE A N 1
ATOM 3764 C CA . ILE A 1 516 ? -59.461 -20.777 81.888 1.00 92.88 516 ILE A CA 1
ATOM 3765 C C . ILE A 1 516 ? -58.155 -21.197 82.541 1.00 92.88 516 ILE A C 1
ATOM 3767 O O . ILE A 1 516 ? -57.709 -22.328 82.357 1.00 92.88 516 ILE A O 1
ATOM 3771 N N . LEU A 1 517 ? -57.562 -20.297 83.318 1.00 89.44 517 LEU A N 1
ATOM 3772 C CA . LEU A 1 517 ? -56.318 -20.508 84.038 1.00 89.44 517 LEU A CA 1
ATOM 3773 C C . LEU A 1 517 ? -56.588 -20.579 85.542 1.00 89.44 517 LEU A C 1
ATOM 3775 O O . LEU A 1 517 ? -57.348 -19.771 86.086 1.00 89.44 517 LEU A O 1
ATOM 3779 N N . ASN A 1 518 ? -55.956 -21.539 86.215 1.00 88.38 518 ASN A N 1
ATOM 3780 C CA . ASN A 1 518 ? -55.932 -21.607 87.677 1.00 88.38 518 ASN A CA 1
ATOM 3781 C C . ASN A 1 518 ? -54.959 -20.550 88.266 1.00 88.38 518 ASN A C 1
ATOM 3783 O O . ASN A 1 518 ? -54.238 -19.887 87.514 1.00 88.38 518 ASN A O 1
ATOM 3787 N N . PRO A 1 519 ? -54.881 -20.378 89.602 1.00 80.44 519 PRO A N 1
ATOM 3788 C CA . PRO A 1 519 ? -54.003 -19.378 90.221 1.00 80.44 519 PRO A CA 1
ATOM 3789 C C . PRO A 1 519 ? -52.504 -19.560 89.949 1.00 80.44 519 PRO A C 1
ATOM 3791 O O . PRO A 1 519 ? -51.746 -18.611 90.123 1.00 80.44 519 PRO A O 1
ATOM 3794 N N . THR A 1 520 ? -52.064 -20.755 89.541 1.00 80.50 520 THR A N 1
ATOM 3795 C CA . THR A 1 520 ? -50.666 -21.025 89.170 1.00 80.50 520 THR A CA 1
ATOM 3796 C C . THR A 1 520 ? -50.391 -20.773 87.683 1.00 80.50 520 THR A C 1
ATOM 3798 O O . THR A 1 520 ? -49.270 -20.990 87.230 1.00 80.50 520 THR A O 1
ATOM 3801 N N . GLY A 1 521 ? -51.386 -20.294 86.924 1.00 78.88 521 GLY A N 1
ATOM 3802 C CA . GLY A 1 521 ? -51.272 -19.991 85.497 1.00 78.88 521 GLY A CA 1
ATOM 3803 C C . GLY A 1 521 ? -51.415 -21.207 84.578 1.00 78.88 521 GLY A C 1
ATOM 3804 O O . GLY A 1 521 ? -51.188 -21.090 83.377 1.00 78.88 521 GLY A O 1
ATOM 3805 N N . GLN A 1 522 ? -51.795 -22.376 85.101 1.00 77.00 522 GLN A N 1
ATOM 3806 C CA . GLN A 1 522 ? -52.052 -23.558 84.278 1.00 77.00 522 GLN A CA 1
ATOM 3807 C C . GLN A 1 522 ? -53.434 -23.466 83.631 1.00 77.00 522 GLN A C 1
ATOM 3809 O O . GLN A 1 522 ? -54.418 -23.145 84.300 1.00 77.00 522 GLN A O 1
ATOM 3814 N N . ILE A 1 523 ? -53.513 -23.801 82.344 1.00 90.12 523 ILE A N 1
ATOM 3815 C CA . ILE A 1 523 ? -54.773 -23.881 81.601 1.00 90.12 523 ILE A CA 1
ATOM 3816 C C . ILE A 1 523 ? -55.543 -25.121 82.072 1.00 90.12 523 ILE A C 1
ATOM 3818 O O . ILE A 1 523 ? -55.083 -26.248 81.904 1.00 90.12 523 ILE A O 1
ATOM 3822 N N . VAL A 1 524 ? -56.718 -24.910 82.663 1.00 90.44 524 VAL A N 1
ATOM 3823 C CA . VAL A 1 524 ? -57.620 -25.964 83.162 1.00 90.44 524 VAL A CA 1
ATOM 3824 C C . VAL A 1 524 ? -58.834 -26.193 82.259 1.00 90.44 524 VAL A C 1
ATOM 3826 O O . VAL A 1 524 ? -59.534 -27.191 82.406 1.00 90.44 524 VAL A O 1
ATOM 3829 N N . HIS A 1 525 ? -59.083 -25.286 81.314 1.00 90.38 525 HIS A N 1
ATOM 3830 C CA . HIS A 1 525 ? -60.066 -25.439 80.243 1.00 90.38 525 HIS A CA 1
ATOM 3831 C C . HIS A 1 525 ? -59.582 -24.673 79.012 1.00 90.38 525 HIS A C 1
ATOM 3833 O O . HIS A 1 525 ? -59.068 -23.564 79.162 1.00 90.38 525 HIS A O 1
ATOM 3839 N N . SER A 1 526 ? -59.760 -25.246 77.824 1.00 93.00 526 SER A N 1
ATOM 3840 C CA . SER A 1 526 ? -59.435 -24.604 76.552 1.00 93.00 526 SER A CA 1
ATOM 3841 C C . SER A 1 526 ? -60.436 -25.033 75.485 1.00 93.00 526 SER A C 1
ATOM 3843 O O . SER A 1 526 ? -60.673 -26.231 75.316 1.00 93.00 526 SER A O 1
ATOM 3845 N N . GLU A 1 527 ? -61.022 -24.076 74.773 1.00 90.12 527 GLU A N 1
ATOM 3846 C CA . GLU A 1 527 ? -61.852 -24.345 73.600 1.00 90.12 527 GLU A CA 1
ATOM 3847 C C . GLU A 1 527 ? -61.656 -23.282 72.516 1.00 90.12 527 GLU A C 1
ATOM 3849 O O . GLU A 1 527 ? -61.431 -22.108 72.807 1.00 90.12 527 GLU A O 1
ATOM 3854 N N . ASN A 1 528 ? -61.767 -23.694 71.253 1.00 90.62 528 ASN A N 1
ATOM 3855 C CA . ASN A 1 528 ? -61.793 -22.766 70.126 1.00 90.62 528 ASN A CA 1
ATOM 3856 C C . ASN A 1 528 ? -63.234 -22.340 69.835 1.00 90.62 528 ASN A C 1
ATOM 3858 O O . ASN A 1 528 ? -64.157 -23.158 69.866 1.00 90.62 528 ASN A O 1
ATOM 3862 N N . CYS A 1 529 ? -63.425 -21.069 69.502 1.00 84.94 529 CYS A N 1
ATOM 3863 C CA . CYS A 1 529 ? -64.709 -20.507 69.113 1.00 84.94 529 CYS A CA 1
ATOM 3864 C C . CYS A 1 529 ? -64.553 -19.525 67.944 1.00 84.94 529 CYS A C 1
ATOM 3866 O O . CYS A 1 529 ? -63.449 -19.129 67.578 1.00 84.94 529 CYS A O 1
ATOM 3868 N N . GLN A 1 530 ? -65.681 -19.156 67.340 1.00 85.38 530 GLN A N 1
ATOM 3869 C CA . GLN A 1 530 ? -65.759 -17.984 66.470 1.00 85.38 530 GLN A CA 1
ATOM 3870 C C . GLN A 1 530 ? -66.320 -16.826 67.282 1.00 85.38 530 GLN A C 1
ATOM 3872 O O . GLN A 1 530 ? -67.438 -16.928 67.802 1.00 85.38 530 GLN A O 1
ATOM 3877 N N . LEU A 1 531 ? -65.570 -15.732 67.376 1.00 82.00 531 LEU A N 1
ATOM 3878 C CA . LEU A 1 531 ? -66.133 -14.466 67.817 1.00 82.00 531 LEU A CA 1
ATOM 3879 C C . LEU A 1 531 ? -67.040 -13.934 66.708 1.00 82.00 531 LEU A C 1
ATOM 3881 O O . LEU A 1 531 ? -66.729 -14.037 65.528 1.00 82.00 531 LEU A O 1
ATOM 3885 N N . THR A 1 532 ? -68.198 -13.415 67.096 1.00 80.19 532 THR A N 1
ATOM 3886 C CA . THR A 1 532 ? -69.158 -12.763 66.199 1.00 80.19 532 THR A CA 1
ATOM 3887 C C . THR A 1 532 ? -69.700 -11.523 66.906 1.00 80.19 532 THR A C 1
ATOM 3889 O O . THR A 1 532 ? -69.499 -11.357 68.113 1.00 80.19 532 THR A O 1
ATOM 3892 N N . ALA A 1 533 ? -70.431 -10.664 66.191 1.00 77.44 533 ALA A N 1
ATOM 3893 C CA . ALA A 1 533 ? -70.979 -9.422 66.747 1.00 77.44 533 ALA A CA 1
ATOM 3894 C C . ALA A 1 533 ? -71.817 -9.623 68.033 1.00 77.44 533 ALA A C 1
ATOM 3896 O O . ALA A 1 533 ? -71.893 -8.714 68.865 1.00 77.44 533 ALA A O 1
ATOM 3897 N N . SER A 1 534 ? -72.418 -10.806 68.217 1.00 82.50 534 SER A N 1
ATOM 3898 C CA . SER A 1 534 ? -73.047 -11.228 69.470 1.00 82.50 534 SER A CA 1
ATOM 3899 C C . SER A 1 534 ? -72.836 -12.727 69.694 1.00 82.50 534 SER A C 1
ATOM 3901 O O . SER A 1 534 ? -73.497 -13.554 69.067 1.00 82.50 534 SER A O 1
ATOM 3903 N N . LEU A 1 535 ? -71.928 -13.078 70.607 1.00 84.19 535 LEU A N 1
ATOM 3904 C CA . LEU A 1 535 ? -71.678 -14.461 71.015 1.00 84.19 535 LEU A CA 1
ATOM 3905 C C . LEU A 1 535 ? -72.176 -14.670 72.446 1.00 84.19 535 LEU A C 1
ATOM 3907 O O . LEU A 1 535 ? -71.784 -13.948 73.358 1.00 84.19 535 LEU A O 1
ATOM 3911 N N . LYS A 1 536 ? -72.994 -15.706 72.643 1.00 88.81 536 LYS A N 1
ATOM 3912 C CA . LYS A 1 536 ? -73.334 -16.231 73.969 1.00 88.81 536 LYS A CA 1
ATOM 3913 C C . LYS A 1 536 ? -72.779 -17.634 74.110 1.00 88.81 536 LYS A C 1
ATOM 3915 O O . LYS A 1 536 ? -73.047 -18.490 73.265 1.00 88.81 536 LYS A O 1
ATOM 3920 N N . ARG A 1 537 ? -72.012 -17.877 75.168 1.00 89.06 537 ARG A N 1
ATOM 3921 C CA . ARG A 1 537 ? -71.369 -19.171 75.412 1.00 89.06 537 ARG A CA 1
ATOM 3922 C C . ARG A 1 537 ? -71.497 -19.559 76.876 1.00 89.06 537 ARG A C 1
ATOM 3924 O O . ARG A 1 537 ? -71.343 -18.716 77.750 1.00 89.06 537 ARG A O 1
ATOM 3931 N N . THR A 1 538 ? -71.738 -20.837 77.139 1.00 92.50 538 THR A N 1
ATOM 3932 C CA . THR A 1 538 ? -71.776 -21.390 78.495 1.00 92.50 538 THR A CA 1
ATOM 3933 C C . THR A 1 538 ? -70.649 -22.394 78.646 1.00 92.50 538 THR A C 1
ATOM 3935 O O . THR A 1 538 ? -70.588 -23.367 77.895 1.00 92.50 538 THR A O 1
ATOM 3938 N N . ILE A 1 539 ? -69.782 -22.173 79.629 1.00 92.88 539 ILE A N 1
ATOM 3939 C CA . ILE A 1 539 ? -68.687 -23.077 79.971 1.00 92.88 539 ILE A CA 1
ATOM 3940 C C . ILE A 1 539 ? -69.081 -23.881 81.206 1.00 92.88 539 ILE A C 1
ATOM 3942 O O . ILE A 1 539 ? -69.457 -23.314 82.233 1.00 92.88 539 ILE A O 1
ATOM 3946 N N . GLN A 1 540 ? -68.978 -25.205 81.101 1.00 91.69 540 GLN A N 1
ATOM 3947 C CA . GLN A 1 540 ? -69.202 -26.133 82.208 1.00 91.69 540 GLN A CA 1
ATOM 3948 C C . GLN A 1 540 ? -67.949 -26.202 83.085 1.00 91.69 540 GLN A C 1
ATOM 3950 O O . GLN A 1 540 ? -66.862 -26.531 82.611 1.00 91.69 540 GLN A O 1
ATOM 3955 N N . LEU A 1 541 ? -68.105 -25.907 84.372 1.00 90.75 541 LEU A N 1
ATOM 3956 C CA . LEU A 1 541 ? -67.023 -25.830 85.352 1.00 90.75 541 LEU A CA 1
ATOM 3957 C C . LEU A 1 541 ? -67.080 -26.940 86.402 1.00 90.75 541 LEU A C 1
ATOM 3959 O O . LEU A 1 541 ? -66.200 -26.971 87.261 1.00 90.75 541 LEU A O 1
ATOM 3963 N N . GLY A 1 542 ? -68.064 -27.848 86.358 1.00 84.00 542 GLY A N 1
ATOM 3964 C CA . GLY A 1 542 ? -68.302 -28.875 87.387 1.00 84.00 542 GLY A CA 1
ATOM 3965 C C . GLY A 1 542 ? -67.053 -29.663 87.811 1.00 84.00 542 GLY A C 1
ATOM 3966 O O . GLY A 1 542 ? -66.878 -29.948 88.990 1.00 84.00 542 GLY A O 1
ATOM 3967 N N . ASN A 1 543 ? -66.112 -29.886 86.889 1.00 84.06 543 ASN A N 1
ATOM 3968 C CA . ASN A 1 543 ? -64.878 -30.644 87.134 1.00 84.06 543 ASN A CA 1
ATOM 3969 C C . ASN A 1 543 ? -63.729 -29.839 87.783 1.00 84.06 543 ASN A C 1
ATOM 3971 O O . ASN A 1 543 ? -62.688 -30.411 88.096 1.00 84.06 543 ASN A O 1
ATOM 3975 N N . LEU A 1 544 ? -63.872 -28.522 87.956 1.00 89.50 544 LEU A N 1
ATOM 3976 C CA . LEU A 1 544 ? -62.843 -27.664 88.559 1.00 89.50 544 LEU A CA 1
ATOM 3977 C C . LEU A 1 544 ? -62.957 -27.623 90.094 1.00 89.50 544 LEU A C 1
ATOM 3979 O O . LEU A 1 544 ? -64.049 -27.709 90.643 1.00 89.50 544 LEU A O 1
ATOM 3983 N N . ALA A 1 545 ? -61.856 -27.441 90.820 1.00 88.50 545 ALA A N 1
ATOM 3984 C CA . ALA A 1 545 ? -61.922 -27.220 92.270 1.00 88.50 545 ALA A CA 1
ATOM 3985 C C . ALA A 1 545 ? -62.482 -25.821 92.600 1.00 88.50 545 ALA A C 1
ATOM 3987 O O . ALA A 1 545 ? -62.379 -24.902 91.781 1.00 88.50 545 ALA A O 1
ATOM 3988 N N . GLN A 1 546 ? -63.035 -25.637 93.802 1.00 90.25 546 GLN A N 1
ATOM 3989 C CA . GLN A 1 546 ? -63.401 -24.307 94.310 1.00 90.25 546 GLN A CA 1
ATOM 3990 C C . GLN A 1 546 ? -62.154 -23.416 94.370 1.00 90.25 546 GLN A C 1
ATOM 3992 O O . GLN A 1 546 ? -61.088 -23.861 94.803 1.00 90.25 546 GLN A O 1
ATOM 3997 N N . GLY A 1 547 ? -62.259 -22.171 93.911 1.00 88.75 547 GLY A N 1
ATOM 3998 C CA . GLY A 1 547 ? -61.110 -21.276 93.858 1.00 88.75 547 GLY A CA 1
ATOM 3999 C C . GLY A 1 547 ? -61.250 -20.111 92.888 1.00 88.75 547 GLY A C 1
ATOM 4000 O O . GLY A 1 547 ? -62.303 -19.856 92.302 1.00 88.75 547 GLY A O 1
ATOM 4001 N N . LEU A 1 548 ? -60.148 -19.381 92.743 1.00 89.06 548 LEU A N 1
ATOM 4002 C CA . LEU A 1 548 ? -60.046 -18.222 91.872 1.00 89.06 548 LEU A CA 1
ATOM 4003 C C . LEU A 1 548 ? -59.503 -18.606 90.494 1.00 89.06 548 LEU A C 1
ATOM 4005 O O . LEU A 1 548 ? -58.488 -19.289 90.413 1.00 89.06 548 LEU A O 1
ATOM 4009 N N . TYR A 1 549 ? -60.116 -18.095 89.427 1.00 92.88 549 TYR A N 1
ATOM 4010 C CA . TYR A 1 549 ? -59.704 -18.383 88.054 1.00 92.88 549 TYR A CA 1
ATOM 4011 C C . TYR A 1 549 ? -59.633 -17.115 87.194 1.00 92.88 549 TYR A C 1
ATOM 4013 O O . TYR A 1 549 ? -60.304 -16.109 87.462 1.00 92.88 549 TYR A O 1
ATOM 4021 N N . LEU A 1 550 ? -58.815 -17.181 86.143 1.00 90.50 550 LEU A N 1
ATOM 4022 C CA . LEU A 1 550 ? -58.753 -16.186 85.072 1.00 90.50 550 LEU A CA 1
ATOM 4023 C C . LEU A 1 550 ? -59.321 -16.789 83.788 1.00 90.50 550 LEU A C 1
ATOM 4025 O O . LEU A 1 550 ? -58.863 -17.831 83.337 1.00 90.50 550 LEU A O 1
ATOM 4029 N N . LEU A 1 551 ? -60.301 -16.122 83.196 1.00 90.44 551 LEU A N 1
ATOM 4030 C CA . LEU A 1 551 ? -60.777 -16.363 81.840 1.00 90.44 551 LEU A CA 1
ATOM 4031 C C . LEU A 1 551 ? -59.968 -15.479 80.886 1.00 90.44 551 LEU A C 1
ATOM 4033 O O . LEU A 1 551 ? -59.964 -14.265 81.068 1.00 90.44 551 LEU A O 1
ATOM 4037 N N . SER A 1 552 ? -59.335 -16.066 79.876 1.00 87.75 552 SER A N 1
ATOM 4038 C CA . SER A 1 552 ? -58.633 -15.373 78.792 1.00 87.75 552 SER A CA 1
ATOM 4039 C C . SER A 1 552 ? -59.249 -15.760 77.448 1.00 87.75 552 SER A C 1
ATOM 4041 O O . SER A 1 552 ? -59.443 -16.945 77.192 1.00 87.75 552 SER A O 1
ATOM 4043 N N . ILE A 1 553 ? -59.571 -14.787 76.598 1.00 86.94 553 ILE A N 1
ATOM 4044 C CA . ILE A 1 553 ? -60.033 -15.008 75.220 1.00 86.94 553 ILE A CA 1
ATOM 4045 C C . ILE A 1 553 ? -59.026 -14.349 74.285 1.00 86.94 553 ILE A C 1
ATOM 4047 O O . ILE A 1 553 ? -58.864 -13.134 74.363 1.00 86.94 553 ILE A O 1
ATOM 4051 N N . SER A 1 554 ? -58.381 -15.128 73.416 1.00 83.69 554 SER A N 1
ATOM 4052 C CA . SER A 1 554 ? -57.332 -14.668 72.494 1.00 83.69 554 SER A CA 1
ATOM 4053 C C . SER A 1 554 ? -57.731 -14.894 71.034 1.00 83.69 554 SER A C 1
ATOM 4055 O O . SER A 1 554 ? -58.221 -15.966 70.697 1.00 83.69 554 SER A O 1
ATOM 4057 N N . SER A 1 555 ? -57.499 -13.906 70.173 1.00 78.12 555 SER A N 1
ATOM 4058 C CA . SER A 1 555 ? -57.753 -13.929 68.720 1.00 78.12 555 SER A CA 1
ATOM 4059 C C . SER A 1 555 ? -56.678 -13.122 67.979 1.00 78.12 555 SER A C 1
ATOM 4061 O O . SER A 1 555 ? -55.802 -12.541 68.624 1.00 78.12 555 SER A O 1
ATOM 4063 N N . GLU A 1 556 ? -56.743 -13.060 66.645 1.00 68.88 556 GLU A N 1
ATOM 4064 C CA . GLU A 1 556 ? -55.843 -12.218 65.836 1.00 68.88 556 GLU A CA 1
ATOM 4065 C C . GLU A 1 556 ? -55.952 -10.728 66.207 1.00 68.88 556 GLU A C 1
ATOM 4067 O O . GLU A 1 556 ? -54.940 -10.026 66.239 1.00 68.88 556 GLU A O 1
ATOM 4072 N N . SER A 1 557 ? -57.150 -10.256 66.569 1.00 64.44 557 SER A N 1
ATOM 4073 C CA . SER A 1 557 ? -57.388 -8.869 66.991 1.00 64.44 557 SER A CA 1
ATOM 4074 C C . SER A 1 557 ? -56.933 -8.528 68.415 1.00 64.44 557 SER A C 1
ATOM 4076 O O . SER A 1 557 ? -56.859 -7.342 68.744 1.00 64.44 557 SER A O 1
ATOM 4078 N N . GLY A 1 558 ? -56.587 -9.508 69.261 1.00 70.56 558 GLY A N 1
ATOM 4079 C CA . GLY A 1 558 ? -56.081 -9.248 70.616 1.00 70.56 558 GLY A CA 1
ATOM 4080 C C . GLY A 1 558 ? -56.500 -10.274 71.672 1.00 70.56 558 GLY A C 1
ATOM 4081 O O . GLY A 1 558 ? -56.987 -11.359 71.357 1.00 70.56 558 GLY A O 1
ATOM 4082 N N . THR A 1 559 ? -56.325 -9.931 72.956 1.00 76.44 559 THR A N 1
ATOM 4083 C CA . THR A 1 559 ? -56.730 -10.777 74.099 1.00 76.44 559 THR A CA 1
ATOM 4084 C C . THR A 1 559 ? -57.530 -9.995 75.150 1.00 76.44 559 THR A C 1
ATOM 4086 O O . THR A 1 559 ? -57.121 -8.906 75.537 1.00 76.44 559 THR A O 1
ATOM 4089 N N . ILE A 1 560 ? -58.631 -10.564 75.665 1.00 79.38 560 ILE A N 1
ATOM 4090 C CA . ILE A 1 560 ? -59.399 -10.037 76.816 1.00 79.38 560 ILE A CA 1
ATOM 4091 C C . ILE A 1 560 ? -59.270 -10.995 78.001 1.00 79.38 560 ILE A C 1
ATOM 4093 O O . ILE A 1 560 ? -59.447 -12.200 77.840 1.00 79.38 560 ILE A O 1
ATOM 4097 N N . THR A 1 561 ? -59.044 -10.464 79.209 1.00 85.31 561 THR A N 1
ATOM 4098 C CA . THR A 1 561 ? -59.001 -11.264 80.447 1.00 85.31 561 THR A CA 1
ATOM 4099 C C . THR A 1 561 ? -60.055 -10.814 81.468 1.00 85.31 561 THR A C 1
ATOM 4101 O O . THR A 1 561 ? -60.223 -9.620 81.720 1.00 85.31 561 THR A O 1
ATOM 4104 N N . LYS A 1 562 ? -60.756 -11.764 82.102 1.00 86.81 562 LYS A N 1
ATOM 4105 C CA . LYS A 1 562 ? -61.678 -11.533 83.231 1.00 86.81 562 LYS A CA 1
ATOM 4106 C C . LYS A 1 562 ? -61.389 -12.493 84.379 1.00 86.81 562 LYS A C 1
ATOM 4108 O O . LYS A 1 562 ? -60.993 -13.632 84.179 1.00 86.81 562 LYS A O 1
ATOM 4113 N N . LYS A 1 563 ? -61.630 -12.039 85.604 1.00 90.75 563 LYS A N 1
ATOM 4114 C CA . LYS A 1 563 ? -61.441 -12.822 86.829 1.00 90.75 563 LYS A CA 1
ATOM 4115 C C . LYS A 1 563 ? -62.793 -13.307 87.351 1.00 90.75 563 LYS A C 1
ATOM 4117 O O . LYS A 1 563 ? -63.729 -12.511 87.404 1.00 90.75 563 LYS A O 1
ATOM 4122 N N . PHE A 1 564 ? -62.887 -14.563 87.785 1.00 91.88 564 PHE A N 1
ATOM 4123 C CA . PHE A 1 564 ? -64.086 -15.093 88.445 1.00 91.88 564 PHE A CA 1
ATOM 4124 C C . PHE A 1 564 ? -63.742 -16.046 89.596 1.00 91.88 564 PHE A C 1
ATOM 4126 O O . PHE A 1 564 ? -62.616 -16.531 89.712 1.00 91.88 564 PHE A O 1
ATOM 4133 N N . ILE A 1 565 ? -64.719 -16.279 90.474 1.00 90.69 565 ILE A N 1
ATOM 4134 C CA . ILE A 1 565 ? -64.608 -17.175 91.631 1.00 90.69 565 ILE A CA 1
ATOM 4135 C C . ILE A 1 565 ? -65.575 -18.341 91.423 1.00 90.69 565 ILE A C 1
ATOM 4137 O O . ILE A 1 565 ? -66.754 -18.104 91.142 1.00 90.69 565 ILE A O 1
ATOM 4141 N N . LYS A 1 566 ? -65.072 -19.572 91.566 1.00 89.62 566 LYS A N 1
ATOM 4142 C CA . LYS A 1 566 ? -65.875 -20.795 91.650 1.00 89.62 566 LYS A CA 1
ATOM 4143 C C . LYS A 1 566 ? -66.055 -21.171 93.124 1.00 89.62 566 LYS A C 1
ATOM 4145 O O . LYS A 1 566 ? -65.054 -21.421 93.800 1.00 89.62 566 LYS A O 1
ATOM 4150 N N . ASN A 1 567 ? -67.302 -21.188 93.588 1.00 86.38 567 ASN A N 1
ATOM 4151 C CA . ASN A 1 567 ? -67.698 -21.566 94.946 1.00 86.38 567 ASN A CA 1
ATOM 4152 C C . ASN A 1 567 ? -68.061 -23.038 95.066 1.00 86.38 567 ASN A C 1
ATOM 4154 O O . ASN A 1 567 ? -68.339 -23.694 94.040 1.00 86.38 567 ASN A O 1
#